Protein AF-F4PZE3-F1 (afdb_monomer)

Mean predicted aligned error: 13.06 Å

Solvent-accessible surface area (backbone atoms only — not comparable to full-atom values): 23629 Å² total; per-residue (Å²): 120,36,54,22,29,36,38,74,33,69,36,69,81,70,81,89,48,75,67,58,54,44,51,44,50,53,51,39,49,16,52,49,65,68,48,55,84,42,36,62,50,33,42,40,36,38,35,39,59,45,74,73,66,69,70,72,64,83,68,54,100,72,74,63,71,62,80,61,50,74,80,64,74,85,79,86,87,83,80,89,77,78,80,78,74,81,74,80,83,76,77,86,81,81,85,80,92,59,94,80,58,74,29,67,76,50,59,79,43,39,69,62,52,52,51,54,51,50,51,54,50,51,56,40,52,54,50,40,71,78,39,73,77,52,43,72,45,73,25,52,42,56,57,54,54,70,57,75,68,89,82,84,82,91,75,96,70,98,68,85,80,75,41,72,78,82,79,54,82,60,61,32,38,51,34,48,86,86,40,51,75,58,47,69,71,45,69,85,65,84,71,49,76,41,79,56,71,84,48,91,57,74,52,84,84,60,79,65,66,81,72,70,88,84,70,86,79,60,87,76,58,78,57,80,69,69,48,82,27,53,13,28,34,38,71,45,62,60,47,71,77,34,62,55,55,50,49,55,51,48,53,44,46,55,37,30,53,41,34,33,43,41,31,34,44,36,65,85,82,39,66,85,43,80,66,37,89,71,53,66,55,51,68,59,33,47,52,54,51,51,52,53,46,43,70,41,36,67,74,43,48,76,46,80,39,78,26,88,55,100,57,74,60,68,65,74,52,84,69,51,42,29,36,46,34,49,73,91,42,45,68,58,54,54,48,42,33,49,52,12,53,79,68,77,39,76,60,53,38,60,47,67,50,82,72,79,82,67,79,88,77,90,83,69,77,66,74,38,49,63,49,54,44,49,56,51,52,54,52,51,54,60,51,66,75,73,110

Secondary structure (DSSP, 8-state):
-EEEEEEEEEE----S-HHHHHHHHHHHHHHHHHHHTTEEEEEEEEEEEGGGTGGG--S-TTS-THHHHHHHTTS-SS-----------------S--TTS--HHHHHTHHHHHHHHHHHHHHHHHHHHH-TT-EEEEE-HHHHHTTS---------------TTTTS---EEEE-GGGHHHHHHHTTS---EEE-------GGGS-S-SS-TT----GGGGSPP---EEEEEEEE---S--HHHHHHHHHHHHHEEEEEEEEEEPGGG-TTSTTGGGSPPHHHHHHHHHHHHHHH-TTSEEEEEEESSS-GGGGT-SS--EEEE-GGGHHHHHHHHHHHHHTTPPPPEEEE-------SSSS-----HHHHHHHHHHHHHHHHTT-

pLDDT: mean 70.6, std 22.77, range [24.41, 97.88]

Organism: Cavenderia fasciculata (NCBI:txid261658)

Radius of gyration: 22.57 Å; Cα contacts (8 Å, |Δi|>4): 488; chains: 1; bounding box: 61×65×57 Å

Foldseek 3Di:
DAQEEEEEAEDELDPPDPVVLVVSVQQRLLLLVQCLVVHDEEYEYEYAYPVVQPPPPPPDPPPDPVVPCVVPPDPPDDDDDDPDDPDPPPPDDDDDDDPVPAQPLCVVCVVVLLLVLLVLLVVQCSSCVVPVNYHYAYAANLQVVVLPPPPDDDDDDDDPNPNVVPPVPHQEYEDEPSCVVVVVVCVVPPHHYDYRDRDDDPCVVVVDSSNDPPDDDDPVSVDRQDAQAQEEEEEDQQFPPGSVNSSLLLSRLSNHQEEYEYEHEALVVQVPPDLSVLGDHSVVSQVVSVVSNCSRHVRYHYDYHYPPDLQPCLLPDLRAAAYEEEPVCVVVLVVSQVSCVVVVHDRHNYDYDPDDDPDDDPDDDRPDSNVVSVVVVVVVVVVVVVD

InterPro domains:
  IPR004821 Cytidyltransferase-like domain [PF01467] (233-374)
  IPR014729 Rossmann-like alpha/beta/alpha sandwich fold [G3DSA:3.40.50.620] (231-380)

Nearest PDB structures (foldseek):
  3do8-assembly1_A  TM=8.138E-01  e=4.428E-08  Archaeoglobus fulgidus
  6cwz-assembly1_C  TM=6.050E-01  e=8.529E-03  Homo sapiens
  6xoh-assembly1_A  TM=6.060E-01  e=1.016E-02  Homo sapiens
  5b3g-assembly1_B  TM=4.301E-01  e=5.022E-01  Arabidopsis thaliana
  6yjq-assembly2_BBB  TM=4.701E-01  e=3.636E+00  Homo sapiens

Structure (mmCIF, N/CA/C/O backbone):
data_AF-F4PZE3-F1
#
_entry.id   AF-F4PZE3-F1
#
loop_
_atom_site.group_PDB
_atom_site.id
_atom_site.type_symbol
_atom_site.label_atom_id
_atom_site.label_alt_id
_atom_site.label_comp_id
_atom_site.label_asym_id
_atom_site.label_entity_id
_atom_site.label_seq_id
_atom_site.pdbx_PDB_ins_code
_atom_site.Cartn_x
_atom_site.Cartn_y
_atom_site.Cartn_z
_atom_site.occupancy
_atom_site.B_iso_or_equiv
_atom_site.auth_seq_id
_atom_site.auth_comp_id
_atom_site.auth_asym_id
_atom_site.auth_atom_id
_atom_site.pdbx_PDB_model_num
ATOM 1 N N . MET A 1 1 ? -17.950 -7.029 20.751 1.00 79.62 1 MET A N 1
ATOM 2 C CA . MET A 1 1 ? -16.926 -6.516 19.817 1.00 79.62 1 MET A CA 1
ATOM 3 C C . MET A 1 1 ? -17.408 -6.790 18.404 1.00 79.62 1 MET A C 1
ATOM 5 O O . MET A 1 1 ? -18.095 -7.785 18.208 1.00 79.62 1 MET A O 1
ATOM 9 N N . TYR A 1 2 ? -17.074 -5.913 17.468 1.00 86.75 2 TYR A N 1
ATOM 10 C CA . TYR A 1 2 ? -17.435 -5.990 16.052 1.00 86.75 2 TYR A CA 1
ATOM 11 C C . TYR A 1 2 ? -16.337 -6.711 15.278 1.00 86.75 2 TYR A C 1
ATOM 13 O O . TYR A 1 2 ? -15.171 -6.612 15.664 1.00 86.75 2 TYR A O 1
ATOM 21 N N . LYS A 1 3 ? -16.662 -7.424 14.197 1.00 87.19 3 LYS A N 1
ATOM 22 C CA . LYS A 1 3 ? -15.625 -8.058 13.372 1.00 87.19 3 LYS A CA 1
ATOM 23 C C . LYS A 1 3 ? -14.903 -6.998 12.561 1.00 87.19 3 LYS A C 1
ATOM 25 O O . LYS A 1 3 ? -13.673 -6.945 12.558 1.00 87.19 3 LYS A O 1
ATOM 30 N N . THR A 1 4 ? -15.664 -6.101 11.945 1.00 87.62 4 THR A N 1
ATOM 31 C CA . THR A 1 4 ? -15.132 -5.013 11.126 1.00 87.62 4 THR A CA 1
ATOM 32 C C . THR A 1 4 ? -15.616 -3.654 11.611 1.00 87.62 4 THR A C 1
ATOM 34 O O . THR A 1 4 ? -16.734 -3.502 12.094 1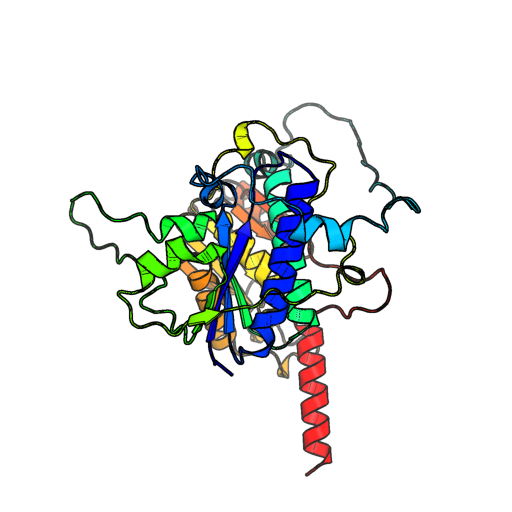.00 87.62 4 THR A O 1
ATOM 37 N N . GLY A 1 5 ? -14.768 -2.637 11.485 1.00 87.56 5 GLY A N 1
ATOM 38 C CA . GLY A 1 5 ? -15.126 -1.269 11.842 1.00 87.56 5 GLY A CA 1
ATOM 39 C C . GLY A 1 5 ? -14.560 -0.252 10.867 1.00 87.56 5 GLY A C 1
ATOM 40 O O . GLY A 1 5 ? -13.507 -0.479 10.271 1.00 87.56 5 GLY A O 1
ATOM 41 N N . LEU A 1 6 ? -15.239 0.883 10.730 1.00 87.19 6 LEU A N 1
ATOM 42 C CA . LEU A 1 6 ? -14.745 2.054 10.012 1.00 87.19 6 LEU A CA 1
ATOM 43 C C . LEU A 1 6 ? -14.616 3.230 10.978 1.00 87.19 6 LEU A C 1
ATOM 45 O O . LEU A 1 6 ? -15.551 3.544 11.713 1.00 87.19 6 LEU A O 1
ATOM 49 N N . ILE A 1 7 ? -13.470 3.903 10.940 1.00 87.56 7 ILE A N 1
ATOM 50 C CA . ILE A 1 7 ? -13.247 5.174 11.621 1.00 87.56 7 ILE A CA 1
ATOM 51 C C . ILE A 1 7 ? -12.760 6.236 10.642 1.00 87.56 7 ILE A C 1
ATOM 53 O O . ILE A 1 7 ? -12.011 5.952 9.705 1.00 87.56 7 ILE A O 1
ATOM 57 N N . ARG A 1 8 ? -13.193 7.475 10.867 1.00 85.06 8 ARG A N 1
ATOM 58 C CA . ARG A 1 8 ? -12.799 8.640 10.075 1.00 85.06 8 ARG A CA 1
ATOM 59 C C . ARG A 1 8 ? -11.855 9.517 10.883 1.00 85.06 8 ARG A C 1
ATOM 61 O O . ARG A 1 8 ? -12.196 9.933 11.992 1.00 85.06 8 ARG A O 1
ATOM 68 N N . LEU A 1 9 ? -10.675 9.776 10.330 1.00 83.62 9 LEU A N 1
ATOM 69 C CA . LEU A 1 9 ? -9.642 10.600 10.952 1.00 83.62 9 LEU A CA 1
ATOM 70 C C . LEU A 1 9 ? -9.442 11.886 10.169 1.00 83.62 9 LEU A C 1
ATOM 72 O O . LEU A 1 9 ? -9.370 11.881 8.940 1.00 83.62 9 LEU A O 1
ATOM 76 N N . LEU A 1 10 ? -9.306 12.988 10.891 1.00 78.56 10 LEU A N 1
ATOM 77 C CA . LEU A 1 10 ? -9.055 14.287 10.293 1.00 78.56 10 LEU A CA 1
ATOM 78 C C . LEU A 1 10 ? -7.659 14.330 9.666 1.00 78.56 10 LEU A C 1
ATOM 80 O O . LEU A 1 10 ? -6.680 13.865 10.242 1.00 78.56 10 LEU A O 1
ATOM 84 N N . PHE A 1 11 ? -7.548 14.928 8.490 1.00 77.12 11 PHE A N 1
ATOM 85 C CA . PHE A 1 11 ? -6.288 15.084 7.780 1.00 77.12 11 PHE A CA 1
ATOM 86 C C . PHE A 1 11 ? -6.202 16.483 7.191 1.00 77.12 11 PHE A C 1
ATOM 88 O O . PHE A 1 11 ? -7.139 16.939 6.542 1.00 77.12 11 PHE A O 1
ATOM 95 N N . THR A 1 12 ? -5.086 17.178 7.391 1.00 67.88 12 THR A N 1
ATOM 96 C CA . THR A 1 12 ? -4.861 18.486 6.770 1.00 67.88 12 THR A CA 1
ATOM 97 C C . THR A 1 12 ? -3.578 18.474 5.956 1.00 67.88 12 THR A C 1
ATOM 99 O O . THR A 1 12 ? -2.494 18.221 6.479 1.00 67.88 12 THR A O 1
ATOM 102 N N . GLU A 1 13 ? -3.713 18.769 4.663 1.00 59.66 13 GLU A N 1
ATOM 103 C CA . GLU A 1 13 ? -2.568 19.031 3.785 1.00 59.66 13 GLU A CA 1
ATOM 104 C C . GLU A 1 13 ? -1.994 20.430 4.053 1.00 59.66 13 GLU A C 1
ATOM 106 O O . GLU A 1 13 ? -0.783 20.623 3.983 1.00 59.66 13 GLU A O 1
ATOM 111 N N . SER A 1 14 ? -2.847 21.382 4.458 1.00 56.81 14 SER A N 1
ATOM 112 C CA . SER A 1 14 ? -2.493 22.784 4.699 1.00 56.81 14 SER A CA 1
ATOM 113 C C . SER A 1 14 ? -1.874 23.001 6.083 1.00 56.81 14 SER A C 1
ATOM 115 O O . SER A 1 14 ? -2.475 22.641 7.097 1.00 56.81 14 SER A O 1
ATOM 117 N N . MET A 1 15 ? -0.702 23.646 6.107 1.00 52.84 15 MET A N 1
ATOM 118 C CA . MET A 1 15 ? 0.069 23.994 7.308 1.00 52.84 15 MET A CA 1
ATOM 119 C C . MET A 1 15 ? -0.223 25.408 7.827 1.00 52.84 15 MET A C 1
ATOM 121 O O . MET A 1 15 ? 0.697 26.175 8.098 1.00 52.84 15 MET A O 1
ATOM 125 N N . SER A 1 16 ? -1.489 25.821 7.947 1.00 51.88 16 SER A N 1
ATOM 126 C CA . SER A 1 16 ? -1.734 27.219 8.326 1.00 51.88 16 SER A CA 1
ATOM 127 C C . SER A 1 16 ? -1.351 27.549 9.777 1.00 51.88 16 SER A C 1
ATOM 129 O O . SER A 1 16 ? -1.114 28.724 10.039 1.00 51.88 16 SER A O 1
ATOM 131 N N . LYS A 1 17 ? -1.278 26.574 10.711 1.00 55.59 17 LYS A N 1
ATOM 132 C CA . LYS A 1 17 ? -0.835 26.766 12.117 1.00 55.59 17 LYS A CA 1
ATOM 133 C C . LYS A 1 17 ? -0.313 25.462 12.754 1.00 55.59 17 LYS A C 1
ATOM 135 O O . LYS A 1 17 ? -0.980 24.434 12.650 1.00 55.59 17 LYS A O 1
ATOM 140 N N . LYS A 1 18 ? 0.815 25.526 13.475 1.00 55.88 18 LYS A N 1
ATOM 141 C CA . LYS A 1 18 ? 1.421 24.415 14.247 1.00 55.88 18 LYS A CA 1
ATOM 142 C C . LYS A 1 18 ? 0.451 23.793 15.262 1.00 55.88 18 LYS A C 1
ATOM 144 O O . LYS A 1 18 ? 0.332 22.573 15.349 1.00 55.88 18 LYS A O 1
ATOM 149 N N . ASP A 1 19 ? -0.321 24.630 15.951 1.00 55.97 19 ASP A N 1
ATOM 150 C CA . ASP A 1 19 ? -1.266 24.180 16.982 1.00 55.97 19 ASP A CA 1
ATOM 151 C C . ASP A 1 19 ? -2.404 23.331 16.399 1.00 55.97 19 ASP A C 1
ATOM 153 O O . ASP A 1 19 ? -2.822 22.341 16.996 1.00 55.97 19 ASP A O 1
ATOM 157 N N . ALA A 1 20 ? -2.847 23.642 15.176 1.00 61.06 20 ALA A N 1
ATOM 158 C CA . ALA A 1 20 ? -3.901 22.886 14.505 1.00 61.06 20 ALA A CA 1
ATOM 159 C C . ALA A 1 20 ? -3.467 21.445 14.181 1.00 61.06 20 ALA A C 1
ATOM 161 O O . ALA A 1 20 ? -4.273 20.523 14.301 1.00 61.06 20 ALA A O 1
ATOM 162 N N . HIS A 1 21 ? -2.198 21.228 13.814 1.00 63.38 21 HIS A N 1
ATOM 163 C CA . HIS A 1 21 ? -1.665 19.889 13.546 1.00 63.38 21 HIS A CA 1
ATOM 164 C C . HIS A 1 21 ? -1.640 19.021 14.798 1.00 63.38 21 HIS A C 1
ATOM 166 O O . HIS A 1 21 ? -2.133 17.893 14.764 1.00 63.38 21 HIS A O 1
ATOM 172 N N . SER A 1 22 ? -1.121 19.560 15.901 1.00 64.69 22 SER A N 1
ATOM 173 C CA . SER A 1 22 ? -1.069 18.861 17.185 1.00 64.69 22 SER A CA 1
ATOM 174 C C . SER A 1 22 ? -2.470 18.497 17.678 1.00 64.69 22 SER A C 1
ATOM 176 O O . SER A 1 22 ? -2.710 17.350 18.048 1.00 64.69 22 SER A O 1
ATOM 178 N N . ILE A 1 23 ? -3.430 19.425 17.593 1.00 67.31 23 ILE A N 1
ATOM 179 C CA . ILE A 1 23 ? -4.824 19.178 17.994 1.00 67.31 23 ILE A CA 1
ATOM 180 C C . ILE A 1 23 ? -5.459 18.075 17.139 1.00 67.31 23 ILE A C 1
ATOM 182 O O . ILE A 1 23 ? -6.016 17.122 17.683 1.00 67.31 23 ILE A O 1
ATOM 186 N N . VAL A 1 24 ? -5.339 18.158 15.808 1.00 72.19 24 VAL A N 1
ATOM 187 C CA . VAL A 1 24 ? -5.850 17.128 14.884 1.00 72.19 24 VAL A CA 1
ATOM 188 C C . VAL A 1 24 ? -5.223 15.766 15.178 1.00 72.19 24 VAL A C 1
ATOM 190 O O . VAL A 1 24 ? -5.909 14.743 15.181 1.00 72.19 24 VAL A O 1
ATOM 193 N N . HIS A 1 25 ? -3.922 15.744 15.453 1.00 72.75 25 HIS A N 1
ATOM 194 C CA . HIS A 1 25 ? -3.188 14.527 15.750 1.00 72.75 25 HIS A CA 1
ATOM 195 C C . HIS A 1 25 ? -3.666 13.858 17.041 1.00 72.75 25 HIS A C 1
ATOM 197 O O . HIS A 1 25 ? -4.033 12.682 17.019 1.00 72.75 25 HIS A O 1
ATOM 203 N N . TYR A 1 26 ? -3.726 14.612 18.141 1.00 74.31 26 TYR A N 1
ATOM 204 C CA . TYR A 1 26 ? -4.182 14.102 19.433 1.00 74.31 26 TYR A CA 1
ATOM 205 C C . TYR A 1 26 ? -5.647 13.677 19.392 1.00 74.31 26 TYR A C 1
ATOM 207 O O . TYR A 1 26 ? -5.996 12.625 19.925 1.00 74.31 26 TYR A O 1
ATOM 215 N N . HIS A 1 27 ? -6.487 14.434 18.686 1.00 75.75 27 HIS A N 1
ATOM 216 C CA . HIS A 1 27 ? -7.873 14.059 18.447 1.00 75.75 27 HIS A CA 1
ATOM 217 C C . HIS A 1 27 ? -7.977 12.712 17.712 1.00 75.75 27 HIS A C 1
ATOM 219 O O . HIS A 1 27 ? -8.687 11.809 18.158 1.00 75.75 27 HIS A O 1
ATOM 225 N N . ASN A 1 28 ? -7.208 12.523 16.635 1.00 82.31 28 ASN A N 1
ATOM 226 C CA . ASN A 1 28 ? -7.175 11.256 15.906 1.00 82.31 28 ASN A CA 1
ATOM 227 C C . ASN A 1 28 ? -6.676 10.088 16.769 1.00 82.31 28 ASN A C 1
ATOM 229 O O . ASN A 1 28 ? -7.191 8.978 16.652 1.00 82.31 28 ASN A O 1
ATOM 233 N N . PHE A 1 29 ? -5.690 10.311 17.638 1.00 79.25 29 PHE A N 1
ATOM 234 C CA . PHE A 1 29 ? -5.202 9.278 18.553 1.00 79.25 29 PHE A CA 1
ATOM 235 C C . PHE A 1 29 ? -6.222 8.895 19.618 1.00 79.25 29 PHE A C 1
ATOM 237 O O . PHE A 1 29 ? -6.439 7.702 19.829 1.00 79.25 29 PHE A O 1
ATOM 244 N N . ALA A 1 30 ? -6.906 9.868 20.221 1.00 76.00 30 ALA A N 1
ATOM 245 C CA . ALA A 1 30 ? -8.003 9.605 21.149 1.00 76.00 30 ALA A CA 1
ATOM 246 C C . ALA A 1 30 ? -9.110 8.766 20.486 1.00 76.00 30 ALA A C 1
ATOM 248 O O . ALA A 1 30 ? -9.569 7.767 21.051 1.00 76.00 30 ALA A O 1
ATOM 249 N N . LYS A 1 31 ? -9.476 9.113 19.244 1.00 81.00 31 LYS A N 1
ATOM 250 C CA . LYS A 1 31 ? -10.422 8.351 18.418 1.00 81.00 31 LYS A CA 1
ATOM 251 C C . LYS A 1 31 ? -9.969 6.907 18.191 1.00 81.00 31 LYS A C 1
ATOM 253 O O . LYS A 1 31 ? -10.721 5.977 18.481 1.00 81.00 31 LYS A O 1
ATOM 258 N N . LEU A 1 32 ? -8.738 6.713 17.713 1.00 83.00 32 LEU A N 1
ATOM 259 C CA . LEU A 1 32 ? -8.180 5.383 17.446 1.00 83.00 32 LEU A CA 1
ATOM 260 C C . LEU A 1 32 ? -8.094 4.521 18.704 1.00 83.00 32 LEU A C 1
ATOM 262 O O . LEU A 1 32 ? -8.462 3.346 18.675 1.00 83.00 32 LEU A O 1
ATOM 266 N N . PHE A 1 33 ? -7.640 5.106 19.812 1.00 79.31 33 PHE A N 1
ATOM 267 C CA . PHE A 1 33 ? -7.531 4.416 21.091 1.00 79.31 33 PHE A CA 1
ATOM 268 C C . PHE A 1 33 ? -8.882 3.876 21.559 1.00 79.31 33 PHE A C 1
ATOM 270 O O . PHE A 1 33 ? -8.989 2.715 21.948 1.00 79.31 33 PHE A O 1
ATOM 277 N N . SER A 1 34 ? -9.921 4.698 21.438 1.00 77.62 34 SER A N 1
ATOM 278 C CA . SER A 1 34 ? -11.266 4.371 21.903 1.00 77.62 34 SER A CA 1
ATOM 279 C C . SER A 1 34 ? -11.959 3.302 21.047 1.00 77.62 34 SER A C 1
ATOM 281 O O . SER A 1 34 ? -12.772 2.533 21.566 1.00 77.62 34 SER A O 1
ATOM 283 N N . CYS A 1 35 ? -11.654 3.219 19.745 1.00 82.19 35 CYS A N 1
ATOM 284 C CA . CYS A 1 35 ? -12.346 2.305 18.830 1.00 82.19 35 CYS A CA 1
ATOM 285 C C . CYS A 1 35 ? -11.642 0.956 18.628 1.00 82.19 35 CYS A C 1
ATOM 287 O O . CYS A 1 35 ? -12.310 -0.064 18.469 1.00 82.19 35 CYS A O 1
ATOM 289 N N . GLN A 1 36 ? -10.305 0.916 18.609 1.00 79.31 36 GLN A N 1
ATOM 290 C CA . GLN A 1 36 ? -9.572 -0.248 18.091 1.00 79.31 36 GLN A CA 1
ATOM 291 C C . GLN A 1 36 ? -9.779 -1.529 18.911 1.00 79.31 36 GLN A C 1
ATOM 293 O O . GLN A 1 36 ? -9.788 -2.618 18.348 1.00 79.31 36 GLN A O 1
ATOM 298 N N . LEU A 1 37 ? -9.988 -1.410 20.228 1.00 82.25 37 LEU A N 1
ATOM 299 C CA . LEU A 1 37 ? -10.239 -2.553 21.115 1.00 82.25 37 LEU A CA 1
ATOM 300 C C . LEU A 1 37 ? -11.648 -3.135 20.942 1.00 82.25 37 LEU A C 1
ATOM 302 O O . LEU A 1 37 ? -11.941 -4.220 21.437 1.00 82.25 37 LEU A O 1
ATOM 306 N N . GLN A 1 38 ? -12.529 -2.418 20.245 1.00 85.31 38 GLN A N 1
ATOM 307 C CA . GLN A 1 38 ? -13.891 -2.857 19.970 1.00 85.31 38 GLN A CA 1
ATOM 308 C C . GLN A 1 38 ? -13.996 -3.638 18.653 1.00 85.31 38 GLN A C 1
ATOM 310 O O . GLN A 1 38 ? -15.069 -4.178 18.378 1.00 85.31 38 GLN A O 1
ATOM 315 N N . VAL A 1 39 ? -12.911 -3.720 17.871 1.00 87.56 39 VAL A N 1
ATOM 316 C CA . VAL A 1 39 ? -12.840 -4.391 16.565 1.00 87.56 39 VAL A CA 1
ATOM 317 C C . VAL A 1 39 ? -11.935 -5.621 16.645 1.00 87.56 39 VAL A C 1
ATOM 319 O O . VAL A 1 39 ? -10.812 -5.538 17.138 1.00 87.56 39 VAL A O 1
ATOM 322 N N . GLN A 1 40 ? -12.422 -6.761 16.158 1.00 86.69 40 GLN A N 1
ATOM 323 C CA . GLN A 1 40 ? -11.722 -8.047 16.231 1.00 86.69 40 GLN A CA 1
ATOM 324 C C . GLN A 1 40 ? -10.819 -8.289 15.022 1.00 86.69 40 GLN A C 1
ATOM 326 O O . GLN A 1 40 ? -9.639 -8.588 15.199 1.00 86.69 40 GLN A O 1
ATOM 331 N N . ASP A 1 41 ? -11.355 -8.130 13.810 1.00 87.69 41 ASP A N 1
ATOM 332 C CA . ASP A 1 41 ? -10.692 -8.620 12.602 1.00 87.69 41 ASP A CA 1
ATOM 333 C C . ASP A 1 41 ? -10.051 -7.476 11.818 1.00 87.69 41 ASP A C 1
ATOM 335 O O . ASP A 1 41 ? -8.841 -7.486 11.567 1.00 87.69 41 ASP A O 1
ATOM 339 N N . LYS A 1 42 ? -10.848 -6.474 11.414 1.00 89.50 42 LYS A N 1
ATOM 340 C CA . LYS A 1 42 ? -10.387 -5.440 10.477 1.00 89.50 42 LYS A CA 1
ATOM 341 C C . LYS A 1 42 ? -10.915 -4.042 10.775 1.00 89.50 42 LYS A C 1
ATOM 343 O O . LYS A 1 42 ? -12.120 -3.814 10.806 1.00 89.50 42 LYS A O 1
ATOM 348 N N . LEU A 1 43 ? -9.997 -3.085 10.893 1.00 90.69 43 LEU A N 1
ATOM 349 C CA . LEU A 1 43 ? -10.301 -1.665 11.051 1.00 90.69 43 LEU A CA 1
ATOM 350 C C . LEU A 1 43 ? -9.927 -0.896 9.778 1.00 90.69 43 LEU A C 1
ATOM 352 O O . LEU A 1 43 ? -8.762 -0.841 9.376 1.00 90.69 43 LEU A O 1
ATOM 356 N N . TYR A 1 44 ? -10.924 -0.275 9.161 1.00 89.81 44 TYR A N 1
ATOM 357 C CA . TYR A 1 44 ? -10.740 0.690 8.088 1.00 89.81 44 TYR A CA 1
ATOM 358 C C . TYR A 1 44 ? -10.584 2.083 8.685 1.00 89.81 44 TYR A C 1
ATOM 360 O O . TYR A 1 44 ? -11.359 2.491 9.550 1.00 89.81 44 TYR A O 1
ATOM 368 N N . VAL A 1 45 ? -9.589 2.818 8.206 1.00 89.38 45 VAL A N 1
ATOM 369 C CA . VAL A 1 45 ? -9.325 4.194 8.614 1.00 89.38 45 VAL A CA 1
ATOM 370 C C . VAL A 1 45 ? -9.407 5.068 7.376 1.00 89.38 45 VAL A C 1
ATOM 372 O O . VAL A 1 45 ? -8.563 4.977 6.487 1.00 89.38 45 VAL A O 1
ATOM 375 N N . GLN A 1 46 ? -10.427 5.913 7.311 1.00 86.19 46 GLN A N 1
ATOM 376 C CA . GLN A 1 46 ? -10.621 6.854 6.216 1.00 86.19 46 GLN A CA 1
ATOM 377 C C . GLN A 1 46 ? -10.130 8.235 6.641 1.00 86.19 46 GLN A C 1
ATOM 379 O O . GLN A 1 46 ? -10.673 8.829 7.573 1.00 86.19 46 GLN A O 1
ATOM 384 N N . PHE A 1 47 ? -9.123 8.769 5.952 1.00 81.81 47 PHE A N 1
ATOM 385 C CA . PHE A 1 47 ? -8.718 10.153 6.175 1.00 81.81 47 PHE A CA 1
ATOM 386 C C . PHE A 1 47 ? -9.679 11.122 5.487 1.00 81.81 47 PHE A C 1
ATOM 388 O O . PHE A 1 47 ? -10.075 10.918 4.340 1.00 81.81 47 PHE A O 1
ATOM 395 N N . VAL A 1 48 ? -10.040 12.197 6.183 1.00 75.44 48 VAL A N 1
ATOM 396 C CA . VAL A 1 48 ? -11.000 13.200 5.713 1.00 75.44 48 VAL A CA 1
ATOM 397 C C . VAL A 1 48 ? -10.425 14.607 5.865 1.00 75.44 48 VAL A C 1
ATOM 399 O O . VAL A 1 48 ? -9.844 14.941 6.894 1.00 75.44 48 VAL A O 1
ATOM 402 N N . SER A 1 49 ? -10.566 15.439 4.829 1.00 72.38 49 SER A N 1
ATOM 403 C CA . SER A 1 49 ? -9.953 16.776 4.797 1.00 72.38 49 SER A CA 1
ATOM 404 C C . SER A 1 49 ? -10.485 17.686 5.905 1.00 72.38 49 SER A C 1
ATOM 406 O O . SER A 1 49 ? -11.668 18.016 5.909 1.00 72.38 49 SER A O 1
ATOM 408 N N . HIS A 1 50 ? -9.598 18.173 6.775 1.00 66.31 50 HIS A N 1
ATOM 409 C CA . HIS A 1 50 ? -9.882 19.110 7.863 1.00 66.31 50 HIS A CA 1
ATOM 410 C C . HIS A 1 50 ? -10.560 20.394 7.367 1.00 66.31 50 HIS A C 1
ATOM 412 O O . HIS A 1 50 ? -11.511 20.874 7.977 1.00 66.31 50 HIS A O 1
ATOM 418 N N . SER A 1 51 ? -10.112 20.944 6.232 1.00 59.94 51 SER A N 1
ATOM 419 C CA . SER A 1 51 ? -10.643 22.205 5.694 1.00 59.94 51 SER A CA 1
ATOM 420 C C . SER A 1 51 ? -12.103 22.104 5.248 1.00 5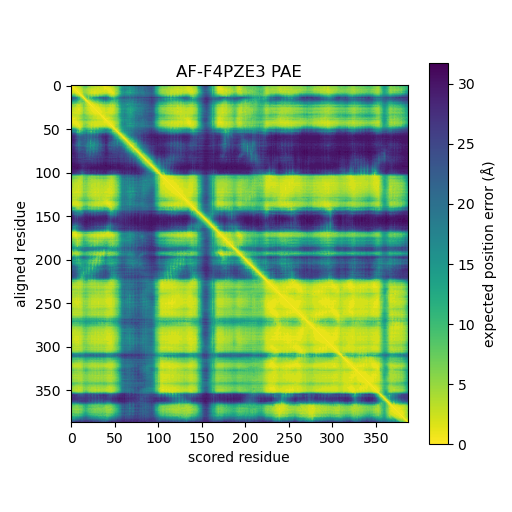9.94 51 SER A C 1
ATOM 422 O O . SER A 1 51 ? -12.792 23.119 5.198 1.00 59.94 51 SER A O 1
ATOM 424 N N . SER A 1 52 ? -12.596 20.900 4.952 1.00 52.28 52 SER A N 1
ATOM 425 C CA . SER A 1 52 ? -14.004 20.669 4.622 1.00 52.28 52 SER A CA 1
ATOM 426 C C . SER A 1 52 ? -14.915 20.698 5.853 1.00 52.28 52 SER A C 1
ATOM 428 O O . SER A 1 52 ? -16.114 20.908 5.697 1.00 52.28 52 SER A O 1
ATOM 430 N N . PHE A 1 53 ? -14.373 20.517 7.063 1.00 51.09 53 PHE A N 1
ATOM 431 C CA . PHE A 1 53 ? -15.167 20.448 8.295 1.00 51.09 53 PHE A CA 1
ATOM 432 C C . PHE A 1 53 ? -15.442 21.821 8.909 1.00 51.09 53 PHE A C 1
ATOM 434 O O . PHE A 1 53 ? -16.574 22.093 9.289 1.00 51.09 53 PHE A O 1
ATOM 441 N N . TRP A 1 54 ? -14.457 22.722 8.926 1.00 53.00 54 TRP A N 1
ATOM 442 C CA . TRP A 1 54 ? -14.595 24.046 9.557 1.00 53.00 54 TRP A CA 1
ATOM 443 C C . TRP A 1 54 ? -15.146 25.137 8.624 1.00 53.00 54 TRP A C 1
ATOM 445 O O . TRP A 1 54 ? -15.282 26.287 9.025 1.00 53.00 54 TRP A O 1
ATOM 455 N N . LYS A 1 55 ? -15.474 24.805 7.367 1.00 42.50 55 LYS A N 1
ATOM 456 C CA . LYS A 1 55 ? -16.012 25.771 6.386 1.00 42.50 55 LYS A CA 1
ATOM 457 C C . LYS A 1 55 ? -17.468 26.181 6.637 1.00 42.50 55 LYS A C 1
ATOM 459 O O . LYS A 1 55 ? -17.876 27.220 6.131 1.00 42.50 55 LYS A O 1
ATOM 464 N N . ASN A 1 56 ? -18.234 25.390 7.392 1.00 38.00 56 ASN A N 1
ATOM 465 C CA . ASN A 1 56 ? -19.669 25.615 7.608 1.00 38.00 56 ASN A CA 1
ATOM 466 C C . ASN A 1 56 ? -20.025 26.177 8.991 1.00 38.00 56 ASN A C 1
ATOM 468 O O . ASN A 1 56 ? -21.207 26.394 9.258 1.00 38.00 56 ASN A O 1
ATOM 472 N N . ASP A 1 57 ? -19.046 26.483 9.845 1.00 38.44 57 ASP A N 1
ATOM 473 C CA . ASP A 1 57 ? -19.314 27.213 11.083 1.00 38.44 57 ASP A CA 1
ATOM 474 C C . ASP A 1 57 ? -19.465 28.715 10.792 1.00 38.44 57 ASP A C 1
ATOM 476 O O . ASP A 1 57 ? -18.598 29.540 11.052 1.00 38.44 57 ASP A O 1
ATOM 480 N N . THR A 1 58 ? -20.651 29.083 10.299 1.00 33.50 58 THR A N 1
ATOM 481 C CA . THR A 1 58 ? -21.291 30.362 10.670 1.00 33.50 58 THR A CA 1
ATOM 482 C C . THR A 1 58 ? -21.865 30.303 12.096 1.00 33.50 58 THR A C 1
ATOM 484 O O . THR A 1 58 ? -22.513 31.238 12.563 1.00 33.50 58 THR A O 1
ATOM 487 N N . ILE A 1 59 ? -21.613 29.211 12.821 1.00 35.81 59 ILE A N 1
ATOM 488 C CA . ILE A 1 59 ? -21.990 29.021 14.213 1.00 35.81 59 ILE A CA 1
ATOM 489 C C . ILE A 1 59 ? -20.905 29.656 15.078 1.00 35.81 59 ILE A C 1
ATOM 491 O O . ILE A 1 59 ? -19.900 29.032 15.381 1.00 35.81 59 ILE A O 1
ATOM 495 N N . ASN A 1 60 ? -21.153 30.907 15.468 1.00 31.64 60 ASN A N 1
ATOM 496 C CA . ASN A 1 60 ? -20.599 31.575 16.642 1.00 31.64 60 ASN A CA 1
ATOM 497 C C . ASN A 1 60 ? -19.130 31.253 16.970 1.00 31.64 60 ASN A C 1
ATOM 499 O O . ASN A 1 60 ? -18.838 30.281 17.670 1.00 31.64 60 ASN A O 1
ATOM 503 N N . ASN A 1 61 ? -18.262 32.229 16.697 1.00 33.69 61 ASN A N 1
ATOM 504 C CA . ASN A 1 61 ? -16.948 32.445 17.329 1.00 33.69 61 ASN A CA 1
ATOM 505 C C . ASN A 1 61 ? -16.959 32.458 18.888 1.00 33.69 61 ASN A C 1
ATOM 507 O O . ASN A 1 61 ? -15.971 32.844 19.500 1.00 33.69 61 ASN A O 1
ATOM 511 N N . ASN A 1 62 ? -18.057 32.044 19.532 1.00 32.16 62 ASN A N 1
ATOM 512 C CA . ASN A 1 62 ? -18.261 31.947 20.975 1.00 32.16 62 ASN A CA 1
ATOM 513 C C . ASN A 1 62 ? -18.403 30.501 21.490 1.00 32.16 62 ASN A C 1
ATOM 515 O O . ASN A 1 62 ? -18.613 30.321 22.686 1.00 32.16 62 ASN A O 1
ATOM 519 N N . ARG A 1 63 ? -18.285 29.454 20.654 1.00 36.44 63 ARG A N 1
ATOM 520 C CA . ARG A 1 63 ? -17.894 28.137 21.192 1.00 36.44 63 ARG A CA 1
ATOM 521 C C . ARG A 1 63 ? -16.391 28.160 21.372 1.00 36.44 63 ARG A C 1
ATOM 523 O O . ARG A 1 63 ? -15.627 27.813 20.479 1.00 36.44 63 ARG A O 1
ATOM 530 N N . SER A 1 64 ? -16.017 28.692 22.520 1.00 35.25 64 SER A N 1
ATOM 531 C CA . SER A 1 64 ? -14.660 28.805 22.986 1.00 35.25 64 SER A CA 1
ATOM 532 C C . SER A 1 64 ? -13.887 27.501 22.765 1.00 35.25 64 SER A C 1
ATOM 534 O O . SER A 1 64 ? -14.317 26.408 23.138 1.00 35.25 64 SER A O 1
ATOM 536 N N . LEU A 1 65 ? -12.690 27.655 22.201 1.00 39.00 65 LEU A N 1
ATOM 537 C CA . LEU A 1 65 ? -11.584 26.693 22.194 1.00 39.00 65 LEU A CA 1
ATOM 538 C C . LEU A 1 65 ? -11.180 26.199 23.613 1.00 39.00 65 LEU A C 1
ATOM 540 O O . LEU A 1 65 ? -10.229 25.438 23.766 1.00 39.00 65 LEU A O 1
ATOM 544 N N . GLU A 1 66 ? -11.914 26.577 24.663 1.00 30.53 66 GLU A N 1
ATOM 545 C CA . GLU A 1 66 ? -11.593 26.384 26.082 1.00 30.53 66 GLU A CA 1
ATOM 546 C C . GLU A 1 66 ? -11.540 24.913 26.529 1.00 30.53 66 GLU A C 1
ATOM 548 O O . GLU A 1 66 ? -10.899 24.591 27.531 1.00 30.53 66 GLU A O 1
ATOM 553 N N . SER A 1 67 ? -12.158 23.989 25.789 1.00 35.66 67 SER A N 1
ATOM 554 C CA . SER A 1 67 ? -12.175 22.569 26.170 1.00 35.66 67 SER A CA 1
ATOM 555 C C . SER A 1 67 ? -10.893 21.806 25.820 1.00 35.66 67 SER A C 1
ATOM 557 O O . SER A 1 67 ? -10.657 20.763 26.424 1.00 35.66 67 SER A O 1
ATOM 559 N N . TYR A 1 68 ? -10.095 22.263 24.849 1.00 34.62 68 TYR A N 1
ATOM 560 C CA . TYR A 1 68 ? -8.878 21.548 24.433 1.00 34.62 68 TYR A CA 1
ATOM 561 C C . TYR A 1 68 ? -7.598 22.241 24.915 1.00 34.62 68 TYR A C 1
ATOM 563 O O . TYR A 1 68 ? -6.639 21.554 25.266 1.00 34.62 68 TYR A O 1
ATOM 571 N N . ASP A 1 69 ? -7.607 23.573 25.040 1.00 35.75 69 ASP A N 1
ATOM 572 C CA . ASP A 1 69 ? -6.469 24.337 25.570 1.00 35.75 69 ASP A CA 1
ATOM 573 C C . ASP A 1 69 ? -6.218 24.068 27.066 1.00 35.75 69 ASP A C 1
ATOM 575 O O . ASP A 1 69 ? -5.070 24.048 27.518 1.00 35.75 69 ASP A O 1
ATOM 579 N N . SER A 1 70 ? -7.272 23.779 27.841 1.00 36.09 70 SER A N 1
ATOM 580 C CA . SER A 1 70 ? -7.165 23.548 29.291 1.00 36.09 70 SER A CA 1
ATOM 581 C C . SER A 1 70 ? -6.489 22.226 29.679 1.00 36.09 70 SER A C 1
ATOM 583 O O . SER A 1 70 ? -6.030 22.098 30.812 1.00 36.09 70 SER A O 1
ATOM 585 N N . VAL A 1 71 ? -6.359 21.267 28.753 1.00 36.09 71 VAL A N 1
ATOM 586 C CA . VAL A 1 71 ? -5.682 19.978 29.006 1.00 36.09 71 VAL A CA 1
ATOM 587 C C . VAL A 1 71 ? -4.218 19.994 28.541 1.00 36.09 71 VAL A C 1
ATOM 589 O O . VAL A 1 71 ? -3.408 19.208 29.022 1.00 36.09 71 VAL A O 1
ATOM 592 N N . ILE A 1 72 ? -3.844 20.905 27.636 1.00 37.16 72 ILE A N 1
ATOM 593 C CA . ILE A 1 72 ? -2.548 20.864 26.932 1.00 37.16 72 ILE A CA 1
ATOM 594 C C . ILE A 1 72 ? -1.603 22.006 27.376 1.00 37.16 72 ILE A C 1
ATOM 596 O O . ILE A 1 72 ? -0.384 21.908 27.230 1.00 37.16 72 ILE A O 1
ATOM 600 N N . GLY A 1 73 ? -2.131 23.070 27.991 1.00 32.38 73 GLY A N 1
ATOM 601 C CA . GLY A 1 73 ? -1.429 24.348 28.163 1.00 32.38 73 GLY A CA 1
ATOM 602 C C . GLY A 1 73 ? -0.430 24.527 29.318 1.00 32.38 73 GLY A C 1
ATOM 603 O O . GLY A 1 73 ? 0.041 25.649 29.478 1.00 32.38 73 GLY A O 1
ATOM 604 N N . GLN A 1 74 ? -0.078 23.523 30.137 1.00 31.19 74 GLN A N 1
ATOM 605 C CA . GLN A 1 74 ? 0.778 23.772 31.326 1.00 31.19 74 GLN A CA 1
ATOM 606 C C . GLN A 1 74 ? 2.170 23.117 31.355 1.00 31.19 74 GLN A C 1
ATOM 608 O O . GLN A 1 74 ? 2.928 23.373 32.289 1.00 31.19 74 GLN A O 1
ATOM 613 N N . HIS A 1 75 ? 2.586 22.357 30.335 1.00 32.12 75 HIS A N 1
ATOM 614 C CA . HIS A 1 75 ? 3.871 21.630 30.387 1.00 32.12 75 HIS A CA 1
ATOM 615 C C . HIS A 1 75 ? 4.817 21.816 29.193 1.00 32.12 75 HIS A C 1
ATOM 617 O O . HIS A 1 75 ? 5.652 20.956 28.928 1.00 32.12 75 HIS A O 1
ATOM 623 N N . TYR A 1 76 ? 4.772 22.963 28.512 1.00 31.19 76 TYR A N 1
ATOM 624 C CA . TYR A 1 76 ? 5.716 23.262 27.428 1.00 31.19 76 TYR A CA 1
ATOM 625 C C . TYR A 1 76 ? 6.459 24.577 27.651 1.00 31.19 76 TYR A C 1
ATOM 627 O O . TYR A 1 76 ? 6.154 25.599 27.055 1.00 31.19 76 TYR A O 1
ATOM 635 N N . ASN A 1 77 ? 7.457 24.513 28.529 1.00 28.86 77 ASN A N 1
ATOM 636 C CA . ASN A 1 77 ? 8.644 25.363 28.520 1.00 28.86 77 ASN A CA 1
ATOM 637 C C . ASN A 1 77 ? 9.703 24.647 29.354 1.00 28.86 77 ASN A C 1
ATOM 639 O O . ASN A 1 77 ? 9.837 24.921 30.540 1.00 28.86 77 ASN A O 1
ATOM 643 N N . ASN A 1 78 ? 10.353 23.641 28.768 1.00 28.00 78 ASN A N 1
ATOM 644 C CA . ASN A 1 78 ? 11.752 23.292 29.016 1.00 28.00 78 ASN A CA 1
ATOM 645 C C . ASN A 1 78 ? 12.106 21.987 28.301 1.00 28.00 78 ASN A C 1
ATOM 647 O O . ASN A 1 78 ? 11.350 21.017 28.315 1.00 28.00 78 ASN A O 1
ATOM 651 N N . THR A 1 79 ? 13.336 21.956 27.794 1.00 26.50 79 THR A N 1
ATOM 652 C CA . THR A 1 79 ? 14.063 20.792 27.260 1.00 26.50 79 THR A CA 1
ATOM 653 C C . THR A 1 79 ? 13.885 20.506 25.763 1.00 26.50 79 THR A C 1
ATOM 655 O O . THR A 1 79 ? 13.419 19.449 25.345 1.00 26.50 79 THR A O 1
ATOM 658 N N . LEU A 1 80 ? 14.363 21.447 24.937 1.00 26.38 80 LEU A N 1
ATOM 659 C CA . LEU A 1 80 ? 14.945 21.111 23.636 1.00 26.38 80 LEU A CA 1
ATOM 660 C C . LEU A 1 80 ? 16.254 20.344 23.871 1.00 26.38 80 LEU A C 1
ATOM 662 O O . LEU A 1 80 ? 17.227 20.940 24.317 1.00 26.38 80 LEU A O 1
ATOM 666 N N . ASN A 1 81 ? 16.301 19.070 23.489 1.00 26.33 81 ASN A N 1
ATOM 667 C CA . ASN A 1 81 ? 17.539 18.418 23.068 1.00 26.33 81 ASN A CA 1
ATOM 668 C C . ASN A 1 81 ? 17.320 17.838 21.668 1.00 26.33 81 ASN A C 1
ATOM 670 O O . ASN A 1 81 ? 16.838 16.727 21.483 1.00 26.33 81 ASN A O 1
ATOM 674 N N . ARG A 1 82 ? 17.582 18.723 20.703 1.00 27.28 82 ARG A N 1
ATOM 675 C CA . ARG A 1 82 ? 18.222 18.511 19.400 1.00 27.28 82 ARG A CA 1
ATOM 676 C C . ARG A 1 82 ? 18.416 17.036 18.999 1.00 27.28 82 ARG A C 1
ATOM 678 O O . ARG A 1 82 ? 19.364 16.397 19.439 1.00 27.28 82 ARG A O 1
ATOM 685 N N . VAL A 1 83 ? 17.562 16.539 18.102 1.00 26.12 83 VAL A N 1
ATOM 686 C CA . VAL A 1 83 ? 17.951 15.454 17.189 1.00 26.12 83 VAL A CA 1
ATOM 687 C C . VAL A 1 83 ? 18.911 16.089 16.193 1.00 26.12 83 VAL A C 1
ATOM 689 O O . VAL A 1 83 ? 18.561 17.069 15.530 1.00 26.12 83 VAL A O 1
ATOM 692 N N . GLU A 1 84 ? 20.149 15.611 16.181 1.00 24.41 84 GLU A N 1
ATOM 693 C CA . GLU A 1 84 ? 21.164 16.071 15.246 1.00 24.41 84 GLU A CA 1
ATOM 694 C C . GLU A 1 84 ? 20.674 15.859 13.815 1.00 24.41 84 GLU A C 1
ATOM 696 O O . GLU A 1 84 ? 20.217 14.787 13.420 1.00 24.41 84 GLU A O 1
ATOM 701 N N . SER A 1 85 ? 20.735 16.957 13.072 1.00 26.31 85 SER A N 1
ATOM 702 C CA . SER A 1 85 ? 20.594 17.032 11.631 1.00 26.31 85 SER A CA 1
ATOM 703 C C . SER A 1 85 ? 21.353 15.890 10.968 1.00 26.31 85 SER A C 1
ATOM 705 O O . SER A 1 85 ? 22.571 15.804 11.112 1.00 26.31 85 SER A O 1
ATOM 707 N N . ILE A 1 86 ? 20.644 15.067 10.198 1.00 28.91 86 ILE A N 1
ATOM 708 C CA . ILE A 1 86 ? 21.267 14.247 9.162 1.00 28.91 86 ILE A CA 1
ATOM 709 C C . ILE A 1 86 ? 22.012 15.226 8.257 1.00 28.91 86 ILE A C 1
ATOM 711 O O . ILE A 1 86 ? 21.397 16.048 7.573 1.00 28.91 86 ILE A O 1
ATOM 715 N N . GLU A 1 87 ? 23.339 15.190 8.345 1.00 24.83 87 GLU A N 1
ATOM 716 C CA . GLU A 1 87 ? 24.224 16.014 7.545 1.00 24.83 87 GLU A CA 1
ATOM 717 C C . GLU A 1 87 ? 23.892 15.813 6.069 1.00 24.83 87 GLU A C 1
ATOM 719 O O . GLU A 1 87 ? 23.944 14.710 5.516 1.00 24.83 87 GLU A O 1
ATOM 724 N N . GLN A 1 88 ? 23.543 16.928 5.436 1.00 30.25 88 GLN A N 1
ATOM 725 C CA . GLN A 1 88 ? 23.597 17.080 3.999 1.00 30.25 88 GLN A CA 1
ATOM 726 C C . GLN A 1 88 ? 25.030 16.765 3.570 1.00 30.25 88 GLN A C 1
ATOM 728 O O . GLN A 1 88 ? 25.924 17.596 3.691 1.00 30.25 88 GLN A O 1
ATOM 733 N N . THR A 1 89 ? 25.257 15.572 3.029 1.00 24.86 89 THR A N 1
ATOM 734 C CA . THR A 1 89 ? 26.424 15.327 2.180 1.00 24.86 89 THR A CA 1
ATOM 735 C C . THR A 1 89 ? 26.153 15.970 0.825 1.00 24.86 89 THR A C 1
ATOM 737 O O . THR A 1 89 ? 25.883 15.330 -0.187 1.00 24.86 89 THR A O 1
ATOM 740 N N . SER A 1 90 ? 26.197 17.299 0.828 1.00 28.95 90 SER A N 1
ATOM 741 C CA . SER A 1 90 ? 26.384 18.122 -0.352 1.00 28.95 90 SER A CA 1
ATOM 742 C C . SER A 1 90 ? 27.800 17.893 -0.877 1.00 28.95 90 SER A C 1
ATOM 744 O O . SER A 1 90 ? 28.722 18.623 -0.526 1.00 28.95 90 SER A O 1
ATOM 746 N N . ASN A 1 91 ? 27.974 16.891 -1.737 1.00 25.03 91 ASN A N 1
ATOM 747 C CA . ASN A 1 91 ? 29.062 16.916 -2.708 1.00 25.03 91 ASN A CA 1
ATOM 748 C C . ASN A 1 91 ? 28.534 17.556 -3.990 1.00 25.03 91 ASN A C 1
ATOM 750 O O . ASN A 1 91 ? 28.073 16.898 -4.920 1.00 25.03 91 ASN A O 1
ATOM 754 N N . SER A 1 92 ? 28.599 18.885 -4.005 1.00 32.59 92 SER A N 1
ATOM 755 C CA . SER A 1 92 ? 28.631 19.681 -5.222 1.00 32.59 92 SER A CA 1
ATOM 756 C C . SER A 1 92 ? 29.920 19.360 -5.978 1.00 32.59 92 SER A C 1
ATOM 758 O O . SER A 1 92 ? 30.990 19.722 -5.499 1.00 32.59 92 SER A O 1
ATOM 760 N N . ASN A 1 93 ? 29.810 18.661 -7.111 1.00 26.53 93 ASN A N 1
ATOM 761 C CA . ASN A 1 93 ? 30.701 18.752 -8.276 1.00 26.53 93 ASN A CA 1
ATOM 762 C C . ASN A 1 93 ? 30.180 17.833 -9.396 1.00 26.53 93 ASN A C 1
ATOM 764 O O . ASN A 1 93 ? 30.496 16.648 -9.417 1.00 26.53 93 ASN A O 1
ATOM 768 N N . ASN A 1 94 ? 29.365 18.373 -10.309 1.00 27.64 94 ASN A N 1
ATOM 769 C CA . ASN A 1 94 ? 29.633 18.384 -11.756 1.00 27.64 94 ASN A CA 1
ATOM 770 C C . ASN A 1 94 ? 28.387 18.758 -12.568 1.00 27.64 94 ASN A C 1
ATOM 772 O O . ASN A 1 94 ? 27.275 18.290 -12.347 1.00 27.64 94 ASN A O 1
ATOM 776 N N . SER A 1 95 ? 28.634 19.636 -13.529 1.00 29.61 95 SER A N 1
ATOM 777 C CA . SER A 1 95 ? 27.757 20.040 -14.615 1.00 29.61 95 SER A CA 1
ATOM 778 C C . SER A 1 95 ? 27.480 18.906 -15.613 1.00 29.61 95 SER A C 1
ATOM 780 O O . SER A 1 95 ? 28.311 18.016 -15.776 1.00 29.61 95 SER A O 1
ATOM 782 N N . THR A 1 96 ? 26.369 19.076 -16.345 1.00 31.45 96 THR A N 1
ATOM 783 C CA . THR A 1 96 ? 25.923 18.428 -17.601 1.00 31.45 96 THR A CA 1
ATOM 784 C C . THR A 1 96 ? 25.386 16.990 -17.518 1.00 31.45 96 THR A C 1
ATOM 786 O O . THR A 1 96 ? 26.151 16.046 -17.384 1.00 31.45 96 THR A O 1
ATOM 789 N N . ASP A 1 97 ? 24.056 16.863 -17.661 1.00 35.09 97 ASP A N 1
ATOM 790 C CA . ASP A 1 97 ? 23.299 15.700 -18.162 1.00 35.09 97 ASP A CA 1
ATOM 791 C C . ASP A 1 97 ? 23.746 14.297 -17.712 1.00 35.09 97 ASP A C 1
ATOM 793 O O . ASP A 1 97 ? 24.062 13.438 -18.536 1.00 35.09 97 ASP A O 1
ATOM 797 N N . ASP A 1 98 ? 23.686 14.020 -16.406 1.00 40.88 98 ASP A N 1
ATOM 798 C CA . ASP A 1 98 ? 23.725 12.644 -15.905 1.00 40.88 98 ASP A CA 1
ATOM 799 C C . ASP A 1 98 ? 22.297 12.050 -15.804 1.00 40.88 98 ASP A C 1
ATOM 801 O O . ASP A 1 98 ? 21.505 12.466 -14.951 1.00 40.88 98 ASP A O 1
ATOM 805 N N . PRO A 1 99 ? 21.930 11.047 -16.624 1.00 41.53 99 PRO A N 1
ATOM 806 C CA . PRO A 1 99 ? 20.666 10.314 -16.516 1.00 41.53 99 PRO A CA 1
ATOM 807 C C . PRO A 1 99 ? 20.573 9.384 -15.283 1.00 41.53 99 PRO A C 1
ATOM 809 O O . PRO A 1 99 ? 19.617 8.603 -15.184 1.00 41.53 99 PRO A O 1
ATOM 812 N N . GLN A 1 100 ? 21.544 9.429 -14.358 1.00 44.44 100 GLN A N 1
ATOM 813 C CA . GLN A 1 100 ? 21.436 8.934 -12.976 1.00 44.44 100 GLN A CA 1
ATOM 814 C C . GLN A 1 100 ? 20.875 9.976 -11.990 1.00 44.44 100 GLN A C 1
ATOM 816 O O . GLN A 1 100 ? 20.732 9.677 -10.803 1.00 44.44 100 GLN A O 1
ATOM 821 N N . SER A 1 101 ? 20.513 11.172 -12.470 1.00 43.84 101 SER A N 1
ATOM 822 C CA . SER A 1 101 ? 19.791 12.177 -11.688 1.00 43.84 101 SER A CA 1
ATOM 823 C C . SER A 1 101 ? 18.529 11.565 -11.052 1.00 43.84 101 SER A C 1
ATOM 825 O O . SER A 1 101 ? 17.794 10.842 -11.737 1.00 43.84 101 SER A O 1
ATOM 827 N N . PRO A 1 102 ? 18.267 11.795 -9.751 1.00 52.78 102 PRO A N 1
ATOM 828 C CA . PRO A 1 102 ? 17.104 11.239 -9.074 1.00 52.78 102 PRO A CA 1
ATOM 829 C C . PRO A 1 102 ? 15.812 11.560 -9.847 1.00 52.78 102 PRO A C 1
ATOM 831 O O . PRO A 1 102 ? 15.646 12.660 -10.371 1.00 52.78 102 PRO A O 1
ATOM 834 N N . SER A 1 103 ? 14.927 10.564 -9.927 1.00 69.50 103 SER A N 1
ATOM 835 C CA . SER A 1 103 ? 13.575 10.569 -10.505 1.00 69.50 103 SER A CA 1
ATOM 836 C C . SER A 1 103 ? 12.933 11.966 -10.561 1.00 69.50 103 SER A C 1
ATOM 838 O O . SER A 1 103 ? 12.492 12.487 -9.537 1.00 69.50 103 SER A O 1
ATOM 840 N N . THR A 1 104 ? 12.904 12.612 -11.733 1.00 79.69 104 THR A N 1
ATOM 841 C CA . THR A 1 104 ? 12.554 14.040 -11.853 1.00 79.69 104 THR A CA 1
ATOM 842 C C . THR A 1 104 ? 11.123 14.329 -11.400 1.00 79.69 104 THR A C 1
ATOM 844 O O . THR A 1 104 ? 10.892 15.308 -10.693 1.00 79.69 104 THR A O 1
ATOM 847 N N . LEU A 1 105 ? 10.168 13.462 -11.755 1.00 85.94 105 LEU A N 1
ATOM 848 C CA . LEU A 1 105 ? 8.760 13.631 -11.376 1.00 85.94 105 LEU A CA 1
ATOM 849 C C . LEU A 1 105 ? 8.532 13.310 -9.898 1.00 85.94 105 LEU A C 1
ATOM 851 O O . LEU A 1 105 ? 7.748 13.975 -9.228 1.00 85.94 105 LEU A O 1
ATOM 855 N N . ILE A 1 106 ? 9.243 12.318 -9.361 1.00 88.50 106 ILE A N 1
ATOM 856 C CA . ILE A 1 106 ? 9.195 12.029 -7.923 1.00 88.50 106 ILE A CA 1
ATOM 857 C C . ILE A 1 106 ? 9.804 13.174 -7.116 1.00 88.50 106 ILE A C 1
ATOM 859 O O . ILE A 1 106 ? 9.237 13.544 -6.092 1.00 88.50 106 ILE A O 1
ATOM 863 N N . ASN A 1 107 ? 10.911 13.764 -7.573 1.00 84.25 107 ASN A N 1
ATOM 864 C CA . ASN A 1 107 ? 11.589 14.860 -6.880 1.00 84.25 107 ASN A CA 1
ATOM 865 C C . ASN A 1 107 ? 10.697 16.090 -6.721 1.00 84.25 107 ASN A C 1
ATOM 867 O O . ASN A 1 107 ? 10.695 16.694 -5.652 1.00 84.25 107 ASN A O 1
ATOM 871 N N . GLN A 1 108 ? 9.881 16.401 -7.735 1.00 85.38 108 GLN A N 1
ATOM 872 C CA . GLN A 1 108 ? 8.886 17.479 -7.673 1.00 85.38 108 GLN A CA 1
ATOM 873 C C . GLN A 1 108 ? 7.879 17.298 -6.527 1.00 85.38 108 GLN A C 1
ATOM 875 O O . GLN A 1 108 ? 7.355 18.276 -6.005 1.00 85.38 108 GLN A O 1
ATOM 880 N N . HIS A 1 109 ? 7.623 16.056 -6.105 1.00 84.88 109 HIS A N 1
ATOM 881 C CA . HIS A 1 109 ? 6.666 15.723 -5.048 1.00 84.88 109 HIS A CA 1
ATOM 882 C C . HIS A 1 109 ? 7.315 15.066 -3.823 1.00 84.88 109 HIS A C 1
ATOM 884 O O . HIS A 1 109 ? 6.609 14.574 -2.940 1.00 84.88 109 HIS A O 1
ATOM 890 N N . TYR A 1 110 ? 8.647 15.041 -3.744 1.00 82.56 110 TYR A N 1
ATOM 891 C CA . TYR A 1 110 ? 9.373 14.188 -2.803 1.00 82.56 110 TYR A CA 1
ATOM 892 C C . TYR A 1 110 ? 9.043 14.516 -1.350 1.00 82.56 110 TYR A C 1
ATOM 894 O O . TYR A 1 110 ? 8.705 13.621 -0.576 1.00 82.56 110 TYR A O 1
ATOM 902 N N . GLN A 1 111 ? 9.056 15.802 -0.996 1.00 76.94 111 GLN A N 1
ATOM 903 C CA . GLN A 1 111 ? 8.738 16.253 0.361 1.00 76.94 111 GLN A CA 1
ATOM 904 C C . GLN A 1 111 ? 7.308 15.876 0.762 1.00 76.94 111 GLN A C 1
ATOM 906 O O . GLN A 1 111 ? 7.078 15.316 1.836 1.00 76.94 111 GLN A O 1
ATOM 911 N N . ARG A 1 112 ? 6.340 16.090 -0.138 1.00 80.19 112 ARG A N 1
ATOM 912 C CA . ARG A 1 112 ? 4.941 15.707 0.083 1.00 80.19 112 ARG A CA 1
ATOM 913 C C . ARG A 1 112 ? 4.785 14.197 0.266 1.00 80.19 112 ARG A C 1
ATOM 915 O O . ARG A 1 112 ? 4.090 13.762 1.183 1.00 80.19 112 ARG A O 1
ATOM 922 N N . LEU A 1 113 ? 5.454 13.398 -0.564 1.00 85.19 113 LEU A N 1
ATOM 923 C CA . LEU A 1 113 ? 5.451 11.938 -0.470 1.00 85.19 113 LEU A CA 1
ATOM 924 C C . LEU A 1 113 ? 6.061 11.447 0.850 1.00 85.19 113 LEU A C 1
ATOM 926 O O . LEU A 1 113 ? 5.479 10.582 1.499 1.00 85.19 113 LEU A O 1
ATOM 930 N N . LYS A 1 114 ? 7.189 12.021 1.286 1.00 83.94 114 LYS A N 1
ATOM 931 C CA . LYS A 1 114 ? 7.838 11.670 2.561 1.00 83.94 114 LYS A CA 1
ATOM 932 C C . LYS A 1 114 ? 6.996 12.052 3.772 1.00 83.94 114 LYS A C 1
ATOM 934 O O . LYS A 1 114 ? 6.920 11.293 4.737 1.00 83.94 114 LYS A O 1
ATOM 939 N N . ARG A 1 115 ? 6.283 13.174 3.697 1.00 78.88 115 ARG A N 1
ATOM 940 C CA . ARG A 1 115 ? 5.307 13.562 4.718 1.00 78.88 115 ARG A CA 1
ATOM 941 C C . ARG A 1 115 ? 4.159 12.554 4.816 1.00 78.88 115 ARG A C 1
ATOM 943 O O . ARG A 1 115 ? 3.826 12.129 5.918 1.00 78.88 115 ARG A O 1
ATOM 950 N N . LEU A 1 116 ? 3.571 12.148 3.688 1.00 82.38 116 LEU A N 1
ATOM 951 C CA . LEU A 1 116 ? 2.517 11.122 3.664 1.00 82.38 116 LEU A CA 1
ATOM 952 C C . LEU A 1 116 ? 3.015 9.783 4.223 1.00 82.38 116 LEU A C 1
ATOM 954 O O . LEU A 1 116 ? 2.328 9.170 5.039 1.00 82.38 116 LEU A O 1
ATOM 958 N N . GLU A 1 117 ? 4.225 9.373 3.838 1.00 83.81 117 GLU A N 1
ATOM 959 C CA . GLU A 1 117 ? 4.893 8.178 4.357 1.00 83.81 117 GLU A CA 1
ATOM 960 C C . GLU A 1 117 ? 5.000 8.215 5.894 1.00 83.81 117 GLU A C 1
ATOM 962 O O . GLU A 1 117 ? 4.543 7.285 6.559 1.00 83.81 117 GLU A O 1
ATOM 967 N N . SER A 1 118 ? 5.514 9.316 6.457 1.00 78.94 118 SER A N 1
ATOM 968 C CA . SER A 1 118 ? 5.646 9.529 7.910 1.00 78.94 118 SER A CA 1
ATOM 969 C C . SER A 1 118 ? 4.300 9.475 8.644 1.00 78.94 118 SER A C 1
ATOM 971 O O . SER A 1 118 ? 4.171 8.860 9.710 1.00 78.94 118 SER A O 1
ATOM 973 N N . ILE A 1 119 ? 3.260 10.067 8.049 1.00 79.06 119 ILE A N 1
ATOM 974 C CA . ILE A 1 119 ? 1.905 10.051 8.604 1.00 79.06 119 ILE A CA 1
ATOM 975 C C . ILE A 1 119 ? 1.373 8.619 8.682 1.00 79.06 119 ILE A C 1
ATOM 977 O O . ILE A 1 119 ? 0.924 8.188 9.748 1.00 79.06 119 ILE A O 1
ATOM 981 N N . TYR A 1 120 ? 1.436 7.863 7.583 1.00 84.69 120 TYR A N 1
ATOM 982 C CA . TYR A 1 120 ? 0.953 6.482 7.565 1.00 84.69 120 TYR A CA 1
ATOM 983 C C . TYR A 1 120 ? 1.738 5.583 8.515 1.00 84.69 120 TYR A C 1
ATOM 985 O O . TYR A 1 120 ? 1.126 4.795 9.238 1.00 84.69 120 TYR A O 1
ATOM 993 N N . ASP A 1 121 ? 3.062 5.730 8.557 1.00 80.12 121 ASP A N 1
ATOM 994 C CA . ASP A 1 121 ? 3.913 4.992 9.486 1.00 80.12 121 ASP A CA 1
ATOM 995 C C . ASP A 1 121 ? 3.485 5.195 10.938 1.00 80.12 121 ASP A C 1
ATOM 997 O O . ASP A 1 121 ? 3.232 4.237 11.667 1.00 80.12 121 ASP A O 1
ATOM 1001 N N . SER A 1 122 ? 3.306 6.445 11.342 1.00 78.25 122 SER A N 1
ATOM 1002 C CA . SER A 1 122 ? 2.963 6.785 12.718 1.00 78.25 122 SER A CA 1
ATOM 1003 C C . SER A 1 122 ? 1.606 6.226 13.140 1.00 78.25 122 SER A C 1
ATOM 1005 O O . SER A 1 122 ? 1.475 5.657 14.225 1.00 78.25 122 SER A O 1
ATOM 1007 N N . TYR A 1 123 ? 0.598 6.312 12.266 1.00 83.31 123 TYR A N 1
ATOM 1008 C CA . TYR A 1 123 ? -0.710 5.716 12.536 1.00 83.31 123 TYR A CA 1
ATOM 1009 C C . TYR A 1 123 ? -0.648 4.190 12.621 1.00 83.31 123 TYR A C 1
ATOM 1011 O O . TYR A 1 123 ? -1.279 3.605 13.505 1.00 83.31 123 TYR A O 1
ATOM 1019 N N . TYR A 1 124 ? 0.139 3.533 11.763 1.00 84.00 124 TYR A N 1
ATOM 1020 C CA . TYR A 1 124 ? 0.362 2.098 11.892 1.00 84.00 124 TYR A CA 1
ATOM 1021 C C . TYR A 1 124 ? 1.116 1.747 13.181 1.00 84.00 124 TYR A C 1
ATOM 1023 O O . TYR A 1 124 ? 0.698 0.824 13.873 1.00 84.00 124 TYR A O 1
ATOM 1031 N N . LYS A 1 125 ? 2.171 2.474 13.564 1.00 78.31 125 LYS A N 1
ATOM 1032 C CA . LYS A 1 125 ? 2.906 2.233 14.819 1.00 78.31 125 LYS A CA 1
ATOM 1033 C C . LYS A 1 125 ? 1.988 2.281 16.031 1.00 78.31 125 LYS A C 1
ATOM 1035 O O . LYS A 1 125 ? 1.998 1.355 16.834 1.00 78.31 125 LYS A O 1
ATOM 1040 N N . VAL A 1 126 ? 1.154 3.314 16.124 1.00 77.62 126 VAL A N 1
ATOM 1041 C CA . VAL A 1 126 ? 0.172 3.465 17.204 1.00 77.62 126 VAL A CA 1
ATOM 1042 C C . VAL A 1 126 ? -0.776 2.271 17.235 1.00 77.62 126 VAL A C 1
ATOM 1044 O O . VAL A 1 126 ? -0.874 1.583 18.248 1.00 77.62 126 VAL A O 1
ATOM 1047 N N . LEU A 1 127 ? -1.430 1.973 16.112 1.00 81.12 127 LEU A N 1
ATOM 1048 C CA . LEU A 1 127 ? -2.418 0.897 16.036 1.00 81.12 127 LEU A CA 1
ATOM 1049 C C . LEU A 1 127 ? -1.828 -0.481 16.354 1.00 81.12 127 LEU A C 1
ATOM 1051 O O . LEU A 1 127 ? -2.412 -1.241 17.121 1.00 81.12 127 LEU A O 1
ATOM 1055 N N . TYR A 1 128 ? -0.649 -0.799 15.820 1.00 79.06 128 TYR A N 1
ATOM 1056 C CA . TYR A 1 128 ? -0.015 -2.100 16.045 1.00 79.06 128 TYR A CA 1
ATOM 1057 C C . TYR A 1 128 ? 0.653 -2.213 17.416 1.00 79.06 128 TYR A C 1
ATOM 1059 O O . TYR A 1 128 ? 0.798 -3.326 17.917 1.00 79.06 128 TYR A O 1
ATOM 1067 N N . LYS A 1 129 ? 1.025 -1.096 18.053 1.00 76.62 129 LYS A N 1
ATOM 1068 C CA . LYS A 1 129 ? 1.486 -1.092 19.447 1.00 76.62 129 LYS A CA 1
ATOM 1069 C C . LYS A 1 129 ? 0.369 -1.498 20.406 1.00 76.62 129 LYS A C 1
ATOM 1071 O O . LYS A 1 129 ? 0.619 -2.234 21.354 1.00 76.62 129 LYS A O 1
ATOM 1076 N N . PHE A 1 130 ? -0.859 -1.058 20.143 1.00 73.44 130 PHE A N 1
ATOM 1077 C CA . PHE A 1 130 ? -2.019 -1.396 20.968 1.00 73.44 130 PHE A CA 1
ATOM 1078 C C . PHE A 1 130 ? -2.638 -2.749 20.609 1.00 73.44 130 PHE A C 1
ATOM 1080 O O . PHE A 1 130 ? -2.949 -3.538 21.499 1.00 73.44 130 PHE A O 1
ATOM 1087 N N . ASN A 1 131 ? -2.817 -3.028 19.318 1.00 77.75 131 ASN A N 1
ATOM 1088 C CA . ASN A 1 131 ? -3.347 -4.296 18.838 1.00 77.75 131 ASN A CA 1
ATOM 1089 C C . ASN A 1 131 ? -2.515 -4.815 17.651 1.00 77.75 131 ASN A C 1
ATOM 1091 O O . ASN A 1 131 ? -2.876 -4.595 16.492 1.00 77.75 131 ASN A O 1
ATOM 1095 N N . PRO A 1 132 ? -1.423 -5.561 17.908 1.00 75.69 132 PRO A N 1
ATOM 1096 C CA . PRO A 1 132 ? -0.517 -6.037 16.858 1.00 75.69 132 PRO A CA 1
ATOM 1097 C C . PRO A 1 132 ? -1.155 -7.048 15.896 1.00 75.69 132 PRO A C 1
ATOM 1099 O O . PRO A 1 132 ? -0.551 -7.387 14.879 1.00 75.69 132 PRO A O 1
ATOM 1102 N N . LYS A 1 133 ? -2.350 -7.561 16.220 1.00 75.62 133 LYS A N 1
ATOM 1103 C CA . LYS A 1 133 ? -3.093 -8.521 15.395 1.00 75.62 133 LYS A CA 1
ATOM 1104 C C . LYS A 1 133 ? -4.181 -7.866 14.542 1.00 75.62 133 LYS A C 1
ATOM 1106 O O . LYS A 1 133 ? -4.701 -8.528 13.649 1.00 75.62 133 LYS A O 1
ATOM 1111 N N . LEU A 1 134 ? -4.531 -6.604 14.802 1.00 84.50 134 LEU A N 1
ATOM 1112 C CA . LEU A 1 134 ? -5.610 -5.924 14.092 1.00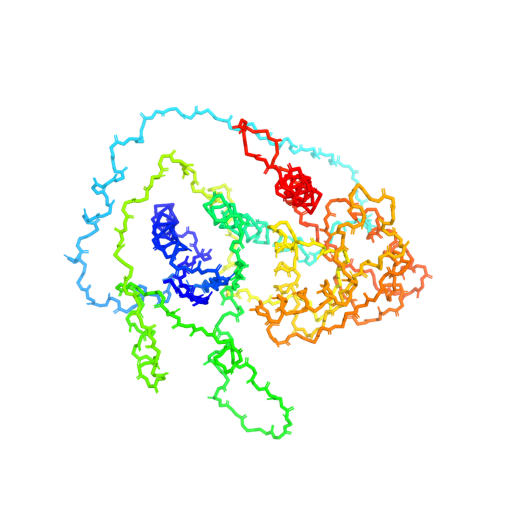 84.50 134 LEU A CA 1
ATOM 1113 C C . LEU A 1 134 ? -5.219 -5.666 12.638 1.00 84.50 134 LEU A C 1
ATOM 1115 O O . LEU A 1 134 ? -4.220 -5.000 12.354 1.00 84.50 134 LEU A O 1
ATOM 1119 N N . ASN A 1 135 ? -6.038 -6.130 11.694 1.00 87.12 135 ASN A N 1
ATOM 1120 C CA . ASN A 1 135 ? -5.815 -5.803 10.296 1.00 87.12 135 ASN A CA 1
ATOM 1121 C C . ASN A 1 135 ? -6.281 -4.371 10.019 1.00 87.12 135 ASN A C 1
ATOM 1123 O O . ASN A 1 135 ? -7.470 -4.092 9.909 1.00 87.12 135 ASN A O 1
ATOM 1127 N N . VAL A 1 136 ? -5.336 -3.448 9.886 1.00 89.12 136 VAL A N 1
ATOM 1128 C CA . VAL A 1 136 ? -5.641 -2.038 9.601 1.00 89.12 136 VAL A CA 1
ATOM 1129 C C . VAL A 1 136 ? -5.471 -1.732 8.119 1.00 89.12 136 VAL A C 1
ATOM 1131 O O . VAL A 1 136 ? -4.465 -2.121 7.522 1.00 89.12 136 VAL A O 1
ATOM 1134 N N . THR A 1 137 ? -6.411 -0.995 7.529 1.00 90.31 137 THR A N 1
ATOM 1135 C CA . THR A 1 137 ? -6.242 -0.378 6.202 1.00 90.31 137 THR A CA 1
ATOM 1136 C C . THR A 1 137 ? -6.437 1.129 6.304 1.00 90.31 137 THR A C 1
ATOM 1138 O O . THR A 1 137 ? -7.536 1.583 6.617 1.00 90.31 137 THR A O 1
ATOM 1141 N N . LEU A 1 138 ? -5.373 1.892 6.042 1.00 88.81 138 LEU A N 1
ATOM 1142 C CA . LEU A 1 138 ? -5.437 3.347 5.919 1.00 88.81 138 LEU A CA 1
ATOM 1143 C C . LEU A 1 138 ? -5.794 3.717 4.473 1.00 88.81 138 LEU A C 1
ATOM 1145 O O . LEU A 1 138 ? -5.074 3.341 3.549 1.00 88.81 138 LEU A O 1
ATOM 1149 N N . ILE A 1 139 ? -6.890 4.451 4.287 1.00 85.44 139 ILE A N 1
ATOM 1150 C CA . ILE A 1 139 ? -7.363 4.929 2.986 1.00 85.44 139 ILE A CA 1
ATOM 1151 C C . ILE A 1 139 ? -6.954 6.403 2.847 1.00 85.44 139 ILE A C 1
ATOM 1153 O O . ILE A 1 139 ? -7.455 7.244 3.606 1.00 85.44 139 ILE A O 1
ATOM 1157 N N . PRO A 1 140 ? -6.047 6.738 1.908 1.00 79.62 140 PRO A N 1
ATOM 1158 C CA . PRO A 1 140 ? -5.643 8.114 1.652 1.00 79.62 140 PRO A CA 1
ATOM 1159 C C . PRO A 1 140 ? -6.833 9.032 1.332 1.00 79.62 140 PRO A C 1
ATOM 1161 O O . PRO A 1 140 ? -7.755 8.607 0.634 1.00 79.62 140 PRO A O 1
ATOM 1164 N N . PRO A 1 141 ? -6.812 10.307 1.763 1.00 71.62 141 PRO A N 1
ATOM 1165 C CA . PRO A 1 141 ? -7.953 11.205 1.581 1.00 71.62 141 PRO A CA 1
ATOM 1166 C C . PRO A 1 141 ? -8.314 11.444 0.108 1.00 71.62 141 PRO A C 1
ATOM 1168 O O . PRO A 1 141 ? -9.493 11.479 -0.233 1.00 71.62 141 PRO A O 1
ATOM 1171 N N . SER A 1 142 ? -7.319 11.546 -0.779 1.00 68.38 142 SER A N 1
ATOM 1172 C CA . SER A 1 142 ? -7.514 11.688 -2.232 1.00 68.38 142 SER A CA 1
ATOM 1173 C C . SER A 1 142 ? -8.187 10.480 -2.885 1.00 68.38 142 SER A C 1
ATOM 1175 O O . SER A 1 142 ? -8.878 10.614 -3.893 1.00 68.38 142 SER A O 1
ATOM 1177 N N . LEU A 1 143 ? -8.003 9.297 -2.301 1.00 70.94 143 LEU A N 1
ATOM 1178 C CA . LEU A 1 143 ? -8.630 8.058 -2.751 1.00 70.94 143 LEU A CA 1
ATOM 1179 C C . LEU A 1 143 ? -9.994 7.841 -2.085 1.00 70.94 143 LEU A C 1
ATOM 1181 O O . LEU A 1 143 ? -10.831 7.131 -2.631 1.00 70.94 143 LEU A O 1
ATOM 1185 N N . ALA A 1 144 ? -10.240 8.498 -0.949 1.00 58.84 144 ALA A N 1
ATOM 1186 C CA . ALA A 1 144 ? -11.503 8.473 -0.224 1.00 58.84 144 ALA A CA 1
ATOM 1187 C C . ALA A 1 144 ? -12.582 9.394 -0.832 1.00 58.84 144 ALA A C 1
ATOM 1189 O O . ALA A 1 144 ? -13.764 9.072 -0.745 1.00 58.84 144 ALA A O 1
ATOM 1190 N N . THR A 1 145 ? -12.220 10.535 -1.436 1.00 49.56 145 THR A N 1
ATOM 1191 C CA . THR A 1 145 ? -13.183 11.520 -1.983 1.00 49.56 145 THR A CA 1
ATOM 1192 C C . THR A 1 145 ? -13.685 11.197 -3.390 1.00 49.56 145 THR A C 1
ATOM 1194 O O . THR A 1 145 ? -14.845 11.468 -3.695 1.00 49.56 145 THR A O 1
ATOM 1197 N N . ASN A 1 146 ? -12.871 10.555 -4.234 1.00 45.75 146 ASN A N 1
ATOM 1198 C CA . ASN A 1 146 ? -13.301 10.086 -5.563 1.00 45.75 146 ASN A CA 1
ATOM 1199 C C . ASN A 1 146 ? -14.323 8.934 -5.503 1.00 45.75 146 ASN A C 1
ATOM 1201 O O . ASN A 1 146 ? -14.850 8.518 -6.528 1.00 45.75 146 ASN A O 1
ATOM 1205 N N . GLN A 1 147 ? -14.632 8.438 -4.304 1.00 44.66 147 GLN A N 1
ATOM 1206 C CA . GLN A 1 147 ? -15.649 7.414 -4.071 1.00 44.66 147 GLN A CA 1
ATOM 1207 C C . GLN A 1 147 ? -17.073 7.992 -3.995 1.00 44.66 147 GLN A C 1
ATOM 1209 O O . GLN A 1 147 ? -18.036 7.234 -4.030 1.00 44.66 147 GLN A O 1
ATOM 1214 N N . SER A 1 148 ? -17.232 9.321 -3.896 1.00 35.84 148 SER A N 1
ATOM 1215 C CA . SER A 1 148 ? -18.544 9.964 -3.714 1.00 35.84 148 SER A CA 1
ATOM 1216 C C . SER A 1 148 ? -18.974 10.927 -4.829 1.00 35.84 148 SER A C 1
ATOM 1218 O O . SER A 1 148 ? -20.033 11.531 -4.702 1.00 35.84 148 SER A O 1
ATOM 1220 N N . SER A 1 149 ? -18.182 11.120 -5.890 1.00 31.91 149 SER A N 1
ATOM 1221 C CA . SER A 1 149 ? -18.426 12.161 -6.911 1.00 31.91 149 SER A CA 1
ATOM 1222 C C . SER A 1 149 ? -18.759 11.656 -8.324 1.00 31.91 149 SER A C 1
ATOM 1224 O O . SER A 1 149 ? -18.867 12.467 -9.241 1.00 31.91 149 SER A O 1
ATOM 1226 N N . SER A 1 150 ? -19.008 10.361 -8.535 1.00 34.69 150 SER A N 1
ATOM 1227 C CA . SER A 1 150 ? -19.475 9.836 -9.830 1.00 34.69 150 SER A CA 1
ATOM 1228 C C . SER A 1 150 ? -21.006 9.775 -9.924 1.00 34.69 150 SER A C 1
ATOM 1230 O O . SER A 1 150 ? -21.610 8.718 -10.076 1.00 34.69 150 SER A O 1
ATOM 1232 N N . SER A 1 151 ? -21.661 10.936 -9.887 1.00 35.19 151 SER A N 1
ATOM 1233 C CA . SER A 1 151 ? -23.056 11.062 -10.328 1.00 35.19 151 SER A CA 1
ATOM 1234 C C . SER A 1 151 ? -23.254 12.347 -11.126 1.00 35.19 151 SER A C 1
ATOM 1236 O O . SER A 1 151 ? -23.749 13.341 -10.601 1.00 35.19 151 SER A O 1
ATOM 1238 N N . SER A 1 152 ? -22.807 12.344 -12.386 1.00 33.31 152 SER A N 1
ATOM 1239 C CA . SER A 1 152 ? -23.449 13.019 -13.533 1.00 33.31 152 SER A CA 1
ATOM 1240 C C . SER A 1 152 ? -22.498 13.109 -14.732 1.00 33.31 152 SER A C 1
ATOM 1242 O O . SER A 1 152 ? -21.645 13.985 -14.817 1.00 33.31 152 SER A O 1
ATOM 1244 N N . SER A 1 153 ? -22.650 12.197 -15.691 1.00 29.58 153 SER A N 1
ATOM 1245 C CA . SER A 1 153 ? -22.763 12.513 -17.126 1.00 29.58 153 SER A CA 1
ATOM 1246 C C . SER A 1 153 ? -22.799 11.223 -17.945 1.00 29.58 153 SER A C 1
ATOM 1248 O O . SER A 1 153 ? -22.104 10.246 -17.688 1.00 29.58 153 SER A O 1
ATOM 1250 N N . SER A 1 154 ? -23.717 11.224 -18.898 1.00 32.59 154 SER A N 1
ATOM 1251 C CA . SER A 1 154 ? -24.089 10.141 -19.794 1.00 32.59 154 SER A CA 1
ATOM 1252 C C . SER A 1 154 ? -23.066 9.921 -20.909 1.00 32.59 154 SER A C 1
ATOM 1254 O O . SER A 1 154 ? -22.879 10.818 -21.724 1.00 32.59 154 SER A O 1
ATOM 1256 N N . SER A 1 155 ? -22.530 8.706 -21.025 1.00 27.64 155 SER A N 1
ATOM 1257 C CA . SER A 1 155 ? -22.498 7.942 -22.284 1.00 27.64 155 SER A CA 1
ATOM 1258 C C . SER A 1 155 ? -21.856 6.573 -22.053 1.00 27.64 155 SER A C 1
ATOM 1260 O O . SER A 1 155 ? -20.847 6.443 -21.371 1.00 27.64 155 SER A O 1
ATOM 1262 N N . SER A 1 156 ? -22.496 5.561 -22.624 1.00 32.94 156 SER A N 1
ATOM 1263 C CA . SER A 1 156 ? -22.225 4.126 -22.571 1.00 32.94 156 SER A CA 1
ATOM 1264 C C . SER A 1 156 ? -20.754 3.696 -22.689 1.00 32.94 156 SER A C 1
ATOM 1266 O O . SER A 1 156 ? -20.197 3.676 -23.784 1.00 32.94 156 SER A O 1
ATOM 1268 N N . SER A 1 157 ? -20.196 3.197 -21.587 1.00 25.66 157 SER A N 1
ATOM 1269 C CA . SER A 1 157 ? -19.319 2.018 -21.559 1.00 25.66 157 SER A CA 1
ATOM 1270 C C . SER A 1 157 ? -19.212 1.532 -20.115 1.00 25.66 157 SER A C 1
ATOM 1272 O O . SER A 1 157 ? -18.867 2.310 -19.228 1.00 25.66 157 SER A O 1
ATOM 1274 N N . SER A 1 158 ? -19.561 0.271 -19.883 1.00 29.20 158 SER A N 1
ATOM 1275 C CA . SER A 1 158 ? -19.648 -0.394 -18.583 1.00 29.20 158 SER A CA 1
ATOM 1276 C C . SER A 1 158 ? -18.358 -0.271 -17.761 1.00 29.20 158 SER A C 1
ATOM 1278 O O . SER A 1 158 ? -17.442 -1.073 -17.902 1.00 29.20 158 SER A O 1
ATOM 1280 N N . LEU A 1 159 ? -18.307 0.727 -16.881 1.00 24.55 159 LEU A N 1
ATOM 1281 C CA . LEU A 1 159 ? -17.350 0.847 -15.787 1.00 24.55 159 LEU A CA 1
ATOM 1282 C C . LEU A 1 159 ? -18.155 0.688 -14.501 1.00 24.55 159 LEU A C 1
ATOM 1284 O O . LEU A 1 159 ? -18.890 1.586 -14.095 1.00 24.55 159 LEU A O 1
ATOM 1288 N N . THR A 1 160 ? -18.072 -0.496 -13.903 1.00 24.41 160 THR A N 1
ATOM 1289 C CA . THR A 1 160 ? -18.616 -0.782 -12.576 1.00 24.41 160 THR A CA 1
ATOM 1290 C C . THR A 1 160 ? -17.982 0.174 -11.573 1.00 24.41 160 THR A C 1
ATOM 1292 O O . THR A 1 160 ? -16.806 0.048 -11.238 1.00 24.41 160 THR A O 1
ATOM 1295 N N . SER A 1 161 ? -18.759 1.151 -11.116 1.00 26.16 161 SER A N 1
ATOM 1296 C CA . SER A 1 161 ? -18.404 2.038 -10.017 1.00 26.16 161 SER A CA 1
ATOM 1297 C C . SER A 1 161 ? -18.295 1.218 -8.732 1.00 26.16 161 SER A C 1
ATOM 1299 O O . SER A 1 161 ? -19.309 0.922 -8.101 1.00 26.16 161 SER A O 1
ATOM 1301 N N . ILE A 1 162 ? -17.082 0.831 -8.339 1.00 29.64 162 ILE A N 1
ATOM 1302 C CA . ILE A 1 162 ? -16.849 0.216 -7.030 1.00 29.64 162 ILE A CA 1
ATOM 1303 C C . ILE A 1 162 ? -16.841 1.346 -6.000 1.00 29.64 162 ILE A C 1
ATOM 1305 O O . ILE A 1 162 ? -15.815 1.950 -5.689 1.00 29.64 162 ILE A O 1
ATOM 1309 N N . ASN A 1 163 ? -18.029 1.662 -5.494 1.00 38.72 163 ASN A N 1
ATOM 1310 C CA . ASN A 1 163 ? -18.175 2.353 -4.226 1.00 38.72 163 ASN A CA 1
ATOM 1311 C C . ASN A 1 163 ? -17.750 1.341 -3.145 1.00 38.72 163 ASN A C 1
ATOM 1313 O O . ASN A 1 163 ? -18.321 0.249 -3.112 1.00 38.72 163 ASN A O 1
ATOM 1317 N N . PRO A 1 164 ? -16.803 1.638 -2.236 1.00 41.25 164 PRO A N 1
ATOM 1318 C CA . PRO A 1 164 ? -16.435 0.707 -1.162 1.00 41.25 164 PRO A CA 1
ATOM 1319 C C . PRO A 1 164 ? -17.592 0.359 -0.213 1.00 41.25 164 PRO A C 1
ATOM 1321 O O . PRO A 1 164 ? -17.406 -0.397 0.731 1.00 41.25 164 PRO A O 1
ATOM 1324 N N . LYS A 1 165 ? -18.784 0.911 -0.448 1.00 42.31 165 LYS A N 1
ATOM 1325 C CA . LYS A 1 165 ? -20.003 0.673 0.312 1.00 42.31 165 LYS A CA 1
ATOM 1326 C C . LYS A 1 165 ? -20.692 -0.666 0.024 1.00 42.31 165 LYS A C 1
ATOM 1328 O O . LYS A 1 165 ? -21.366 -1.140 0.929 1.00 42.31 165 LYS A O 1
ATOM 1333 N N . ASP A 1 166 ? -20.499 -1.291 -1.142 1.00 43.50 166 ASP A N 1
ATOM 1334 C CA . ASP A 1 166 ? -21.289 -2.488 -1.500 1.00 43.50 166 ASP A CA 1
ATOM 1335 C C . ASP A 1 166 ? -20.544 -3.827 -1.315 1.00 43.50 166 ASP A C 1
ATOM 1337 O O . ASP A 1 166 ? -21.183 -4.868 -1.192 1.00 43.50 166 ASP A O 1
ATOM 1341 N N . GLU A 1 167 ? -19.208 -3.826 -1.204 1.00 47.16 167 GLU A N 1
ATOM 1342 C CA . GLU A 1 167 ? -18.413 -5.052 -0.964 1.00 47.16 167 GLU A CA 1
ATOM 1343 C C . GLU A 1 167 ? -17.678 -5.083 0.385 1.00 47.16 167 GLU A C 1
ATOM 1345 O O . GLU A 1 167 ? -17.254 -6.148 0.844 1.00 47.16 167 GLU A O 1
ATOM 1350 N N . ILE A 1 168 ? -17.517 -3.939 1.058 1.00 60.31 168 ILE A N 1
ATOM 1351 C CA . ILE A 1 168 ? -16.809 -3.886 2.335 1.00 60.31 168 ILE A CA 1
ATOM 1352 C C . ILE A 1 168 ? -17.835 -4.037 3.456 1.00 60.31 168 ILE A C 1
ATOM 1354 O O . ILE A 1 168 ? -18.382 -3.052 3.939 1.00 60.31 168 ILE A O 1
ATOM 1358 N N . GLY A 1 169 ? -18.107 -5.277 3.868 1.00 66.69 169 GLY A N 1
ATOM 1359 C CA . GLY A 1 169 ? -18.954 -5.582 5.026 1.00 66.69 169 GLY A CA 1
ATOM 1360 C C . GLY A 1 169 ? -18.412 -4.935 6.304 1.00 66.69 169 GLY A C 1
ATOM 1361 O O . GLY A 1 169 ? -17.565 -5.519 6.982 1.00 66.69 169 GLY A O 1
ATOM 1362 N N . ILE A 1 170 ? -18.848 -3.704 6.586 1.00 79.94 170 ILE A N 1
ATOM 1363 C CA . ILE A 1 170 ? -18.519 -2.910 7.775 1.00 79.94 170 ILE A CA 1
ATOM 1364 C C . ILE A 1 170 ? -19.646 -3.103 8.787 1.00 79.94 170 ILE A C 1
ATOM 1366 O O . ILE A 1 170 ? -20.764 -2.651 8.548 1.00 79.94 170 ILE A O 1
ATOM 1370 N N . ASP A 1 171 ? -19.342 -3.725 9.926 1.00 83.19 171 ASP A N 1
ATOM 1371 C CA . ASP A 1 171 ? -20.341 -3.969 10.970 1.00 83.19 171 ASP A CA 1
ATOM 1372 C C . ASP A 1 171 ? -20.690 -2.687 11.737 1.00 83.19 171 ASP A C 1
ATOM 1374 O O . ASP A 1 171 ? -21.827 -2.504 12.167 1.00 83.19 171 ASP A O 1
ATOM 1378 N N . VAL A 1 172 ? -19.706 -1.801 11.941 1.00 83.44 172 VAL A N 1
ATOM 1379 C CA . VAL A 1 172 ? -19.877 -0.588 12.748 1.00 83.44 172 VAL A CA 1
ATOM 1380 C C . VAL A 1 172 ? -19.125 0.614 12.188 1.00 83.44 172 VAL A C 1
ATOM 1382 O O . VAL A 1 172 ? -17.963 0.527 11.779 1.00 83.44 172 VAL A O 1
ATOM 1385 N N . LEU A 1 173 ? -19.778 1.774 12.239 1.00 84.12 173 LEU A N 1
ATOM 1386 C CA . LEU A 1 173 ? -19.135 3.065 12.035 1.00 84.12 173 LEU A CA 1
ATOM 1387 C C . LEU A 1 173 ? -18.893 3.749 13.387 1.00 84.12 173 LEU A C 1
ATOM 1389 O O . LEU A 1 173 ? -19.834 4.036 14.132 1.00 84.12 173 LEU A O 1
ATOM 1393 N N . PHE A 1 174 ? -17.629 4.056 13.673 1.00 83.25 174 PHE A N 1
ATOM 1394 C CA . PHE A 1 174 ? -17.231 4.868 14.817 1.00 83.25 174 PHE A CA 1
ATOM 1395 C C . PHE A 1 174 ? -17.325 6.346 14.452 1.00 83.25 174 PHE A C 1
ATOM 1397 O O . PHE A 1 174 ? -16.630 6.817 13.548 1.00 83.25 174 PHE A O 1
ATOM 1404 N N . ILE A 1 175 ? -18.190 7.060 15.162 1.00 79.44 175 ILE A N 1
ATOM 1405 C CA . ILE A 1 175 ? -18.536 8.456 14.903 1.00 79.44 175 ILE A CA 1
ATOM 1406 C C . ILE A 1 175 ? -18.280 9.320 16.131 1.00 79.44 175 ILE A C 1
ATOM 1408 O O . ILE A 1 175 ? -18.389 8.859 17.262 1.00 79.44 175 ILE A O 1
ATOM 1412 N N . ASP A 1 176 ? -18.022 10.601 15.925 1.00 72.06 176 ASP A N 1
ATOM 1413 C CA . ASP A 1 176 ? -18.071 11.606 16.986 1.00 72.06 176 ASP A CA 1
ATOM 1414 C C . ASP A 1 176 ? -18.961 12.798 16.581 1.00 72.06 176 ASP A C 1
ATOM 1416 O O . ASP A 1 176 ? -19.757 12.733 15.638 1.00 72.06 176 ASP A O 1
ATOM 1420 N N . GLN A 1 177 ? -18.871 13.901 17.326 1.00 67.69 177 GLN A N 1
ATOM 1421 C CA . GLN A 1 177 ? -19.619 15.120 17.016 1.00 67.69 177 GLN A CA 1
ATOM 1422 C C . GLN A 1 177 ? -19.256 15.719 15.643 1.00 67.69 177 GLN A C 1
ATOM 1424 O O . GLN A 1 177 ? -20.095 16.377 15.028 1.00 67.69 177 GLN A O 1
ATOM 1429 N N . GLN A 1 178 ? -18.044 15.498 15.143 1.00 68.06 178 GLN A N 1
ATOM 1430 C CA . GLN A 1 178 ? -17.564 16.039 13.872 1.00 68.06 178 GLN A CA 1
ATOM 1431 C C . GLN A 1 178 ? -18.094 15.242 12.667 1.00 68.06 178 GLN A C 1
ATOM 1433 O O . GLN A 1 178 ? -18.186 15.774 11.561 1.00 68.06 178 GLN A O 1
ATOM 1438 N N . ASP A 1 179 ? -18.528 13.995 12.872 1.00 71.12 179 ASP A N 1
ATOM 1439 C CA . ASP A 1 179 ? -19.055 13.118 11.817 1.00 71.12 179 ASP A CA 1
ATOM 1440 C C . ASP A 1 179 ? -20.539 13.383 11.456 1.00 71.12 179 ASP A C 1
ATOM 1442 O O . ASP A 1 179 ? -21.082 12.761 10.541 1.00 71.12 179 ASP A O 1
ATOM 1446 N N . GLN A 1 180 ? -21.214 14.341 12.106 1.00 67.44 180 GLN A N 1
ATOM 1447 C CA . GLN A 1 180 ? -22.646 14.644 11.899 1.00 67.44 180 GLN A CA 1
ATOM 1448 C C . GLN A 1 180 ? -23.070 14.903 10.439 1.00 67.44 180 GLN A C 1
ATOM 1450 O O . GLN A 1 180 ? -24.102 14.362 10.024 1.00 67.44 180 GLN A O 1
ATOM 1455 N N . PRO A 1 181 ? -22.320 15.663 9.613 1.00 66.62 181 PRO A N 1
ATOM 1456 C CA . PRO A 1 181 ? -22.665 15.839 8.200 1.00 66.62 181 PRO A CA 1
ATOM 1457 C C . PRO A 1 181 ? -22.649 14.519 7.416 1.00 66.62 181 PRO A C 1
ATOM 1459 O O . PRO A 1 181 ? -23.496 14.300 6.552 1.00 66.62 181 PRO A O 1
ATOM 1462 N N . TYR A 1 182 ? -21.715 13.622 7.746 1.00 68.38 182 TYR A N 1
ATOM 1463 C CA . TYR A 1 182 ? -21.587 12.309 7.117 1.00 68.38 182 TYR A CA 1
ATOM 1464 C C . TYR A 1 182 ? -22.699 11.354 7.566 1.00 68.38 182 TYR A C 1
ATOM 1466 O O . TYR A 1 182 ? -23.284 10.657 6.741 1.00 68.38 182 TYR A O 1
ATOM 1474 N N . ILE A 1 183 ? -23.063 11.378 8.852 1.00 67.06 183 ILE A N 1
ATOM 1475 C CA . ILE A 1 183 ? -24.171 10.579 9.397 1.00 67.06 183 ILE A CA 1
ATOM 1476 C C . ILE A 1 183 ? -25.485 10.909 8.683 1.00 67.06 183 ILE A C 1
ATOM 1478 O O . ILE A 1 183 ? -26.206 9.995 8.293 1.00 67.06 183 ILE A O 1
ATOM 1482 N N . LYS A 1 184 ? -25.785 12.194 8.444 1.00 66.19 184 LYS A N 1
ATOM 1483 C CA . LYS A 1 184 ? -27.004 12.606 7.722 1.00 66.19 184 LYS A CA 1
ATOM 1484 C C . LYS A 1 184 ? -27.084 12.026 6.306 1.00 66.19 184 LYS A C 1
ATOM 1486 O O . LYS A 1 184 ? -28.171 11.693 5.853 1.00 66.19 184 LYS A O 1
ATOM 1491 N N . GLN A 1 185 ? -25.946 11.873 5.625 1.00 65.00 185 GLN A N 1
ATOM 1492 C CA . GLN A 1 185 ? -25.882 11.218 4.313 1.00 65.00 185 GLN A CA 1
ATOM 1493 C C . GLN A 1 185 ? -26.049 9.692 4.415 1.00 65.00 185 GLN A C 1
ATOM 1495 O O . GLN A 1 185 ? -26.569 9.069 3.495 1.00 65.00 185 GLN A O 1
ATOM 1500 N N . GLN A 1 186 ? -25.622 9.088 5.529 1.00 61.09 186 GLN A N 1
ATOM 1501 C CA . GLN A 1 186 ? -25.631 7.637 5.754 1.00 61.09 186 GLN A CA 1
ATOM 1502 C C . GLN A 1 186 ? -26.919 7.098 6.398 1.00 61.09 186 GLN A C 1
ATOM 1504 O O . GLN A 1 186 ? -27.174 5.900 6.323 1.00 61.09 186 GLN A O 1
ATOM 1509 N N . GLN A 1 187 ? -27.760 7.942 7.009 1.00 53.78 187 GLN A N 1
ATOM 1510 C CA . GLN A 1 187 ? -29.003 7.523 7.685 1.00 53.78 187 GLN A CA 1
ATOM 1511 C C . GLN A 1 187 ? -30.014 6.804 6.771 1.00 53.78 187 GLN A C 1
ATOM 1513 O O . GLN A 1 187 ? -30.936 6.163 7.265 1.00 53.78 187 GLN A O 1
ATOM 1518 N N . GLN A 1 188 ? -29.815 6.831 5.452 1.00 51.69 188 GLN A N 1
ATOM 1519 C CA . GLN A 1 188 ? -30.599 6.052 4.491 1.00 51.69 188 GLN A CA 1
ATOM 1520 C C . GLN A 1 188 ? -30.169 4.567 4.396 1.00 51.69 188 GLN A C 1
ATOM 1522 O O . GLN A 1 188 ? -30.847 3.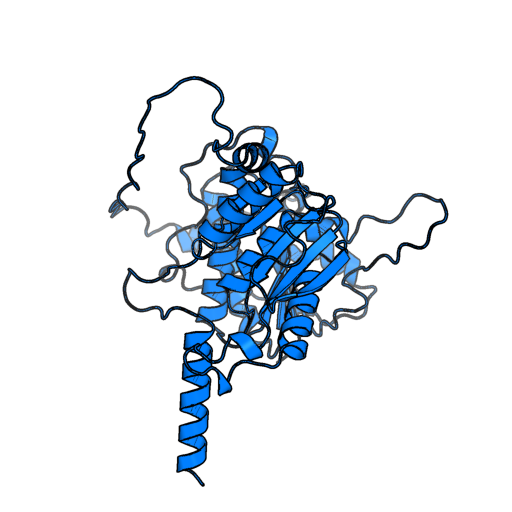796 3.726 1.00 51.69 188 GLN A O 1
ATOM 1527 N N . GLN A 1 189 ? -29.076 4.143 5.056 1.00 54.81 189 GLN A N 1
ATOM 1528 C CA . GLN A 1 189 ? -28.397 2.854 4.804 1.00 54.81 189 GLN A CA 1
ATOM 1529 C C . GLN A 1 189 ? -28.384 1.849 5.983 1.00 54.81 189 GLN A C 1
ATOM 1531 O O . GLN A 1 189 ? -27.611 0.900 5.947 1.00 54.81 189 GLN A O 1
ATOM 1536 N N . GLN A 1 190 ? -29.215 2.020 7.023 1.00 54.72 190 GLN A N 1
ATOM 1537 C CA . GLN A 1 190 ? -29.361 1.062 8.151 1.00 54.72 190 GLN A CA 1
ATOM 1538 C C . GLN A 1 190 ? -28.037 0.612 8.829 1.00 54.72 190 GLN A C 1
ATOM 1540 O O . GLN A 1 190 ? -27.917 -0.526 9.275 1.00 54.72 190 GLN A O 1
ATOM 1545 N N . GLN A 1 191 ? -27.030 1.485 8.931 1.00 64.12 191 GLN A N 1
ATOM 1546 C CA . GLN A 1 191 ? -25.753 1.159 9.586 1.00 64.12 191 GLN A CA 1
ATOM 1547 C C . GLN A 1 191 ? -25.814 1.312 11.111 1.00 64.12 191 GLN A C 1
ATOM 1549 O O . GLN A 1 191 ? -26.477 2.211 11.633 1.00 64.12 191 GLN A O 1
ATOM 1554 N N . GLN A 1 192 ? -25.064 0.469 11.828 1.00 72.56 192 GLN A N 1
ATOM 1555 C CA . GLN A 1 192 ? -24.861 0.627 13.264 1.00 72.56 192 GLN A CA 1
ATOM 1556 C C . GLN A 1 192 ? -23.797 1.698 13.538 1.00 72.56 192 GLN A C 1
ATOM 1558 O O . GLN A 1 192 ? -22.678 1.645 13.022 1.00 72.56 192 GLN A O 1
ATOM 1563 N N . PHE A 1 193 ? -24.144 2.662 14.388 1.00 76.94 193 PHE A N 1
ATOM 1564 C CA . PHE A 1 193 ? -23.262 3.757 14.778 1.00 76.94 193 PHE A CA 1
ATOM 1565 C C . PHE A 1 193 ? -22.838 3.614 16.237 1.00 76.94 193 PHE A C 1
ATOM 1567 O O . PHE A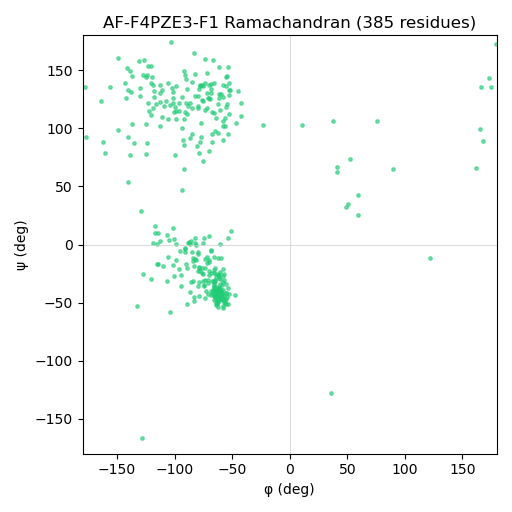 1 193 ? -23.681 3.423 17.115 1.00 76.94 193 PHE A O 1
ATOM 1574 N N . ILE A 1 194 ? -21.542 3.771 16.505 1.00 75.50 194 ILE A N 1
ATOM 1575 C CA . ILE A 1 194 ? -21.020 3.943 17.861 1.00 75.50 194 ILE A CA 1
ATOM 1576 C C . ILE A 1 194 ? -20.465 5.340 18.000 1.00 75.50 194 ILE A C 1
ATOM 1578 O O . ILE A 1 194 ? -19.533 5.723 17.294 1.00 75.50 194 ILE A O 1
ATOM 1582 N N . LYS A 1 195 ? -21.006 6.071 18.972 1.00 70.94 195 LYS A N 1
ATOM 1583 C CA . LYS A 1 195 ? -20.399 7.313 19.412 1.00 70.94 195 LYS A CA 1
ATOM 1584 C C . LYS A 1 195 ? -19.110 7.006 20.169 1.00 70.94 195 LYS A C 1
ATOM 1586 O O . LYS A 1 195 ? -19.109 6.234 21.123 1.00 70.94 195 LYS A O 1
ATOM 1591 N N . VAL A 1 196 ? -18.027 7.622 19.728 1.00 69.12 196 VAL A N 1
ATOM 1592 C CA . VAL A 1 196 ? -16.751 7.637 20.423 1.00 69.12 196 VAL A CA 1
ATOM 1593 C C . VAL A 1 196 ? -16.745 8.874 21.308 1.00 69.12 196 VAL A C 1
ATOM 1595 O O . VAL A 1 196 ? -16.688 9.999 20.811 1.00 69.12 196 VAL A O 1
ATOM 1598 N N . ASP A 1 197 ? -16.858 8.677 22.617 1.00 57.50 197 ASP A N 1
ATOM 1599 C CA . ASP A 1 197 ? -16.604 9.758 23.562 1.00 57.50 197 ASP A CA 1
ATOM 1600 C C . ASP A 1 197 ? -15.092 10.015 23.573 1.00 57.50 197 ASP A C 1
ATOM 1602 O O . ASP A 1 197 ? -14.305 9.072 23.619 1.00 57.50 197 ASP A O 1
ATOM 1606 N N . SER A 1 198 ? -14.666 11.273 23.442 1.00 54.88 198 SER A N 1
ATOM 1607 C CA . SER A 1 198 ? -13.247 11.639 23.403 1.00 54.88 198 SER A CA 1
ATOM 1608 C C . SER A 1 198 ? -12.567 11.252 24.719 1.00 54.88 198 SER A C 1
ATOM 1610 O O . SER A 1 198 ? -12.635 11.992 25.697 1.00 54.88 198 SER A O 1
ATOM 1612 N N . ILE A 1 199 ? -11.931 10.081 24.765 1.00 53.78 199 ILE A N 1
ATOM 1613 C CA . ILE A 1 199 ? -11.178 9.631 25.937 1.00 53.78 199 ILE A CA 1
ATOM 1614 C C . ILE A 1 199 ? -9.846 10.387 25.976 1.00 53.78 199 ILE A C 1
ATOM 1616 O O . ILE A 1 199 ? -9.180 10.532 24.948 1.00 53.78 199 ILE A O 1
ATOM 1620 N N . ASN A 1 200 ? -9.439 10.836 27.167 1.00 53.88 200 ASN A N 1
ATOM 1621 C CA . ASN A 1 200 ? -8.084 11.329 27.408 1.00 53.88 200 ASN A CA 1
ATOM 1622 C C . ASN A 1 200 ? -7.066 10.280 26.940 1.00 53.88 200 ASN A C 1
ATOM 1624 O O . ASN A 1 200 ? -6.956 9.195 27.509 1.00 53.88 200 ASN A O 1
ATOM 1628 N N . TYR A 1 201 ? -6.330 10.607 25.883 1.00 57.66 201 TYR A N 1
ATOM 1629 C CA . TYR A 1 201 ? -5.227 9.798 25.387 1.00 57.66 201 TYR A CA 1
ATOM 1630 C C . TYR A 1 201 ? -3.956 10.149 26.171 1.00 57.66 201 TYR A C 1
ATOM 1632 O O . TYR A 1 201 ? -3.738 11.336 26.426 1.00 57.66 201 TYR A O 1
ATOM 1640 N N . PRO A 1 202 ? -3.095 9.180 26.540 1.00 55.66 202 PRO A N 1
ATOM 1641 C CA . PRO A 1 202 ? -1.819 9.475 27.186 1.00 55.66 202 PRO A CA 1
ATOM 1642 C C . PRO A 1 202 ? -0.861 10.123 26.175 1.00 55.66 202 PRO A C 1
ATOM 1644 O O . PRO A 1 202 ? 0.004 9.466 25.592 1.00 55.66 202 PRO A O 1
ATOM 1647 N N . ILE A 1 203 ? -1.036 11.429 25.955 1.00 52.78 203 ILE A N 1
ATOM 1648 C CA . ILE A 1 203 ? -0.226 12.263 25.057 1.00 52.78 203 ILE A CA 1
ATOM 1649 C C . ILE A 1 203 ? 1.262 12.233 25.432 1.00 52.78 203 ILE A C 1
ATOM 1651 O O . ILE A 1 203 ? 2.115 12.343 24.556 1.00 52.78 203 ILE A O 1
ATOM 1655 N N . ASP A 1 204 ? 1.580 11.957 26.700 1.00 56.44 204 ASP A N 1
ATOM 1656 C CA . ASP A 1 204 ? 2.949 11.794 27.198 1.00 56.44 204 ASP A CA 1
ATOM 1657 C C . ASP A 1 204 ? 3.719 10.646 26.534 1.00 56.44 204 ASP A C 1
ATOM 1659 O O . ASP A 1 204 ? 4.949 10.675 26.496 1.00 56.44 204 ASP A O 1
ATOM 1663 N N . ASN A 1 205 ? 3.016 9.653 25.981 1.00 52.47 205 ASN A N 1
ATOM 1664 C CA . ASN A 1 205 ? 3.635 8.534 25.268 1.00 52.47 205 ASN A CA 1
ATOM 1665 C C . ASN A 1 205 ? 3.933 8.860 23.795 1.00 52.47 205 ASN A C 1
ATOM 1667 O O . ASN A 1 205 ? 4.631 8.097 23.132 1.00 52.47 205 ASN A O 1
ATOM 1671 N N . TYR A 1 206 ? 3.397 9.970 23.276 1.00 54.78 206 TYR A N 1
ATOM 1672 C CA . TYR A 1 206 ? 3.482 10.373 21.870 1.00 54.78 206 TYR A CA 1
ATOM 1673 C C . TYR A 1 206 ? 3.701 11.891 21.771 1.00 54.78 206 TYR A C 1
ATOM 1675 O O . TYR A 1 206 ? 2.949 12.606 21.112 1.00 54.78 206 TYR A O 1
ATOM 1683 N N . LYS A 1 207 ? 4.742 12.373 22.467 1.00 46.06 207 LYS A N 1
ATOM 1684 C CA . LYS A 1 207 ? 5.056 13.798 22.702 1.00 46.06 207 LYS A CA 1
ATOM 1685 C C . LYS A 1 207 ? 5.352 14.638 21.456 1.00 46.06 207 LYS A C 1
ATOM 1687 O O . LYS A 1 207 ? 5.417 15.859 21.562 1.00 46.06 207 LYS A O 1
ATOM 1692 N N . TYR A 1 208 ? 5.549 14.020 20.295 1.00 47.44 208 TYR A N 1
ATOM 1693 C CA . TYR A 1 208 ? 5.937 14.725 19.077 1.00 47.44 208 TYR A CA 1
ATOM 1694 C C . TYR A 1 208 ? 4.846 14.613 18.018 1.00 47.44 208 TYR A C 1
ATOM 1696 O O . TYR A 1 208 ? 4.504 13.521 17.566 1.00 47.44 208 TYR A O 1
ATOM 1704 N N . SER A 1 209 ? 4.333 15.769 17.594 1.00 47.84 209 SER A N 1
ATOM 1705 C CA . SER A 1 209 ? 3.614 15.889 16.331 1.00 47.84 209 SER A CA 1
ATOM 1706 C C . SER A 1 209 ? 4.572 15.496 15.205 1.00 47.84 209 SER A C 1
ATOM 1708 O O . SER A 1 209 ? 5.576 16.156 14.969 1.00 47.84 209 SER A O 1
ATOM 1710 N N . ILE A 1 210 ? 4.247 14.411 14.511 1.00 49.38 210 ILE A N 1
ATOM 1711 C CA . ILE A 1 210 ? 4.988 13.852 13.363 1.00 49.38 210 ILE A CA 1
ATOM 1712 C C . ILE A 1 210 ? 4.939 14.743 12.113 1.00 49.38 210 ILE A C 1
ATOM 1714 O O . ILE A 1 210 ? 5.528 14.428 11.078 1.00 49.38 210 ILE A O 1
ATOM 1718 N N . TYR A 1 211 ? 4.162 15.825 12.181 1.00 51.78 211 TYR A N 1
ATOM 1719 C CA . TYR A 1 211 ? 4.135 16.866 11.174 1.00 51.78 211 TYR A CA 1
ATOM 1720 C C . TYR A 1 211 ? 5.386 17.717 11.389 1.00 51.78 211 TYR A C 1
ATOM 1722 O O . TYR A 1 211 ? 5.385 18.610 12.230 1.00 51.78 211 TYR A O 1
ATOM 1730 N N . ASP A 1 212 ? 6.462 17.361 10.690 1.00 44.50 212 ASP A N 1
ATOM 1731 C CA . ASP A 1 212 ? 7.736 18.075 10.739 1.00 44.50 212 ASP A CA 1
ATOM 1732 C C . ASP A 1 212 ? 7.523 19.564 10.403 1.00 44.50 212 ASP A C 1
ATOM 1734 O O . ASP A 1 212 ? 7.044 19.914 9.322 1.00 44.50 212 ASP A O 1
ATOM 1738 N N . ASP A 1 213 ? 7.844 20.426 11.369 1.00 46.47 213 ASP A N 1
ATOM 1739 C CA . ASP A 1 213 ? 7.683 21.884 11.323 1.00 46.47 213 ASP A CA 1
ATOM 1740 C C . ASP A 1 213 ? 8.744 22.585 10.449 1.00 46.47 213 ASP A C 1
ATOM 1742 O O . ASP A 1 213 ? 8.759 23.814 10.368 1.00 46.47 213 ASP A O 1
ATOM 1746 N N . THR A 1 214 ? 9.660 21.850 9.812 1.00 46.22 214 THR A N 1
ATOM 1747 C CA . THR A 1 214 ? 10.808 22.458 9.114 1.00 46.22 214 THR A CA 1
ATOM 1748 C C . THR A 1 214 ? 10.616 22.679 7.612 1.00 46.22 214 THR A C 1
ATOM 1750 O O . THR A 1 214 ? 11.458 23.322 6.983 1.00 46.22 214 THR A O 1
ATOM 1753 N N . VAL A 1 215 ? 9.510 22.220 7.016 1.00 50.09 215 VAL A N 1
ATOM 1754 C CA . VAL A 1 215 ? 9.335 22.250 5.554 1.00 50.09 215 VAL A CA 1
ATOM 1755 C C . VAL A 1 215 ? 8.356 23.347 5.129 1.00 50.09 215 VAL A C 1
ATOM 1757 O O . VAL A 1 215 ? 7.144 23.238 5.316 1.00 50.09 215 VAL A O 1
ATOM 1760 N N . GLN A 1 216 ? 8.878 24.411 4.514 1.00 46.78 216 GLN A N 1
ATOM 1761 C CA . GLN A 1 216 ? 8.059 25.400 3.809 1.00 46.78 216 GLN A CA 1
ATOM 1762 C C . GLN A 1 216 ? 7.412 24.728 2.588 1.00 46.78 216 GLN A C 1
ATOM 1764 O O . GLN A 1 216 ? 8.113 24.313 1.670 1.00 46.78 216 GLN A O 1
ATOM 1769 N N . MET A 1 217 ? 6.083 24.586 2.588 1.00 50.28 217 MET A N 1
ATOM 1770 C CA . MET A 1 217 ? 5.350 24.031 1.444 1.00 50.28 217 MET A CA 1
ATOM 1771 C C . MET A 1 217 ? 5.245 25.057 0.312 1.00 50.28 217 MET A C 1
ATOM 1773 O O . MET A 1 217 ? 4.909 26.223 0.547 1.00 50.28 217 MET A O 1
ATOM 1777 N N . GLU A 1 218 ? 5.477 24.613 -0.921 1.00 49.69 218 GLU A N 1
ATOM 1778 C CA . GLU A 1 218 ? 5.251 25.431 -2.108 1.00 49.69 218 GLU A CA 1
ATOM 1779 C C . GLU A 1 218 ? 3.744 25.577 -2.390 1.00 49.69 218 GLU A C 1
ATOM 1781 O O . GLU A 1 218 ? 2.900 24.809 -1.927 1.00 49.69 218 GLU A O 1
ATOM 1786 N N . SER A 1 219 ? 3.366 26.597 -3.164 1.00 48.97 219 SER A N 1
ATOM 1787 C CA . SER A 1 219 ? 1.956 26.906 -3.463 1.00 48.97 219 SER A CA 1
ATOM 1788 C C . SER A 1 219 ? 1.161 25.761 -4.127 1.00 48.97 219 SER A C 1
ATOM 1790 O O . SER A 1 219 ? -0.066 25.729 -4.003 1.00 48.97 219 SER A O 1
ATOM 1792 N N . SER A 1 220 ? 1.849 24.805 -4.761 1.00 48.44 220 SER A N 1
ATOM 1793 C CA . SER A 1 220 ? 1.308 23.603 -5.417 1.00 48.44 220 SER A CA 1
ATOM 1794 C C . SER A 1 220 ? 0.751 22.550 -4.443 1.00 48.44 220 SER A C 1
ATOM 1796 O O . SER A 1 220 ? -0.036 21.691 -4.842 1.00 48.44 220 SER A O 1
ATOM 1798 N N . ASP A 1 221 ? 1.070 22.641 -3.150 1.00 50.59 221 ASP A N 1
ATOM 1799 C CA . ASP A 1 221 ? 0.623 21.693 -2.122 1.00 50.59 221 ASP A CA 1
ATOM 1800 C C . ASP A 1 221 ? -0.790 21.966 -1.576 1.00 50.59 221 ASP A C 1
ATOM 1802 O O . ASP A 1 221 ? -1.280 21.262 -0.691 1.00 50.59 221 ASP A O 1
ATOM 1806 N N . ARG A 1 222 ? -1.472 22.991 -2.101 1.00 51.19 222 ARG A N 1
ATOM 1807 C CA . ARG A 1 222 ? -2.861 23.317 -1.733 1.00 51.19 222 ARG A CA 1
ATOM 1808 C C . ARG A 1 222 ? -3.900 22.462 -2.461 1.00 51.19 222 ARG A C 1
ATOM 1810 O O . ARG A 1 222 ? -5.068 22.484 -2.072 1.00 51.19 222 ARG A O 1
ATOM 1817 N N . GLU A 1 223 ? -3.501 21.744 -3.510 1.00 58.81 223 GLU A N 1
ATOM 1818 C CA . GLU A 1 223 ? -4.384 20.852 -4.262 1.00 58.81 223 GLU A CA 1
ATOM 1819 C C . GLU A 1 223 ? -4.386 19.430 -3.695 1.00 58.81 223 GLU A C 1
ATOM 1821 O O . GLU A 1 223 ? -3.340 18.888 -3.325 1.00 58.81 223 GLU A O 1
ATOM 1826 N N . SER A 1 224 ? -5.564 18.797 -3.709 1.00 68.19 224 SER A N 1
ATOM 1827 C CA . SER A 1 224 ? -5.734 17.389 -3.342 1.00 68.19 224 SER A CA 1
ATOM 1828 C C . SER A 1 224 ? -4.820 16.495 -4.175 1.00 68.19 224 SER A C 1
ATOM 1830 O O . SER A 1 224 ? -4.765 16.656 -5.397 1.00 68.19 224 SER A O 1
ATOM 1832 N N . TRP A 1 225 ? -4.162 15.524 -3.536 1.00 79.75 225 TRP A N 1
ATOM 1833 C CA . TRP A 1 225 ? -3.247 14.611 -4.222 1.00 79.75 225 TRP A CA 1
ATOM 1834 C C . TRP A 1 225 ? -3.909 13.934 -5.430 1.00 79.75 225 TRP A C 1
ATOM 1836 O O . TRP A 1 225 ? -5.007 13.386 -5.317 1.00 79.75 225 TRP A O 1
ATOM 1846 N N . LYS A 1 226 ? -3.209 13.915 -6.566 1.00 83.50 226 LYS A N 1
ATOM 1847 C CA . LYS A 1 226 ? -3.584 13.153 -7.762 1.00 83.50 226 LYS A CA 1
ATOM 1848 C C . LYS A 1 226 ? -2.472 12.148 -8.065 1.00 83.50 226 LYS A C 1
ATOM 1850 O O . LYS A 1 226 ? -1.305 12.530 -7.973 1.00 83.50 226 LYS A O 1
ATOM 1855 N N . PRO A 1 227 ? -2.796 10.889 -8.413 1.00 90.38 227 PRO A N 1
ATOM 1856 C CA . PRO A 1 227 ? -1.766 9.928 -8.783 1.00 90.38 227 PRO A CA 1
ATOM 1857 C C . PRO A 1 227 ? -0.942 10.435 -9.972 1.00 90.38 227 PRO A C 1
ATOM 1859 O O . PRO A 1 227 ? -1.490 10.994 -10.922 1.00 90.38 227 PRO A O 1
ATOM 1862 N N . ILE A 1 228 ? 0.375 10.248 -9.897 1.00 92.38 228 ILE A N 1
ATOM 1863 C CA . ILE A 1 228 ? 1.340 10.803 -10.859 1.00 92.38 228 ILE A CA 1
ATOM 1864 C C . ILE A 1 228 ? 1.488 9.877 -12.075 1.00 92.38 228 ILE A C 1
ATOM 1866 O O . ILE A 1 228 ? 1.719 10.341 -13.192 1.00 92.38 228 ILE A O 1
ATOM 1870 N N . PHE A 1 229 ? 1.348 8.564 -11.871 1.00 95.69 229 PHE A N 1
ATOM 1871 C CA . PHE A 1 229 ? 1.683 7.550 -12.864 1.00 95.69 229 PHE A CA 1
ATOM 1872 C C . PHE A 1 229 ? 0.482 6.692 -13.234 1.00 95.69 229 PHE A C 1
ATOM 1874 O O . PHE A 1 229 ? -0.253 6.211 -12.374 1.00 95.69 229 PHE A O 1
ATOM 1881 N N . LYS A 1 230 ? 0.346 6.399 -14.527 1.00 96.5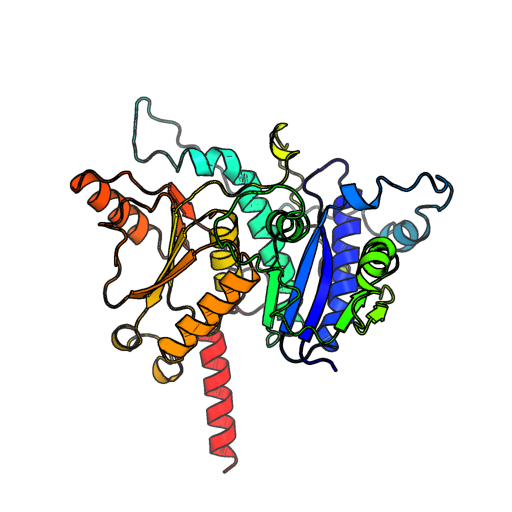0 230 LYS A N 1
ATOM 1882 C CA . LYS A 1 230 ? -0.641 5.434 -15.026 1.00 96.50 230 LYS A CA 1
ATOM 1883 C C . LYS A 1 230 ? -0.264 4.006 -14.652 1.00 96.50 230 LYS A C 1
ATOM 1885 O O . LYS A 1 230 ? -1.121 3.242 -14.228 1.00 96.50 230 LYS A O 1
ATOM 1890 N N . GLY A 1 231 ? 1.020 3.671 -14.795 1.00 97.19 231 GLY A N 1
ATOM 1891 C CA . GLY A 1 231 ? 1.567 2.334 -14.573 1.00 97.19 231 GLY A CA 1
ATOM 1892 C C . GLY A 1 231 ? 2.604 2.308 -13.456 1.00 97.19 231 GLY A C 1
ATOM 1893 O O . GLY A 1 231 ? 3.665 2.920 -13.601 1.00 97.19 231 GLY A O 1
ATOM 1894 N N . VAL A 1 232 ? 2.333 1.569 -12.381 1.00 97.88 232 VAL A N 1
ATOM 1895 C CA . VAL A 1 232 ? 3.252 1.400 -11.240 1.00 97.88 232 VAL A CA 1
ATOM 1896 C C . VAL A 1 232 ? 3.612 -0.074 -11.066 1.00 97.88 232 VAL A C 1
ATOM 1898 O O . VAL A 1 232 ? 2.775 -0.946 -11.270 1.00 97.88 232 VAL A O 1
ATOM 1901 N N . VAL A 1 233 ? 4.850 -0.372 -10.676 1.00 97.06 233 VAL A N 1
ATOM 1902 C CA . VAL A 1 233 ? 5.277 -1.731 -10.321 1.00 97.06 233 VAL A CA 1
ATOM 1903 C C . VAL A 1 233 ? 5.946 -1.775 -8.954 1.00 97.06 233 VAL A C 1
ATOM 1905 O O . VAL A 1 233 ? 6.640 -0.844 -8.548 1.00 97.06 233 VAL A O 1
ATOM 1908 N N . LEU A 1 234 ? 5.752 -2.879 -8.242 1.00 95.88 234 LEU A N 1
ATOM 1909 C CA . LEU A 1 234 ? 6.492 -3.211 -7.030 1.00 95.88 234 LEU A CA 1
ATOM 1910 C C . LEU A 1 234 ? 6.616 -4.728 -6.884 1.00 95.88 234 LEU A C 1
ATOM 1912 O O . LEU A 1 234 ? 5.852 -5.493 -7.476 1.00 95.88 234 LEU A O 1
ATOM 1916 N N . GLY A 1 235 ? 7.573 -5.169 -6.075 1.00 93.56 235 GLY A N 1
ATOM 1917 C CA . GLY A 1 235 ? 7.813 -6.585 -5.821 1.00 93.56 235 GLY A CA 1
ATOM 1918 C C . GLY A 1 235 ? 8.113 -6.861 -4.356 1.00 93.56 235 GLY A C 1
ATOM 1919 O O . GLY A 1 235 ? 8.687 -6.029 -3.656 1.00 93.56 235 GLY A O 1
ATOM 1920 N N . GLY A 1 236 ? 7.734 -8.043 -3.883 1.00 92.25 236 GLY A N 1
ATOM 1921 C CA . GLY A 1 236 ? 7.991 -8.453 -2.511 1.00 92.25 236 GLY A CA 1
ATOM 1922 C C . GLY A 1 236 ? 7.443 -9.834 -2.187 1.00 92.25 236 GLY A C 1
ATOM 1923 O O . GLY A 1 236 ? 6.731 -10.467 -2.963 1.00 92.25 236 GLY A O 1
ATOM 1924 N N . THR A 1 237 ? 7.783 -10.329 -1.000 1.00 92.25 237 THR A N 1
ATOM 1925 C CA . THR A 1 237 ? 7.216 -11.592 -0.515 1.00 92.25 237 THR A CA 1
ATOM 1926 C C . THR A 1 237 ? 5.810 -11.390 0.051 1.00 92.25 237 THR A C 1
ATOM 1928 O O . THR A 1 237 ? 4.975 -12.271 -0.115 1.00 92.25 237 THR A O 1
ATOM 1931 N N . PHE A 1 238 ? 5.535 -10.257 0.709 1.00 93.06 238 PHE A N 1
ATOM 1932 C CA . PHE A 1 238 ? 4.237 -9.946 1.334 1.00 93.06 238 PHE A CA 1
ATOM 1933 C C . PHE A 1 238 ? 3.679 -11.065 2.228 1.00 93.06 238 PHE A C 1
ATOM 1935 O O . PHE A 1 238 ? 2.472 -11.255 2.356 1.00 93.06 238 PHE A O 1
ATOM 1942 N N . ASP A 1 239 ? 4.574 -11.814 2.872 1.00 91.12 239 ASP A N 1
ATOM 1943 C CA . ASP A 1 239 ? 4.202 -12.712 3.958 1.00 91.12 239 ASP A CA 1
ATOM 1944 C C . ASP A 1 239 ? 3.800 -11.869 5.171 1.00 91.12 239 ASP A C 1
ATOM 1946 O O . ASP A 1 239 ? 4.450 -10.861 5.446 1.00 91.12 239 ASP A O 1
ATOM 1950 N N . ARG A 1 240 ? 2.718 -12.253 5.862 1.00 87.44 240 ARG A N 1
ATOM 1951 C CA . ARG A 1 240 ? 2.228 -11.590 7.087 1.00 87.44 240 ARG A CA 1
ATOM 1952 C C . ARG A 1 240 ? 2.302 -10.059 7.002 1.00 87.44 240 ARG A C 1
ATOM 1954 O O . ARG A 1 240 ? 3.115 -9.433 7.681 1.00 87.44 240 ARG A O 1
ATOM 1961 N N . ILE A 1 241 ? 1.491 -9.468 6.119 1.00 88.69 241 ILE A N 1
ATOM 1962 C CA . ILE A 1 241 ? 1.507 -8.029 5.806 1.00 88.69 241 ILE A CA 1
ATOM 1963 C C . ILE A 1 241 ? 1.544 -7.180 7.090 1.00 88.69 241 ILE A C 1
ATOM 1965 O O . ILE A 1 241 ? 0.536 -6.997 7.768 1.00 88.69 241 ILE A O 1
ATOM 1969 N N . HIS A 1 242 ? 2.722 -6.633 7.378 1.00 85.75 242 HIS A N 1
ATOM 1970 C CA . HIS A 1 242 ? 3.020 -5.795 8.537 1.00 85.75 242 HIS A CA 1
ATOM 1971 C C . HIS A 1 242 ? 3.090 -4.313 8.116 1.00 85.75 242 HIS A C 1
ATOM 1973 O O . HIS A 1 242 ? 3.033 -4.029 6.914 1.00 85.75 242 HIS A O 1
ATOM 1979 N N . PRO A 1 243 ? 3.238 -3.354 9.053 1.00 85.50 243 PRO A N 1
ATOM 1980 C CA . PRO A 1 243 ? 3.237 -1.921 8.741 1.00 85.50 243 PRO A CA 1
ATOM 1981 C C . PRO A 1 243 ? 4.128 -1.503 7.564 1.00 85.50 243 PRO A C 1
ATOM 1983 O O . PRO A 1 243 ? 3.667 -0.784 6.686 1.00 85.50 243 PRO A O 1
ATOM 1986 N N . GLY A 1 244 ? 5.355 -2.028 7.472 1.00 85.12 244 GLY A N 1
ATOM 1987 C CA . GLY A 1 244 ? 6.268 -1.720 6.362 1.00 85.12 244 GLY A CA 1
ATOM 1988 C C . GLY A 1 244 ? 5.721 -2.120 4.985 1.00 85.12 244 GLY A C 1
ATOM 1989 O O . GLY A 1 244 ? 5.739 -1.317 4.056 1.00 85.12 244 GLY A O 1
ATOM 1990 N N . HIS A 1 245 ? 5.142 -3.322 4.856 1.00 91.38 245 HIS A N 1
ATOM 1991 C CA . HIS A 1 245 ? 4.454 -3.719 3.621 1.00 91.38 245 HIS A CA 1
ATOM 1992 C C . HIS A 1 245 ? 3.246 -2.822 3.336 1.00 91.38 245 HIS A C 1
ATOM 1994 O O . HIS A 1 245 ? 3.018 -2.455 2.187 1.00 91.38 245 HIS A O 1
ATOM 2000 N N . LYS A 1 246 ? 2.474 -2.460 4.367 1.00 92.12 246 LYS A N 1
ATOM 2001 C CA . LYS A 1 246 ? 1.284 -1.617 4.200 1.00 92.12 246 LYS A CA 1
ATOM 2002 C C . LYS A 1 246 ? 1.648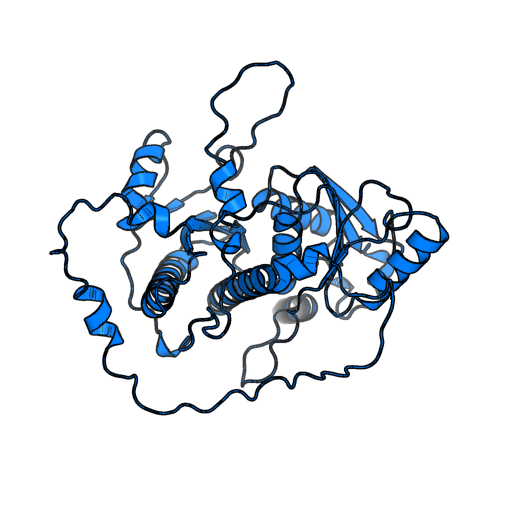 -0.231 3.689 1.00 92.12 246 LYS A C 1
ATOM 2004 O O . LYS A 1 246 ? 0.993 0.237 2.772 1.00 92.12 246 LYS A O 1
ATOM 2009 N N . ILE A 1 247 ? 2.709 0.383 4.209 1.00 91.44 247 ILE A N 1
ATOM 2010 C CA . ILE A 1 247 ? 3.208 1.676 3.724 1.00 91.44 247 ILE A CA 1
ATOM 2011 C C . ILE A 1 247 ? 3.675 1.555 2.271 1.00 91.44 247 ILE A C 1
ATOM 2013 O O . ILE A 1 247 ? 3.225 2.335 1.437 1.00 91.44 247 ILE A O 1
ATOM 2017 N N . LEU A 1 248 ? 4.497 0.548 1.942 1.00 93.88 248 LEU A N 1
ATOM 2018 C CA . LEU A 1 248 ? 4.966 0.308 0.569 1.00 93.88 248 LEU A CA 1
ATOM 2019 C C . LEU A 1 248 ? 3.794 0.205 -0.423 1.00 93.88 248 LEU A C 1
ATOM 2021 O O . LEU A 1 248 ? 3.762 0.901 -1.436 1.00 93.88 248 LEU A O 1
ATOM 2025 N N . LEU A 1 249 ? 2.813 -0.641 -0.100 1.00 95.81 249 LEU A N 1
ATOM 2026 C CA . LEU A 1 249 ? 1.629 -0.887 -0.922 1.00 95.81 249 LEU A CA 1
ATOM 2027 C C . LEU A 1 249 ? 0.719 0.350 -1.001 1.00 95.81 249 LEU A C 1
ATOM 2029 O O . LEU A 1 249 ? 0.242 0.686 -2.083 1.00 95.81 249 LEU A O 1
ATOM 2033 N N . THR A 1 250 ? 0.499 1.056 0.114 1.00 94.31 250 THR A N 1
ATOM 2034 C CA . THR A 1 250 ? -0.313 2.281 0.148 1.00 94.31 250 THR A CA 1
ATOM 2035 C C . THR A 1 250 ? 0.326 3.395 -0.678 1.00 94.31 250 THR A C 1
ATOM 2037 O O . THR A 1 250 ? -0.375 4.034 -1.458 1.00 94.31 250 THR A O 1
ATOM 2040 N N . MET A 1 251 ? 1.641 3.608 -0.570 1.00 94.19 251 MET A N 1
ATOM 2041 C CA . MET A 1 251 ? 2.335 4.633 -1.353 1.00 94.19 251 MET A CA 1
ATOM 2042 C C . MET A 1 251 ? 2.336 4.309 -2.848 1.00 94.19 251 MET A C 1
ATOM 2044 O O . MET A 1 251 ? 2.107 5.199 -3.664 1.00 94.19 251 MET A O 1
ATOM 2048 N N . ALA A 1 252 ? 2.503 3.040 -3.226 1.00 96.50 252 ALA A N 1
ATOM 2049 C CA . ALA A 1 252 ? 2.359 2.637 -4.620 1.00 96.50 252 ALA A CA 1
ATOM 2050 C C . ALA A 1 252 ? 0.936 2.854 -5.152 1.00 96.50 252 ALA A C 1
ATOM 2052 O O . ALA A 1 252 ? 0.762 3.357 -6.261 1.00 96.50 252 ALA A O 1
ATOM 2053 N N . ALA A 1 253 ? -0.088 2.522 -4.359 1.00 95.31 253 ALA A N 1
ATOM 2054 C CA . ALA A 1 253 ? -1.487 2.736 -4.733 1.00 95.31 253 ALA A CA 1
ATOM 2055 C C . ALA A 1 253 ? -1.836 4.226 -4.857 1.00 95.31 253 ALA A C 1
ATOM 2057 O O . ALA A 1 253 ? -2.659 4.593 -5.691 1.00 95.31 253 ALA A O 1
ATOM 2058 N N . LEU A 1 254 ? -1.189 5.076 -4.058 1.00 93.06 254 LEU A N 1
ATOM 2059 C CA . LEU A 1 254 ? -1.313 6.530 -4.101 1.00 93.06 254 LEU A CA 1
ATOM 2060 C C . LEU A 1 254 ? -0.648 7.133 -5.352 1.00 93.06 254 LEU A C 1
ATOM 2062 O O . LEU A 1 254 ? -1.141 8.117 -5.902 1.00 93.06 254 LEU A O 1
ATOM 2066 N N . LEU A 1 255 ? 0.442 6.531 -5.828 1.00 95.25 255 LEU A N 1
ATOM 2067 C CA . LEU A 1 255 ? 1.159 6.949 -7.035 1.00 95.25 255 LEU A CA 1
ATOM 2068 C C . LEU A 1 255 ? 0.491 6.494 -8.346 1.00 95.25 255 LEU A C 1
ATOM 2070 O O . LEU A 1 255 ? 0.781 7.080 -9.388 1.00 95.25 255 LEU A O 1
ATOM 2074 N N . CYS A 1 256 ? -0.391 5.491 -8.298 1.00 96.44 256 CYS A N 1
ATOM 2075 C CA . CYS A 1 256 ? -0.977 4.825 -9.463 1.00 96.44 256 CYS A CA 1
ATOM 2076 C C . CYS A 1 256 ? -2.413 5.285 -9.780 1.00 96.44 256 CYS A C 1
ATOM 2078 O O . CYS A 1 256 ? -3.270 5.282 -8.894 1.00 96.44 256 CYS A O 1
ATOM 2080 N N . SER A 1 257 ? -2.699 5.631 -11.041 1.00 95.06 257 SER A N 1
ATOM 2081 C CA . SER A 1 257 ? -4.055 5.976 -11.500 1.00 95.06 257 SER A CA 1
ATOM 2082 C C . SER A 1 257 ? -4.796 4.866 -12.243 1.00 95.06 257 SER A C 1
ATOM 2084 O O . SER A 1 257 ? -6.020 4.902 -12.242 1.00 95.06 257 SER A O 1
ATOM 2086 N N . GLU A 1 258 ? -4.107 3.935 -12.913 1.00 95.56 258 GLU A N 1
ATOM 2087 C CA . GLU A 1 258 ? -4.758 3.020 -13.870 1.00 95.56 258 GLU A CA 1
ATOM 2088 C C . GLU A 1 258 ? -4.355 1.553 -13.677 1.00 95.56 258 GLU A C 1
ATOM 2090 O O . GLU A 1 258 ? -5.224 0.698 -13.546 1.00 95.56 258 GLU A O 1
ATOM 2095 N N . TYR A 1 259 ? -3.058 1.240 -13.660 1.00 96.75 259 TYR A N 1
ATOM 2096 C CA . TYR A 1 259 ? -2.559 -0.133 -13.728 1.00 96.75 259 TYR A CA 1
ATOM 2097 C C . TYR A 1 259 ? -1.366 -0.366 -12.806 1.00 96.75 259 TYR A C 1
ATOM 2099 O O . TYR A 1 259 ? -0.389 0.390 -12.820 1.00 96.75 259 TYR A O 1
ATOM 2107 N N . MET A 1 260 ? -1.409 -1.460 -12.051 1.00 97.81 260 MET A N 1
ATOM 2108 C CA . MET A 1 260 ? -0.324 -1.849 -11.165 1.00 97.81 260 MET A CA 1
ATOM 2109 C C . MET A 1 260 ? 0.090 -3.304 -11.352 1.00 97.81 260 MET A C 1
ATOM 2111 O O . MET A 1 260 ? -0.729 -4.216 -11.241 1.00 97.81 260 MET A O 1
ATOM 2115 N N . GLU A 1 261 ? 1.390 -3.519 -11.549 1.00 97.12 261 GLU A N 1
ATOM 2116 C CA . GLU A 1 261 ? 2.008 -4.842 -11.475 1.00 97.12 261 GLU A CA 1
ATOM 2117 C C . GLU A 1 261 ? 2.556 -5.089 -10.074 1.00 97.12 261 GLU A C 1
ATOM 2119 O O . GLU A 1 261 ? 3.331 -4.299 -9.533 1.00 97.12 261 GLU A O 1
ATOM 2124 N N . VAL A 1 262 ? 2.158 -6.211 -9.482 1.00 97.12 262 VAL A N 1
ATOM 2125 C CA . VAL A 1 262 ? 2.563 -6.581 -8.129 1.00 97.12 262 VAL A CA 1
ATOM 2126 C C . VAL A 1 262 ? 3.200 -7.954 -8.170 1.00 97.12 262 VAL A C 1
ATOM 2128 O O . VAL A 1 262 ? 2.525 -8.977 -8.288 1.00 97.12 262 VAL A O 1
ATOM 2131 N N . GLY A 1 263 ? 4.523 -7.971 -8.077 1.00 95.50 263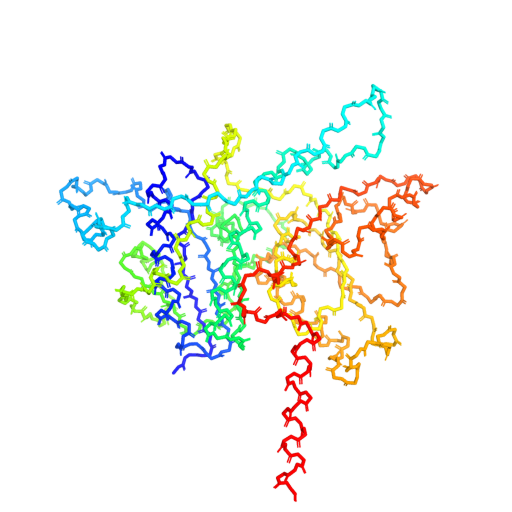 GLY A N 1
ATOM 2132 C CA . GLY A 1 263 ? 5.300 -9.195 -8.038 1.00 95.50 263 GLY A CA 1
ATOM 2133 C C . GLY A 1 263 ? 5.291 -9.828 -6.648 1.00 95.50 263 GLY A C 1
ATOM 2134 O O . GLY A 1 263 ? 5.812 -9.251 -5.694 1.00 95.50 263 GLY A O 1
ATOM 2135 N N . ILE A 1 264 ? 4.754 -11.040 -6.542 1.00 95.44 264 ILE A N 1
ATOM 2136 C CA . ILE A 1 264 ? 4.747 -11.847 -5.324 1.00 95.44 264 ILE A CA 1
ATOM 2137 C C . ILE A 1 264 ? 5.805 -12.950 -5.454 1.00 95.44 264 ILE A C 1
ATOM 2139 O O . ILE A 1 264 ? 5.733 -13.786 -6.353 1.00 95.44 264 ILE A O 1
ATOM 2143 N N . THR A 1 265 ? 6.796 -12.980 -4.558 1.00 93.50 265 THR A N 1
ATOM 2144 C CA . THR A 1 265 ? 7.843 -14.024 -4.559 1.00 93.50 265 THR A CA 1
ATOM 2145 C C . THR A 1 265 ? 7.245 -15.420 -4.394 1.00 93.50 265 THR A C 1
ATOM 2147 O O . THR A 1 265 ? 6.466 -15.631 -3.465 1.00 93.50 265 THR A O 1
ATOM 2150 N N . ASP A 1 266 ? 7.598 -16.375 -5.253 1.00 93.12 266 ASP A N 1
ATOM 2151 C CA . ASP A 1 266 ? 7.142 -17.767 -5.154 1.00 93.12 266 ASP A CA 1
ATOM 2152 C C . ASP A 1 266 ? 7.801 -18.507 -3.975 1.00 93.12 266 ASP A C 1
ATOM 2154 O O . ASP A 1 266 ? 8.952 -18.246 -3.625 1.00 93.12 266 ASP A O 1
ATOM 2158 N N . ASN A 1 267 ? 7.083 -19.446 -3.350 1.00 92.62 267 ASN A N 1
ATOM 2159 C CA . ASN A 1 267 ? 7.595 -20.204 -2.203 1.00 92.62 267 ASN A CA 1
ATOM 2160 C C . ASN A 1 267 ? 8.856 -21.024 -2.541 1.00 92.62 267 ASN A C 1
ATOM 2162 O O . ASN A 1 267 ? 9.703 -21.214 -1.668 1.00 92.62 267 ASN A O 1
ATOM 2166 N N . SER A 1 268 ? 9.023 -21.470 -3.792 1.00 89.06 268 SER A N 1
ATOM 2167 C CA . SER A 1 268 ? 10.161 -22.292 -4.233 1.00 89.06 268 SER A CA 1
ATOM 2168 C C . SER A 1 268 ? 11.526 -21.635 -4.010 1.00 89.06 268 SER A C 1
ATOM 2170 O O . SER A 1 268 ? 12.482 -22.340 -3.677 1.00 89.06 268 SER A O 1
ATOM 2172 N N . ILE A 1 269 ? 11.601 -20.304 -4.103 1.00 87.19 269 ILE A N 1
ATOM 2173 C CA . ILE A 1 269 ? 12.836 -19.517 -3.941 1.00 87.19 269 ILE A CA 1
ATOM 2174 C C . ILE A 1 269 ? 12.963 -18.864 -2.554 1.00 87.19 269 ILE A C 1
ATOM 2176 O O . ILE A 1 269 ? 13.911 -18.131 -2.289 1.00 87.19 269 ILE A O 1
ATOM 2180 N N . LEU A 1 270 ? 12.029 -19.145 -1.638 1.00 86.81 270 LEU A N 1
ATOM 2181 C CA . LEU A 1 270 ? 12.034 -18.627 -0.261 1.00 86.81 270 LEU A CA 1
ATOM 2182 C C . LEU A 1 270 ? 12.595 -19.622 0.762 1.00 86.81 270 LEU A C 1
ATOM 2184 O O . LEU A 1 270 ? 12.659 -19.301 1.948 1.00 86.81 270 LEU A O 1
ATOM 2188 N N . LYS A 1 271 ? 13.021 -20.811 0.319 1.00 84.19 271 LYS A N 1
ATOM 2189 C CA . LYS A 1 271 ? 13.464 -21.916 1.187 1.00 84.19 271 LYS A CA 1
ATOM 2190 C C . LYS A 1 271 ? 14.616 -21.539 2.125 1.00 84.19 271 LYS A C 1
ATOM 2192 O O . LYS A 1 271 ? 14.674 -22.051 3.236 1.00 84.19 271 LYS A O 1
ATOM 2197 N N . SER A 1 272 ? 15.484 -20.614 1.712 1.00 84.75 272 SER A N 1
ATOM 2198 C CA . SER A 1 272 ? 16.620 -20.120 2.505 1.00 84.75 272 SER A CA 1
ATOM 2199 C C . SER A 1 272 ? 16.247 -19.076 3.566 1.00 84.75 272 SER A C 1
ATOM 2201 O O . SER A 1 272 ? 17.091 -18.709 4.384 1.00 84.75 272 SER A O 1
ATOM 2203 N N . LYS A 1 273 ? 15.005 -18.570 3.590 1.00 84.50 273 LYS A N 1
ATOM 2204 C CA . LYS A 1 273 ? 14.574 -17.616 4.621 1.00 84.50 273 LYS A CA 1
ATOM 2205 C C . LYS A 1 273 ? 14.378 -18.332 5.958 1.00 84.50 273 LYS A C 1
ATOM 2207 O O . LYS A 1 273 ? 13.765 -19.387 6.016 1.00 84.50 273 LYS A O 1
ATOM 2212 N N . LYS A 1 274 ? 14.800 -17.701 7.057 1.00 84.25 274 LYS A N 1
ATOM 2213 C CA . LYS A 1 274 ? 14.530 -18.174 8.430 1.00 84.25 274 LYS A CA 1
ATOM 2214 C C . LYS A 1 274 ? 13.029 -18.413 8.632 1.00 84.25 274 LYS A C 1
ATOM 2216 O O . LYS A 1 274 ? 12.279 -17.485 8.340 1.00 84.25 274 LYS A O 1
ATOM 2221 N N . TYR A 1 275 ? 12.609 -19.578 9.132 1.00 85.81 275 TYR A N 1
ATOM 2222 C CA . TYR A 1 275 ? 11.202 -20.008 9.235 1.00 85.81 275 TYR A CA 1
ATOM 2223 C C . TYR A 1 275 ? 10.476 -20.073 7.878 1.00 85.81 275 TYR A C 1
ATOM 2225 O O . TYR A 1 275 ? 9.380 -19.523 7.717 1.00 85.81 275 TYR A O 1
ATOM 2233 N N . SER A 1 276 ? 11.125 -20.605 6.841 1.00 87.31 276 SER A N 1
ATOM 2234 C CA . SER A 1 276 ? 10.549 -20.677 5.491 1.00 87.31 276 SER A CA 1
ATOM 2235 C C . SER A 1 276 ? 9.324 -21.591 5.433 1.00 87.31 276 SER A C 1
ATOM 2237 O O . SER A 1 276 ? 8.388 -21.298 4.694 1.00 87.31 276 SER A O 1
ATOM 2239 N N . GLU A 1 277 ? 9.282 -22.615 6.280 1.00 87.62 277 GLU A N 1
ATOM 2240 C CA . GLU A 1 277 ? 8.162 -23.533 6.493 1.00 87.62 277 GLU A CA 1
ATOM 2241 C C . GLU A 1 277 ? 6.892 -22.836 6.999 1.00 87.62 277 GLU A C 1
ATOM 2243 O O . GLU A 1 277 ? 5.786 -23.297 6.737 1.00 87.62 277 GLU A O 1
ATOM 2248 N N . LEU A 1 278 ? 7.040 -21.688 7.668 1.00 90.31 278 LEU A N 1
ATOM 2249 C CA . LEU A 1 278 ? 5.917 -20.891 8.158 1.00 90.31 278 LEU A CA 1
ATOM 2250 C C . LEU A 1 278 ? 5.444 -19.835 7.153 1.00 90.31 278 LEU A C 1
ATOM 2252 O O . LEU A 1 278 ? 4.487 -19.116 7.446 1.00 90.31 278 LEU A O 1
ATOM 2256 N N . ILE A 1 279 ? 6.111 -19.669 6.005 1.00 92.00 279 ILE A N 1
ATOM 2257 C CA . ILE A 1 279 ? 5.693 -18.703 4.980 1.00 92.00 279 ILE A CA 1
ATOM 2258 C C . ILE A 1 279 ? 4.381 -19.174 4.355 1.00 92.00 279 ILE A C 1
ATOM 2260 O O . ILE A 1 279 ? 4.277 -20.309 3.893 1.00 92.00 279 ILE A O 1
ATOM 2264 N N . ALA A 1 280 ? 3.396 -18.278 4.282 1.00 93.38 280 ALA A N 1
ATOM 2265 C CA . ALA A 1 280 ? 2.104 -18.612 3.695 1.00 93.38 280 ALA A CA 1
ATOM 2266 C C . ALA A 1 280 ? 2.222 -19.005 2.200 1.00 93.38 280 ALA A C 1
ATOM 2268 O O . ALA A 1 280 ? 3.131 -18.531 1.498 1.00 93.38 280 ALA A O 1
ATOM 2269 N N . PRO A 1 281 ? 1.299 -19.833 1.674 1.00 95.62 281 PRO A N 1
ATOM 2270 C CA . PRO A 1 281 ? 1.259 -20.178 0.254 1.00 95.62 281 PRO A CA 1
ATOM 2271 C C . PRO A 1 281 ? 1.219 -18.946 -0.656 1.00 95.62 281 PRO A C 1
ATOM 2273 O O . PRO A 1 281 ? 0.727 -17.877 -0.273 1.00 95.62 281 PRO A O 1
ATOM 2276 N N . PHE A 1 282 ? 1.738 -19.097 -1.874 1.00 95.31 282 PHE A N 1
ATOM 2277 C CA . PHE A 1 282 ? 1.784 -18.037 -2.880 1.00 95.31 282 PHE A CA 1
ATOM 2278 C C . PHE A 1 282 ? 0.396 -17.449 -3.140 1.00 95.31 282 PHE A C 1
ATOM 2280 O O . PHE A 1 282 ? 0.226 -16.230 -3.148 1.00 95.31 282 PHE A O 1
ATOM 2287 N N . GLU A 1 283 ? -0.602 -18.314 -3.288 1.00 96.44 283 GLU A N 1
ATOM 2288 C CA . GLU A 1 283 ? -1.987 -17.964 -3.581 1.00 96.44 283 GLU A CA 1
ATOM 2289 C C . GLU A 1 283 ? -2.582 -17.132 -2.438 1.00 96.44 283 GLU A C 1
ATOM 2291 O O . GLU A 1 283 ? -3.164 -16.074 -2.675 1.00 96.44 283 GLU A O 1
ATOM 2296 N N . THR A 1 284 ? -2.340 -17.539 -1.187 1.00 95.81 284 THR A N 1
ATOM 2297 C CA . THR A 1 284 ? -2.791 -16.815 0.009 1.00 95.81 284 THR A CA 1
ATOM 2298 C C . THR A 1 284 ? -2.178 -15.416 0.087 1.00 95.81 284 THR A C 1
ATOM 2300 O O . THR A 1 284 ? -2.896 -14.431 0.268 1.00 95.81 284 THR A O 1
ATOM 2303 N N . ARG A 1 285 ? -0.855 -15.295 -0.089 1.00 96.94 285 ARG A N 1
ATOM 2304 C CA . ARG A 1 285 ? -0.163 -13.991 -0.064 1.00 96.94 285 ARG A CA 1
ATOM 2305 C C . ARG A 1 285 ? -0.614 -13.088 -1.207 1.00 96.94 285 ARG A C 1
ATOM 2307 O O . ARG A 1 285 ? -0.774 -11.884 -1.007 1.00 96.94 285 ARG A O 1
ATOM 2314 N N . THR A 1 286 ? -0.870 -13.671 -2.375 1.00 97.19 286 THR A N 1
ATOM 2315 C CA . THR A 1 286 ? -1.387 -12.963 -3.548 1.00 97.19 286 THR A CA 1
ATOM 2316 C C . THR A 1 286 ? -2.779 -12.403 -3.283 1.00 97.19 286 THR A C 1
ATOM 2318 O O . THR A 1 286 ? -3.005 -11.210 -3.485 1.00 97.19 286 THR A O 1
ATOM 2321 N N . GLN A 1 287 ? -3.697 -13.227 -2.773 1.00 96.38 287 GLN A N 1
ATOM 2322 C CA . GLN A 1 287 ? -5.070 -12.819 -2.486 1.00 96.38 287 GLN A CA 1
ATOM 2323 C C . GLN A 1 287 ? -5.125 -11.720 -1.420 1.00 96.38 287 GLN A C 1
ATOM 2325 O O . GLN A 1 287 ? -5.780 -10.702 -1.632 1.00 96.38 287 GLN A O 1
ATOM 2330 N N . ILE A 1 288 ? -4.400 -11.881 -0.307 1.00 94.38 288 ILE A N 1
ATOM 2331 C CA . ILE A 1 288 ? -4.389 -10.892 0.783 1.00 94.38 288 ILE A CA 1
ATOM 2332 C C . ILE A 1 288 ? -3.776 -9.565 0.310 1.00 94.38 288 ILE A C 1
ATOM 2334 O O . ILE A 1 288 ? -4.314 -8.501 0.617 1.00 94.38 288 ILE A O 1
ATOM 2338 N N . THR A 1 289 ? -2.685 -9.607 -0.465 1.00 96.94 289 THR A N 1
ATOM 2339 C CA . THR A 1 289 ? -2.055 -8.398 -1.027 1.00 96.94 289 THR A CA 1
ATOM 2340 C C . THR A 1 289 ? -2.986 -7.686 -2.004 1.00 96.94 289 THR A C 1
ATOM 2342 O O . THR A 1 289 ? -3.184 -6.477 -1.881 1.00 96.94 289 THR A O 1
ATOM 2345 N N . LYS A 1 290 ? -3.607 -8.427 -2.934 1.00 96.38 290 LYS A N 1
ATOM 2346 C CA . LYS A 1 290 ? -4.564 -7.868 -3.898 1.00 96.38 290 LYS A CA 1
ATOM 2347 C C . LYS A 1 290 ? -5.754 -7.233 -3.185 1.00 96.38 290 LYS A C 1
ATOM 2349 O O . LYS A 1 290 ? -6.096 -6.090 -3.469 1.00 96.38 290 LYS A O 1
ATOM 2354 N N . GLN A 1 291 ? -6.328 -7.936 -2.210 1.00 92.94 291 GLN A N 1
ATOM 2355 C CA . GLN A 1 291 ? -7.440 -7.423 -1.423 1.00 92.94 291 GLN A CA 1
ATOM 2356 C C . GLN A 1 291 ? -7.032 -6.158 -0.659 1.00 92.94 291 GLN A C 1
ATOM 2358 O O . GLN A 1 291 ? -7.782 -5.187 -0.640 1.00 92.94 291 GLN A O 1
ATOM 2363 N N . PHE A 1 292 ? -5.851 -6.124 -0.030 1.00 93.94 292 PHE A N 1
ATOM 2364 C CA . PHE A 1 292 ? -5.359 -4.919 0.645 1.00 93.94 292 PHE A CA 1
ATOM 2365 C C . PHE A 1 292 ? -5.281 -3.730 -0.318 1.00 93.94 292 PHE A C 1
ATOM 2367 O O . PHE A 1 292 ? -5.825 -2.673 -0.011 1.00 93.94 292 PHE A O 1
ATOM 2374 N N . LEU A 1 293 ? -4.675 -3.920 -1.489 1.00 94.81 293 LEU A N 1
ATOM 2375 C CA . LEU A 1 293 ? -4.551 -2.881 -2.507 1.00 94.81 293 LEU A CA 1
ATOM 2376 C C . LEU A 1 293 ? -5.915 -2.381 -3.004 1.00 94.81 293 LEU A C 1
ATOM 2378 O O . LEU A 1 293 ? -6.137 -1.176 -3.006 1.00 94.81 293 LEU A O 1
ATOM 2382 N N . GLN A 1 294 ? -6.858 -3.279 -3.301 1.00 92.00 294 GLN A N 1
ATOM 2383 C CA . GLN A 1 294 ? -8.225 -2.915 -3.701 1.00 92.00 294 GLN A CA 1
ATOM 2384 C C . GLN A 1 294 ? -8.966 -2.109 -2.624 1.00 92.00 294 GLN A C 1
ATOM 2386 O O . GLN A 1 294 ? -9.726 -1.203 -2.951 1.00 92.00 294 GLN A O 1
ATOM 2391 N N . ASN A 1 295 ? -8.716 -2.388 -1.339 1.00 88.19 295 ASN A N 1
ATOM 2392 C CA . ASN A 1 295 ? -9.279 -1.582 -0.251 1.00 88.19 295 ASN A CA 1
ATOM 2393 C C . ASN A 1 295 ? -8.654 -0.180 -0.159 1.00 88.19 295 ASN A C 1
ATOM 2395 O O . ASN A 1 295 ? -9.288 0.728 0.370 1.00 88.19 295 ASN A O 1
ATOM 2399 N N . VAL A 1 296 ? -7.411 -0.005 -0.620 1.00 90.12 296 VAL A N 1
ATOM 2400 C CA . VAL A 1 296 ? -6.728 1.298 -0.638 1.00 90.12 296 VAL A CA 1
ATOM 2401 C C . VAL A 1 296 ? -7.122 2.103 -1.879 1.00 90.12 296 VAL A C 1
ATOM 2403 O O . VAL A 1 296 ? -7.468 3.275 -1.748 1.00 90.12 296 VAL A O 1
ATOM 2406 N N . ASN A 1 297 ? -7.073 1.494 -3.068 1.00 90.62 297 ASN A N 1
ATOM 2407 C CA . ASN A 1 297 ? -7.414 2.126 -4.341 1.00 90.62 297 ASN A CA 1
ATOM 2408 C C . ASN A 1 297 ? -8.195 1.155 -5.257 1.00 90.62 297 ASN A C 1
ATOM 2410 O O . ASN A 1 297 ? -7.594 0.417 -6.034 1.00 90.62 297 ASN A O 1
ATOM 2414 N N . PRO A 1 298 ? -9.538 1.153 -5.221 1.00 89.38 298 PRO A N 1
ATOM 2415 C CA . PRO A 1 298 ? -10.339 0.242 -6.044 1.00 89.38 298 PRO A CA 1
ATOM 2416 C C . PRO A 1 298 ? -10.340 0.595 -7.541 1.00 89.38 298 PRO A C 1
ATOM 2418 O O . PRO A 1 298 ? -10.810 -0.201 -8.348 1.00 89.38 298 PRO A O 1
ATOM 2421 N N . ASN A 1 299 ? -9.821 1.768 -7.925 1.00 88.81 299 ASN A N 1
ATOM 2422 C CA . ASN A 1 299 ? -9.858 2.264 -9.305 1.00 88.81 299 ASN A CA 1
ATOM 2423 C C . ASN A 1 299 ? -8.680 1.779 -10.166 1.00 88.81 299 ASN A C 1
ATOM 2425 O O . ASN A 1 299 ? -8.583 2.155 -11.3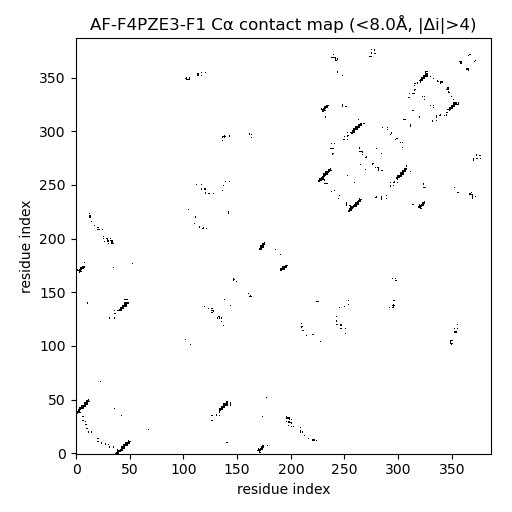31 1.00 88.81 299 ASN A O 1
ATOM 2429 N N . VAL A 1 300 ? -7.773 0.983 -9.597 1.00 93.06 300 VAL A N 1
ATOM 2430 C CA . VAL A 1 300 ? -6.575 0.480 -10.276 1.00 93.06 300 VAL A CA 1
ATOM 2431 C C . VAL A 1 300 ? -6.769 -0.977 -10.691 1.00 93.06 300 VAL A C 1
ATOM 2433 O O . VAL A 1 300 ? -7.215 -1.821 -9.912 1.00 93.06 300 VAL A O 1
ATOM 2436 N N . GLU A 1 301 ? -6.380 -1.293 -11.921 1.00 96.31 301 GLU A N 1
ATOM 2437 C CA . GLU A 1 301 ? -6.253 -2.658 -12.416 1.00 96.31 301 GLU A CA 1
ATOM 2438 C C . GLU A 1 301 ? -5.001 -3.314 -11.807 1.00 96.31 301 GLU A C 1
ATOM 2440 O O . GLU A 1 301 ? -3.872 -2.897 -12.075 1.00 96.31 301 GLU A O 1
ATOM 2445 N N . TYR A 1 302 ? -5.189 -4.360 -10.999 1.00 96.81 302 TYR A N 1
ATOM 2446 C CA . TYR A 1 302 ? -4.091 -5.089 -10.357 1.00 96.81 302 TYR A CA 1
ATOM 2447 C C . TYR A 1 302 ? -3.728 -6.370 -11.106 1.00 96.81 302 TYR A C 1
ATOM 2449 O O . TYR A 1 302 ? -4.495 -7.340 -11.100 1.00 96.81 302 TYR A O 1
ATOM 2457 N N . ASN A 1 303 ? -2.515 -6.405 -11.655 1.00 96.44 303 ASN A N 1
ATOM 2458 C CA . ASN A 1 303 ? -1.905 -7.600 -12.221 1.00 96.44 303 ASN A CA 1
ATOM 2459 C C . ASN A 1 303 ? -0.930 -8.231 -11.217 1.00 96.44 303 ASN A C 1
ATOM 2461 O O . ASN A 1 303 ? 0.150 -7.702 -10.943 1.00 96.44 303 ASN A O 1
ATOM 2465 N N . MET A 1 304 ? -1.328 -9.370 -10.653 1.00 96.25 304 MET A N 1
ATOM 2466 C CA . MET A 1 304 ? -0.542 -10.086 -9.651 1.00 96.25 304 MET A CA 1
ATOM 2467 C C . MET A 1 304 ? 0.371 -11.100 -10.340 1.00 96.25 304 MET A C 1
ATOM 2469 O O . MET A 1 304 ? -0.106 -12.078 -10.915 1.00 96.25 304 MET A O 1
ATOM 2473 N N . LEU A 1 305 ? 1.682 -10.885 -10.263 1.00 94.00 305 LEU A N 1
ATOM 2474 C CA . LEU A 1 305 ? 2.675 -11.698 -10.957 1.00 94.00 305 LEU A CA 1
ATOM 2475 C C . LEU A 1 305 ? 3.399 -12.628 -9.988 1.00 94.00 305 LEU A C 1
ATOM 2477 O O . LEU A 1 305 ? 3.796 -12.230 -8.893 1.00 94.00 305 LEU A O 1
ATOM 2481 N N . LYS A 1 306 ? 3.634 -13.867 -10.419 1.00 93.69 306 LYS A N 1
ATOM 2482 C CA . LYS A 1 306 ? 4.505 -14.797 -9.703 1.00 93.69 306 LYS A CA 1
ATOM 2483 C C . LYS A 1 306 ? 5.967 -14.479 -10.011 1.00 93.69 306 LYS A C 1
ATOM 2485 O O . LYS A 1 306 ? 6.383 -14.574 -11.161 1.00 93.69 306 LYS A O 1
ATOM 2490 N N . LEU A 1 307 ? 6.751 -14.137 -8.990 1.00 91.06 307 LEU A N 1
ATOM 2491 C CA . LEU A 1 307 ? 8.195 -13.935 -9.122 1.00 91.06 307 LEU A CA 1
ATOM 2492 C C . LEU A 1 307 ? 8.927 -15.235 -8.786 1.00 91.06 307 LEU A C 1
ATOM 2494 O O . LEU A 1 307 ? 9.104 -15.571 -7.613 1.00 91.06 307 LEU A O 1
ATOM 2498 N N . ILE A 1 308 ? 9.340 -15.954 -9.826 1.00 85.06 308 ILE A N 1
ATOM 2499 C CA . ILE A 1 308 ? 10.329 -17.045 -9.746 1.00 85.06 308 ILE A CA 1
ATOM 2500 C C . ILE A 1 308 ? 11.731 -16.491 -10.055 1.00 85.06 308 ILE A C 1
ATOM 2502 O O . ILE A 1 308 ? 12.733 -16.973 -9.537 1.00 85.06 308 ILE A O 1
ATOM 2506 N N . GLU A 1 309 ? 11.777 -15.407 -10.830 1.00 77.38 309 GLU A N 1
ATOM 2507 C CA . GLU A 1 309 ? 12.960 -14.614 -11.146 1.00 77.38 309 GLU A CA 1
ATOM 2508 C C . GLU A 1 309 ? 12.758 -13.161 -10.675 1.00 77.38 309 GLU A C 1
ATOM 2510 O O . GLU A 1 309 ? 11.617 -12.697 -10.575 1.00 77.38 309 GLU A O 1
ATOM 2515 N N . PRO A 1 310 ? 13.837 -12.418 -10.371 1.00 67.50 310 PRO A N 1
ATOM 2516 C CA . PRO A 1 310 ? 13.745 -11.123 -9.689 1.00 67.50 310 PRO A CA 1
ATOM 2517 C C . PRO A 1 310 ? 13.137 -9.976 -10.515 1.00 67.50 310 PRO A C 1
ATOM 2519 O O . PRO A 1 310 ? 12.801 -8.950 -9.926 1.00 67.50 310 PRO A O 1
ATOM 2522 N N . TYR A 1 311 ? 12.986 -10.116 -11.839 1.00 69.56 311 TYR A N 1
ATOM 2523 C CA . TYR A 1 311 ? 12.662 -8.986 -12.726 1.00 69.56 311 TYR A CA 1
ATOM 2524 C C . TYR A 1 311 ? 11.287 -9.069 -13.419 1.00 69.56 311 TYR A C 1
ATOM 2526 O O . TYR A 1 311 ? 10.796 -8.040 -13.878 1.00 69.56 311 TYR A O 1
ATOM 2534 N N . ALA A 1 312 ? 10.639 -10.241 -13.476 1.00 77.50 312 ALA A N 1
ATOM 2535 C CA . ALA A 1 312 ? 9.351 -10.462 -14.163 1.00 77.50 312 ALA A CA 1
ATOM 2536 C C . ALA A 1 312 ? 9.189 -9.639 -15.466 1.00 77.50 312 ALA A C 1
ATOM 2538 O O . ALA A 1 312 ? 10.073 -9.651 -16.317 1.00 77.50 312 ALA A O 1
ATOM 2539 N N . ASN A 1 313 ? 8.089 -8.894 -15.618 1.00 81.81 313 ASN A N 1
ATOM 2540 C CA . ASN A 1 313 ? 7.789 -8.103 -16.818 1.00 81.81 313 ASN A CA 1
ATOM 2541 C C . ASN A 1 313 ? 8.422 -6.700 -16.807 1.00 81.81 313 ASN A C 1
ATOM 2543 O O . ASN A 1 313 ? 8.208 -5.911 -17.731 1.00 81.81 313 ASN A O 1
ATOM 2547 N N . THR A 1 314 ? 9.206 -6.349 -15.781 1.00 82.62 314 THR A N 1
ATOM 2548 C CA . THR A 1 314 ? 9.730 -4.979 -15.630 1.00 82.62 314 THR A CA 1
ATOM 2549 C C . THR A 1 314 ? 10.703 -4.587 -16.739 1.00 82.62 314 THR A C 1
ATOM 2551 O O . THR A 1 314 ? 10.810 -3.405 -17.064 1.00 82.62 314 THR A O 1
ATOM 2554 N N . CYS A 1 315 ? 11.354 -5.563 -17.373 1.00 83.81 315 CYS A N 1
ATOM 2555 C CA . CYS A 1 315 ? 12.286 -5.348 -18.480 1.00 83.81 315 CYS A CA 1
ATOM 2556 C C . CYS A 1 315 ? 11.624 -5.385 -19.866 1.00 83.81 315 CYS A C 1
ATOM 2558 O O . CYS A 1 315 ? 12.313 -5.186 -20.858 1.00 83.81 315 CYS A O 1
ATOM 2560 N N . THR A 1 316 ? 10.319 -5.652 -19.962 1.00 86.69 316 THR A N 1
ATOM 2561 C CA . THR A 1 316 ? 9.613 -5.808 -21.250 1.00 86.69 316 THR A CA 1
ATOM 2562 C C . THR A 1 316 ? 8.367 -4.932 -21.364 1.00 86.69 316 THR A C 1
ATOM 2564 O O . THR A 1 316 ? 7.965 -4.563 -22.465 1.00 86.69 316 THR A O 1
ATOM 2567 N N . SER A 1 317 ? 7.755 -4.555 -20.239 1.00 90.19 317 SER A N 1
ATOM 2568 C CA . SER A 1 317 ? 6.511 -3.790 -20.225 1.00 90.19 317 SER A CA 1
ATOM 2569 C C . SER A 1 317 ? 6.728 -2.310 -20.558 1.00 90.19 317 SER A C 1
ATOM 2571 O O . SER A 1 317 ? 7.472 -1.589 -19.881 1.00 90.19 317 SER A O 1
ATOM 2573 N N . THR A 1 318 ? 6.008 -1.836 -21.577 1.00 92.62 318 THR A N 1
ATOM 2574 C CA . THR A 1 318 ? 5.936 -0.422 -21.984 1.00 92.62 318 THR A CA 1
ATOM 2575 C C . THR A 1 318 ? 4.901 0.378 -21.186 1.00 92.62 318 THR A C 1
ATOM 2577 O O . THR A 1 318 ? 4.933 1.606 -21.213 1.00 92.62 318 THR A O 1
ATOM 2580 N N . ARG A 1 319 ? 3.998 -0.295 -20.450 1.00 94.44 319 ARG A N 1
ATOM 2581 C CA . ARG A 1 319 ? 2.946 0.343 -19.631 1.00 94.44 319 ARG A CA 1
ATOM 2582 C C . ARG A 1 319 ? 3.491 0.952 -18.335 1.00 94.44 319 ARG A C 1
ATOM 2584 O O . ARG A 1 319 ? 2.874 1.859 -17.784 1.00 94.44 319 ARG A O 1
ATOM 2591 N N . LEU A 1 320 ? 4.614 0.437 -17.834 1.00 95.56 320 LEU A N 1
ATOM 2592 C CA . LEU A 1 320 ? 5.184 0.824 -16.544 1.00 95.56 320 LEU A CA 1
ATOM 2593 C C . LEU A 1 320 ? 5.932 2.157 -16.632 1.00 95.56 320 LEU A C 1
ATOM 2595 O O . LEU A 1 320 ? 6.747 2.367 -17.531 1.00 95.56 320 LEU A O 1
ATOM 2599 N N . GLN A 1 321 ? 5.671 3.035 -15.664 1.00 96.06 321 GLN A N 1
ATOM 2600 C CA . GLN A 1 321 ? 6.257 4.375 -15.566 1.00 96.06 321 GLN A CA 1
ATOM 2601 C C . GLN A 1 321 ? 7.034 4.579 -14.262 1.00 96.06 321 GLN A C 1
ATOM 2603 O O . GLN A 1 321 ? 7.993 5.345 -14.246 1.00 96.06 321 GLN A O 1
ATOM 2608 N N . ASN A 1 322 ? 6.642 3.892 -13.187 1.00 96.75 322 ASN A N 1
ATOM 2609 C CA . ASN A 1 322 ? 7.250 4.026 -11.868 1.00 96.75 322 ASN A CA 1
ATOM 2610 C C . ASN A 1 322 ? 7.461 2.662 -11.203 1.00 96.75 322 ASN A C 1
ATOM 2612 O O . ASN A 1 322 ? 6.642 1.758 -11.363 1.00 96.75 322 ASN A O 1
ATOM 2616 N N . ILE A 1 323 ? 8.555 2.535 -10.452 1.00 95.75 323 ILE A N 1
ATOM 2617 C CA . ILE A 1 323 ? 8.836 1.414 -9.558 1.00 95.75 323 ILE A CA 1
ATOM 2618 C C . ILE A 1 323 ? 8.928 1.919 -8.118 1.00 95.75 323 ILE A C 1
ATOM 2620 O O . ILE A 1 323 ? 9.685 2.846 -7.813 1.00 95.75 323 ILE A O 1
ATOM 2624 N N . VAL A 1 324 ? 8.157 1.297 -7.229 1.00 95.62 324 VAL A N 1
ATOM 2625 C CA . VAL A 1 324 ? 8.192 1.585 -5.794 1.00 95.62 324 VAL A CA 1
ATOM 2626 C C . VAL A 1 324 ? 8.987 0.501 -5.086 1.00 95.62 324 VAL A C 1
ATOM 2628 O O . VAL A 1 324 ? 8.699 -0.688 -5.228 1.00 95.62 324 VAL A O 1
ATOM 2631 N N . ILE A 1 325 ? 9.992 0.916 -4.320 1.00 92.25 325 ILE A N 1
ATOM 2632 C CA . ILE A 1 325 ? 10.964 0.017 -3.696 1.00 92.25 325 ILE A CA 1
ATOM 2633 C C . ILE A 1 325 ? 11.163 0.313 -2.215 1.00 92.25 325 ILE A C 1
ATOM 2635 O O . ILE A 1 325 ? 10.937 1.426 -1.744 1.00 92.25 325 ILE A O 1
ATOM 2639 N N . SER A 1 326 ? 11.653 -0.695 -1.500 1.00 86.94 326 SER A N 1
ATOM 2640 C CA . SER A 1 326 ? 12.350 -0.520 -0.226 1.00 86.94 326 SER A CA 1
ATOM 2641 C C . SER A 1 326 ? 13.828 -0.166 -0.460 1.00 86.94 326 SER A C 1
ATOM 2643 O O . SER A 1 326 ? 14.351 -0.446 -1.544 1.00 86.94 326 SER A O 1
ATOM 2645 N N . PRO A 1 327 ? 14.559 0.327 0.559 1.00 81.31 327 PRO A N 1
ATOM 2646 C CA . PRO A 1 327 ? 16.009 0.507 0.456 1.00 81.31 327 PRO A CA 1
ATOM 2647 C C . PRO A 1 327 ? 16.740 -0.791 0.068 1.00 81.31 327 PRO A C 1
ATOM 2649 O O . PRO A 1 327 ? 17.691 -0.772 -0.712 1.00 81.31 327 PRO A O 1
ATOM 2652 N N . GLU A 1 328 ? 16.238 -1.942 0.533 1.00 79.88 328 GLU A N 1
ATOM 2653 C CA . GLU A 1 328 ? 16.784 -3.275 0.234 1.00 79.88 328 GLU A CA 1
ATOM 2654 C C . GLU A 1 328 ? 16.736 -3.629 -1.265 1.00 79.88 328 GLU A C 1
ATOM 2656 O O . GLU A 1 328 ? 17.539 -4.431 -1.740 1.00 79.88 328 GLU A O 1
ATOM 2661 N N . THR A 1 329 ? 15.806 -3.040 -2.025 1.00 85.88 329 THR A N 1
ATOM 2662 C CA . THR A 1 329 ? 15.546 -3.379 -3.438 1.00 85.88 329 THR A CA 1
ATOM 2663 C C . THR A 1 329 ? 16.044 -2.317 -4.425 1.00 85.88 329 THR A C 1
ATOM 2665 O O . THR A 1 329 ? 15.833 -2.445 -5.633 1.00 85.88 329 THR A O 1
ATOM 2668 N N . LEU A 1 330 ? 16.796 -1.315 -3.951 1.00 87.69 330 LEU A N 1
ATOM 2669 C CA . LEU A 1 330 ? 17.357 -0.248 -4.788 1.00 87.69 330 LEU A CA 1
ATOM 2670 C C . LEU A 1 330 ? 18.286 -0.767 -5.885 1.00 87.69 330 LEU A C 1
ATOM 2672 O O . LEU A 1 330 ? 18.132 -0.391 -7.045 1.00 87.69 330 LEU A O 1
ATOM 2676 N N . LYS A 1 331 ? 19.209 -1.677 -5.551 1.00 88.94 331 LYS A N 1
ATOM 2677 C CA . LYS A 1 331 ? 20.128 -2.263 -6.544 1.00 88.94 331 LYS A CA 1
ATOM 2678 C C . LYS A 1 331 ? 19.369 -2.955 -7.679 1.00 88.94 331 LYS A C 1
ATOM 2680 O O . LYS A 1 331 ? 19.741 -2.817 -8.840 1.00 88.94 331 LYS A O 1
ATOM 2685 N N . THR A 1 332 ? 18.276 -3.642 -7.348 1.00 89.06 332 THR A N 1
ATOM 2686 C CA . THR A 1 332 ? 17.402 -4.297 -8.327 1.00 89.06 332 THR A CA 1
ATOM 2687 C C . THR A 1 332 ? 16.720 -3.279 -9.238 1.00 89.06 332 THR A C 1
ATOM 2689 O O . THR A 1 332 ? 16.727 -3.466 -10.450 1.00 89.06 332 THR A O 1
ATOM 2692 N N . ALA A 1 333 ? 16.184 -2.179 -8.699 1.00 91.06 333 ALA A N 1
ATOM 2693 C CA . ALA A 1 333 ? 15.562 -1.129 -9.511 1.00 91.06 333 ALA A CA 1
ATOM 2694 C C . ALA A 1 333 ? 16.556 -0.429 -10.451 1.00 91.06 333 ALA A C 1
ATOM 2696 O O . ALA A 1 333 ? 16.233 -0.172 -11.612 1.00 91.06 333 ALA A O 1
ATOM 2697 N N . LEU A 1 334 ? 17.777 -0.161 -9.977 1.00 91.75 334 LEU A N 1
ATOM 2698 C CA . LEU A 1 334 ? 18.838 0.414 -10.807 1.00 91.75 334 LEU A CA 1
ATOM 2699 C C . LEU A 1 334 ? 19.212 -0.519 -11.964 1.00 91.75 334 LEU A C 1
ATOM 2701 O O . LEU A 1 334 ? 19.311 -0.065 -13.104 1.00 91.75 334 LEU A O 1
ATOM 2705 N N . TYR A 1 335 ? 19.338 -1.820 -11.689 1.00 91.19 335 TYR A N 1
ATOM 2706 C CA . TYR A 1 335 ? 19.583 -2.830 -12.717 1.00 91.19 335 TYR A CA 1
ATOM 2707 C C . TYR A 1 335 ? 18.431 -2.929 -13.729 1.00 91.19 335 TYR A C 1
ATOM 2709 O O . TYR A 1 335 ? 18.675 -2.927 -14.932 1.00 91.19 335 TYR A O 1
ATOM 2717 N N . ILE A 1 336 ? 17.171 -2.930 -13.276 1.00 92.12 336 ILE A N 1
ATOM 2718 C CA . ILE A 1 336 ? 15.999 -2.896 -14.170 1.00 92.12 336 ILE A CA 1
ATOM 2719 C C . ILE A 1 336 ? 16.089 -1.693 -15.114 1.00 92.12 336 ILE A C 1
ATOM 2721 O O . ILE A 1 336 ? 15.917 -1.837 -16.321 1.00 92.12 336 ILE A O 1
ATOM 2725 N N . ASN A 1 337 ? 16.409 -0.506 -14.594 1.00 92.81 337 ASN A N 1
ATOM 2726 C CA . ASN A 1 337 ? 16.562 0.685 -15.426 1.00 92.81 337 ASN A CA 1
ATOM 2727 C C . ASN A 1 337 ? 17.752 0.602 -16.387 1.00 92.81 337 ASN A C 1
ATOM 2729 O O . ASN A 1 337 ? 17.674 1.164 -17.477 1.00 92.81 337 ASN A O 1
ATOM 2733 N N . GLN A 1 338 ? 18.834 -0.090 -16.030 1.00 92.06 338 GLN A N 1
ATOM 2734 C CA . GLN A 1 338 ? 19.920 -0.384 -16.963 1.00 92.06 338 GLN A CA 1
ATOM 2735 C C . GLN A 1 338 ? 19.419 -1.251 -18.130 1.00 92.06 338 GLN A C 1
ATOM 2737 O O . GLN A 1 338 ? 19.526 -0.827 -19.278 1.00 92.06 338 GLN A O 1
ATOM 2742 N N . VAL A 1 339 ? 18.788 -2.395 -17.844 1.00 91.69 339 VAL A N 1
ATOM 2743 C CA . VAL A 1 339 ? 18.259 -3.307 -18.878 1.00 91.69 339 VAL A CA 1
ATOM 2744 C C . VAL A 1 339 ? 17.215 -2.614 -19.754 1.00 91.69 339 VAL A C 1
ATOM 2746 O O . VAL A 1 339 ? 17.201 -2.783 -20.972 1.00 91.69 339 VAL A O 1
ATOM 2749 N N . ARG A 1 340 ? 16.352 -1.778 -19.165 1.00 93.19 340 ARG A N 1
ATOM 2750 C CA . ARG A 1 340 ? 15.376 -0.979 -19.920 1.00 93.19 340 ARG A CA 1
ATOM 2751 C C . ARG A 1 340 ? 16.062 -0.038 -20.910 1.00 93.19 340 ARG A C 1
ATOM 2753 O O . ARG A 1 340 ? 15.645 0.008 -22.060 1.00 93.19 340 ARG A O 1
ATOM 2760 N N . ARG A 1 341 ? 17.148 0.644 -20.521 1.00 92.31 341 ARG A N 1
ATOM 2761 C CA . ARG A 1 341 ? 17.927 1.491 -21.448 1.00 92.31 341 ARG A CA 1
ATOM 2762 C C . ARG A 1 341 ? 18.551 0.670 -22.578 1.00 92.31 341 ARG A C 1
ATOM 2764 O O . ARG A 1 341 ? 18.434 1.061 -23.733 1.00 92.31 341 ARG A O 1
ATOM 2771 N N . GLU A 1 342 ? 19.149 -0.475 -22.255 1.00 92.50 342 GLU A N 1
ATOM 2772 C CA . GLU A 1 342 ? 19.760 -1.389 -23.237 1.00 92.50 342 GLU A CA 1
ATOM 2773 C C . GLU A 1 342 ? 18.735 -1.938 -24.247 1.00 92.50 342 GLU A C 1
ATOM 2775 O O . GLU A 1 342 ? 19.068 -2.209 -25.398 1.00 92.50 342 GLU A O 1
ATOM 2780 N N . THR A 1 343 ? 17.470 -2.054 -23.836 1.00 90.00 343 THR A N 1
ATOM 2781 C CA . THR A 1 343 ? 16.352 -2.558 -24.652 1.00 90.00 343 THR A CA 1
ATOM 2782 C C . THR A 1 343 ? 15.456 -1.451 -25.225 1.00 90.00 343 THR A C 1
ATOM 2784 O O . THR A 1 343 ? 14.369 -1.737 -25.724 1.00 90.00 343 THR A O 1
ATOM 2787 N N . ASN A 1 344 ? 15.904 -0.189 -25.203 1.00 90.75 344 ASN A N 1
ATOM 2788 C CA . ASN A 1 344 ? 15.170 0.988 -25.699 1.00 90.75 344 ASN A CA 1
ATOM 2789 C C . ASN A 1 344 ? 13.807 1.247 -25.020 1.00 90.75 344 ASN A C 1
ATOM 2791 O O . ASN A 1 344 ? 12.922 1.889 -25.589 1.00 90.75 344 ASN A O 1
ATOM 2795 N N . LEU A 1 345 ? 13.629 0.785 -23.784 1.00 92.44 345 LEU A N 1
ATOM 2796 C CA . LEU A 1 345 ? 12.498 1.130 -22.929 1.00 92.44 345 LEU A CA 1
ATOM 2797 C C . LEU A 1 345 ? 12.810 2.362 -22.074 1.00 92.44 345 LEU A C 1
ATOM 2799 O O . LEU A 1 345 ? 13.922 2.552 -21.577 1.00 92.44 345 LEU A O 1
ATOM 2803 N N . LYS A 1 346 ? 11.785 3.184 -21.822 1.00 91.56 346 LYS A N 1
ATOM 2804 C CA . LYS A 1 346 ? 11.904 4.331 -20.913 1.00 91.56 346 LYS A CA 1
ATOM 2805 C C . LYS A 1 346 ? 12.256 3.846 -19.495 1.00 91.56 346 LYS A C 1
ATOM 2807 O O . LYS A 1 346 ? 11.542 2.973 -18.990 1.00 91.56 346 LYS A O 1
ATOM 2812 N N . PRO A 1 347 ? 13.282 4.400 -18.823 1.00 93.50 347 PRO A N 1
ATOM 2813 C CA . PRO A 1 347 ? 13.543 4.116 -17.413 1.00 93.50 347 PRO A CA 1
ATOM 2814 C C . PRO A 1 347 ? 12.311 4.392 -16.540 1.00 93.50 347 PRO A C 1
ATOM 2816 O O . PRO A 1 347 ? 11.536 5.308 -16.815 1.00 93.50 347 PRO A O 1
ATOM 2819 N N . LEU A 1 348 ? 12.128 3.588 -15.499 1.00 94.38 348 LEU A N 1
ATOM 2820 C CA . LEU A 1 348 ? 11.098 3.788 -14.489 1.00 94.38 348 LEU A CA 1
ATOM 2821 C C . LEU A 1 348 ? 11.542 4.881 -13.517 1.00 94.38 348 LEU A C 1
ATOM 2823 O O . LEU A 1 348 ? 12.678 4.860 -13.038 1.00 94.38 348 LEU A O 1
ATOM 2827 N N . GLU A 1 349 ? 10.630 5.785 -13.174 1.00 94.81 349 GLU A N 1
ATOM 2828 C CA . GLU A 1 349 ? 10.797 6.668 -12.021 1.00 94.81 349 GLU A CA 1
ATOM 2829 C C . GLU A 1 349 ? 10.886 5.795 -10.768 1.00 94.81 349 GLU A C 1
ATOM 2831 O O . GLU A 1 349 ? 10.015 4.964 -10.525 1.00 94.81 349 GLU A O 1
ATOM 2836 N N . ILE A 1 350 ? 11.929 5.959 -9.966 1.00 93.94 350 ILE A N 1
ATOM 2837 C CA . ILE A 1 350 ? 12.124 5.198 -8.733 1.00 93.94 350 ILE A CA 1
ATOM 2838 C C . ILE A 1 350 ? 11.600 6.028 -7.565 1.00 93.94 350 ILE A C 1
ATOM 2840 O O . ILE A 1 350 ? 12.092 7.131 -7.321 1.00 93.94 350 ILE A O 1
ATOM 2844 N N . TYR A 1 351 ? 10.644 5.481 -6.817 1.00 93.88 351 TYR A N 1
ATOM 2845 C CA . TYR A 1 351 ? 10.291 5.991 -5.495 1.00 93.88 351 TYR A CA 1
ATOM 2846 C C . TYR A 1 351 ? 10.721 4.980 -4.434 1.00 93.88 351 TYR A C 1
ATOM 2848 O O . TYR A 1 351 ? 10.150 3.895 -4.324 1.00 93.88 351 TYR A O 1
ATOM 2856 N N . SER A 1 352 ? 11.742 5.337 -3.656 1.00 90.81 352 SER A N 1
ATOM 2857 C CA . SER A 1 352 ? 12.145 4.545 -2.497 1.00 90.81 352 SER A CA 1
ATOM 2858 C C . SER A 1 352 ? 11.391 5.018 -1.272 1.00 90.81 352 SER A C 1
ATOM 2860 O O . SER A 1 352 ? 11.528 6.178 -0.871 1.00 90.81 352 SER A O 1
ATOM 2862 N N . ILE A 1 353 ? 10.649 4.116 -0.634 1.00 86.81 353 ILE A N 1
ATOM 2863 C CA . ILE A 1 353 ? 10.213 4.360 0.739 1.00 86.81 353 ILE A CA 1
ATOM 2864 C C . ILE A 1 353 ? 11.457 4.378 1.633 1.00 86.81 353 ILE A C 1
ATOM 2866 O O . ILE A 1 353 ? 12.411 3.631 1.408 1.00 86.81 353 ILE A O 1
ATOM 2870 N N . SER A 1 354 ? 11.490 5.300 2.586 1.00 74.25 354 SER A N 1
ATOM 2871 C CA . SER A 1 354 ? 12.578 5.424 3.563 1.00 74.25 354 SER A CA 1
ATOM 2872 C C . SER A 1 354 ? 12.372 4.469 4.731 1.00 74.25 354 SER A C 1
ATOM 2874 O O . SER A 1 354 ? 13.307 4.165 5.465 1.00 74.25 354 SER A O 1
ATOM 2876 N N . TYR A 1 355 ? 11.144 3.992 4.908 1.00 63.75 355 TYR A N 1
ATOM 2877 C CA . TYR A 1 355 ? 10.773 3.249 6.085 1.00 63.75 355 TYR A CA 1
ATOM 2878 C C . TYR A 1 355 ? 11.059 1.753 5.976 1.00 63.75 355 TYR A C 1
ATOM 2880 O O . TYR A 1 355 ? 10.195 0.967 5.599 1.00 63.75 355 TYR A O 1
ATOM 2888 N N . PHE A 1 356 ? 12.253 1.371 6.417 1.00 52.53 356 PHE A N 1
ATOM 2889 C CA . PHE A 1 356 ? 12.477 0.184 7.236 1.00 52.53 356 PHE A CA 1
ATOM 2890 C C . PHE A 1 356 ? 13.669 0.511 8.121 1.00 52.53 356 PHE A C 1
ATOM 2892 O O . PHE A 1 356 ? 14.769 0.459 7.607 1.00 52.53 356 PHE A O 1
ATOM 2899 N N . ASP A 1 357 ? 13.443 0.910 9.377 1.00 42.31 357 ASP A N 1
ATOM 2900 C CA . ASP A 1 357 ? 14.349 0.712 10.524 1.00 42.31 357 ASP A CA 1
ATOM 2901 C C . ASP A 1 357 ? 13.888 1.569 11.709 1.00 42.31 357 ASP A C 1
ATOM 2903 O O . ASP A 1 357 ? 14.262 2.719 11.895 1.00 42.31 357 ASP A O 1
ATOM 2907 N N . GLY A 1 358 ? 13.017 0.983 12.527 1.00 35.62 358 GLY A N 1
ATOM 2908 C CA . GLY A 1 358 ? 12.816 1.409 13.905 1.00 35.62 358 GLY A CA 1
ATOM 2909 C C . GLY A 1 358 ? 13.594 0.471 14.814 1.00 35.62 358 GLY A C 1
ATOM 2910 O O . GLY A 1 358 ? 13.006 -0.432 15.397 1.00 35.62 358 GLY A O 1
ATOM 2911 N N . VAL A 1 359 ? 14.909 0.643 14.884 1.00 36.62 359 VAL A N 1
ATOM 2912 C CA . VAL A 1 359 ? 15.696 0.270 16.060 1.00 36.62 359 VAL A CA 1
ATOM 2913 C C . VAL A 1 359 ? 16.657 1.422 16.262 1.00 36.62 359 VAL A C 1
ATOM 2915 O O . VAL A 1 359 ? 17.569 1.567 15.468 1.00 36.62 359 VAL A O 1
ATOM 2918 N N . GLU A 1 360 ? 16.368 2.259 17.255 1.00 36.72 360 GLU A N 1
ATOM 2919 C CA . GLU A 1 360 ? 17.318 3.034 18.069 1.00 36.72 360 GLU A CA 1
ATOM 2920 C C . GLU A 1 360 ? 16.565 4.174 18.758 1.00 36.72 360 GLU A C 1
ATOM 2922 O O . GLU A 1 360 ? 16.759 5.331 18.434 1.00 36.72 360 GLU A O 1
ATOM 2927 N N . GLN A 1 361 ? 15.651 3.828 19.673 1.00 30.44 361 GLN A N 1
ATOM 2928 C CA . GLN A 1 361 ? 15.497 4.455 20.996 1.00 30.44 361 GLN A CA 1
ATOM 2929 C C . GLN A 1 361 ? 14.672 3.487 21.866 1.00 30.44 361 GLN A C 1
ATOM 2931 O O . GLN A 1 361 ? 13.447 3.509 21.864 1.00 30.44 361 GLN A O 1
ATOM 2936 N N . GLY A 1 362 ? 15.364 2.567 22.547 1.00 33.34 362 GLY A N 1
ATOM 2937 C CA . GLY A 1 362 ? 14.876 1.862 23.740 1.00 33.34 362 GLY A CA 1
ATOM 2938 C C . GLY A 1 362 ? 13.508 1.162 23.680 1.00 33.34 362 GLY A C 1
ATOM 2939 O O . GLY A 1 362 ? 12.588 1.582 24.373 1.00 33.34 362 GLY A O 1
ATOM 2940 N N . GLY A 1 363 ? 13.405 0.025 22.979 1.00 37.69 363 GLY A N 1
ATOM 2941 C CA . GLY A 1 363 ? 12.519 -1.068 23.425 1.00 37.69 363 GLY A CA 1
ATOM 2942 C C . GLY A 1 363 ? 11.400 -1.558 22.497 1.00 37.69 363 GLY A C 1
ATOM 2943 O O . GLY A 1 363 ? 10.865 -2.630 22.768 1.00 37.69 363 GLY A O 1
ATOM 2944 N N . ASP A 1 364 ? 11.061 -0.874 21.401 1.00 48.94 364 ASP A N 1
ATOM 2945 C CA . ASP A 1 364 ? 9.981 -1.345 20.515 1.00 48.94 364 ASP A CA 1
ATOM 2946 C C . ASP A 1 364 ? 10.517 -2.312 19.434 1.00 48.94 364 ASP A C 1
ATOM 2948 O O . ASP A 1 364 ? 11.391 -1.990 18.630 1.00 48.94 364 ASP A O 1
ATOM 2952 N N . VAL A 1 365 ? 10.011 -3.550 19.441 1.00 51.00 365 VAL A N 1
ATOM 2953 C CA . VAL A 1 365 ? 10.462 -4.647 18.569 1.00 51.00 365 VAL A CA 1
ATOM 2954 C C . VAL A 1 365 ? 10.095 -4.394 17.098 1.00 51.00 365 VAL A C 1
ATOM 2956 O O . VAL A 1 365 ? 8.946 -4.091 16.777 1.00 51.00 365 VAL A O 1
ATOM 2959 N N . LYS A 1 366 ? 11.049 -4.607 16.173 1.00 66.44 366 LYS A N 1
ATOM 2960 C CA . LYS A 1 366 ? 10.848 -4.516 14.711 1.00 66.44 366 LYS A CA 1
ATOM 2961 C C . LYS A 1 366 ? 9.756 -5.485 14.231 1.00 66.44 366 LYS A C 1
ATOM 2963 O O . LYS A 1 366 ? 10.007 -6.676 14.022 1.00 66.44 366 LYS A O 1
ATOM 2968 N N . LEU A 1 367 ? 8.555 -4.961 13.970 1.00 69.00 367 LEU A N 1
ATOM 2969 C CA . LEU A 1 367 ? 7.462 -5.693 13.319 1.00 69.00 367 LEU A CA 1
ATOM 2970 C C . LEU A 1 367 ? 7.828 -5.997 11.858 1.00 69.00 367 LEU A C 1
ATOM 2972 O O . LEU A 1 367 ? 7.635 -5.185 10.953 1.00 69.00 367 LEU A O 1
ATOM 2976 N N . SER A 1 368 ? 8.369 -7.195 11.645 1.00 77.00 368 SER A N 1
ATOM 2977 C CA . SER A 1 368 ? 8.754 -7.750 10.347 1.00 77.00 368 SER A CA 1
ATOM 2978 C C . SER A 1 368 ? 8.113 -9.118 10.132 1.00 77.00 368 SER A C 1
ATOM 2980 O O . SER A 1 368 ? 7.791 -9.819 11.092 1.00 77.00 368 SER A O 1
ATOM 2982 N N . SER A 1 369 ? 8.009 -9.552 8.876 1.00 82.00 369 SER A N 1
ATOM 2983 C CA . SER A 1 369 ? 7.520 -10.900 8.535 1.00 82.00 369 SER A CA 1
ATOM 2984 C C . SER A 1 369 ? 8.291 -12.006 9.271 1.00 82.00 369 SER A C 1
ATOM 2986 O O . SER A 1 369 ? 7.720 -12.997 9.711 1.00 82.00 369 SER A O 1
ATOM 2988 N N . THR A 1 370 ? 9.607 -11.843 9.441 1.00 82.75 370 THR A N 1
ATOM 2989 C CA . THR A 1 370 ? 10.452 -12.793 10.184 1.00 82.75 370 THR A CA 1
ATOM 2990 C C . THR A 1 370 ? 10.148 -12.793 11.677 1.00 82.75 370 THR A C 1
ATOM 2992 O O . THR A 1 370 ? 10.103 -13.862 12.279 1.00 82.75 370 THR A O 1
ATOM 2995 N N . TYR A 1 371 ? 9.911 -11.623 12.274 1.00 82.69 371 TYR A N 1
ATOM 2996 C CA . TYR A 1 371 ? 9.517 -11.533 13.678 1.00 82.69 371 TYR A CA 1
ATOM 2997 C C . TYR A 1 371 ? 8.140 -12.160 13.920 1.00 82.69 371 TYR A C 1
ATOM 2999 O O . TYR A 1 371 ? 7.980 -12.960 14.834 1.00 82.69 371 TYR A O 1
ATOM 3007 N N . LEU A 1 372 ? 7.164 -11.887 13.052 1.00 82.75 372 LEU A N 1
ATOM 3008 C CA . LEU A 1 372 ? 5.838 -12.496 13.164 1.00 82.75 372 LEU A CA 1
ATOM 3009 C C . LEU A 1 372 ? 5.898 -14.025 13.001 1.00 82.75 372 LEU A C 1
ATOM 3011 O O . LEU A 1 372 ? 5.266 -14.745 13.767 1.00 82.75 372 LEU A O 1
ATOM 3015 N N . ARG A 1 373 ? 6.741 -14.532 12.089 1.00 88.19 373 ARG A N 1
ATOM 3016 C CA . ARG A 1 373 ? 7.034 -15.973 11.979 1.00 88.19 373 ARG A CA 1
ATOM 3017 C C . ARG A 1 373 ? 7.664 -16.551 13.238 1.00 88.19 373 ARG A C 1
ATOM 3019 O O . ARG A 1 373 ? 7.286 -17.636 13.655 1.00 88.19 373 ARG A O 1
ATOM 3026 N N . HIS A 1 374 ? 8.590 -15.828 13.863 1.00 86.25 374 HIS A N 1
ATOM 3027 C CA . HIS A 1 374 ? 9.185 -16.253 15.127 1.00 86.25 374 HIS A CA 1
ATOM 3028 C C . HIS A 1 374 ? 8.136 -16.389 16.241 1.00 86.25 374 HIS A C 1
ATOM 3030 O O . HIS A 1 374 ? 8.168 -17.364 16.987 1.00 86.25 374 HIS A O 1
ATOM 3036 N N . LEU A 1 375 ? 7.184 -15.454 16.327 1.00 84.31 375 LEU A N 1
ATOM 3037 C CA . LEU A 1 375 ? 6.082 -15.543 17.287 1.00 84.31 375 LEU A CA 1
ATOM 3038 C C . LEU A 1 375 ? 5.171 -16.745 17.016 1.00 84.31 375 LEU A C 1
ATOM 3040 O O . LEU A 1 375 ? 4.715 -17.382 17.961 1.00 84.31 375 LEU A O 1
ATOM 3044 N N . ASP A 1 376 ? 4.900 -17.059 15.748 1.00 86.50 376 ASP A N 1
ATOM 3045 C CA . ASP A 1 376 ? 4.117 -18.244 15.380 1.00 86.50 376 ASP A CA 1
ATOM 3046 C C . ASP A 1 376 ? 4.867 -19.539 15.719 1.00 86.50 376 ASP A C 1
ATOM 3048 O O . ASP A 1 376 ? 4.279 -20.447 16.300 1.00 86.50 376 ASP A O 1
ATOM 3052 N N . PHE A 1 377 ? 6.176 -19.585 15.458 1.00 88.38 377 PHE A N 1
ATOM 3053 C CA . PHE A 1 377 ? 7.040 -20.704 15.833 1.00 88.38 377 PHE A CA 1
ATOM 3054 C C . PHE A 1 377 ? 7.016 -20.972 17.347 1.00 88.38 377 PHE A C 1
ATOM 3056 O O . PHE A 1 377 ? 6.820 -22.108 17.770 1.00 88.38 377 PHE A O 1
ATOM 3063 N N . ILE A 1 378 ? 7.150 -19.926 18.175 1.00 88.44 378 ILE A N 1
ATOM 3064 C CA . ILE A 1 378 ? 7.087 -20.058 19.641 1.00 88.44 378 ILE A CA 1
ATOM 3065 C C . ILE A 1 378 ? 5.734 -20.632 20.087 1.00 88.44 378 ILE A C 1
ATOM 3067 O O . ILE A 1 378 ? 5.694 -21.486 20.971 1.00 88.44 378 ILE A O 1
ATOM 3071 N N . LYS A 1 379 ? 4.622 -20.178 19.492 1.00 87.00 379 LYS A N 1
ATOM 3072 C CA . LYS A 1 379 ? 3.284 -20.682 19.846 1.00 87.00 379 LYS A CA 1
ATOM 3073 C C . LYS A 1 379 ? 3.119 -22.161 19.514 1.00 87.00 379 LYS A C 1
ATOM 3075 O O . LYS A 1 379 ? 2.534 -22.871 20.323 1.00 87.00 379 LYS A O 1
ATOM 3080 N N . LEU A 1 380 ? 3.624 -22.603 18.361 1.00 89.06 380 LEU A N 1
ATOM 3081 C CA . LEU A 1 380 ? 3.563 -24.009 17.956 1.00 89.06 380 LEU A CA 1
ATOM 3082 C C . LEU A 1 380 ? 4.314 -24.897 18.955 1.00 89.06 380 LEU A C 1
ATOM 3084 O O . LEU A 1 380 ? 3.737 -25.850 19.465 1.00 89.06 380 LEU A O 1
ATOM 3088 N N . GLN A 1 381 ? 5.528 -24.507 19.359 1.00 86.94 381 GLN A N 1
ATOM 3089 C CA . GLN A 1 381 ? 6.280 -25.260 20.371 1.00 86.94 381 GLN A CA 1
ATOM 3090 C C . GLN A 1 381 ? 5.544 -25.349 21.716 1.00 86.94 381 GLN A C 1
ATOM 3092 O O . GLN A 1 381 ? 5.514 -26.398 22.352 1.00 86.94 381 GLN A O 1
ATOM 3097 N N . GLN A 1 382 ? 4.899 -24.262 22.150 1.00 86.38 382 GLN A N 1
ATOM 3098 C CA . GLN A 1 382 ? 4.123 -24.249 23.395 1.00 86.38 382 GLN A CA 1
ATOM 3099 C C . GLN A 1 382 ? 2.858 -25.116 23.344 1.00 86.38 382 GLN A C 1
ATOM 3101 O O . GLN A 1 382 ? 2.360 -25.505 24.400 1.00 86.38 382 GLN A O 1
ATOM 3106 N N . GLN A 1 383 ? 2.313 -25.372 22.152 1.00 81.00 383 GLN A N 1
ATOM 3107 C CA . GLN A 1 383 ? 1.182 -26.280 21.952 1.00 81.00 383 GLN A CA 1
ATOM 3108 C C . GLN A 1 383 ? 1.656 -27.735 21.978 1.00 81.00 383 GLN A C 1
ATOM 3110 O O . GLN A 1 383 ? 1.085 -28.529 22.714 1.00 81.00 383 GLN A O 1
ATOM 3115 N N . GLU A 1 384 ? 2.771 -28.038 21.309 1.00 76.44 384 GLU A N 1
ATOM 3116 C CA . GLU A 1 384 ? 3.392 -29.372 21.297 1.00 76.44 384 GLU A CA 1
ATOM 3117 C C . GLU A 1 384 ? 3.894 -29.830 22.675 1.00 76.44 384 GLU A C 1
ATOM 3119 O O . GLU A 1 384 ? 3.983 -31.021 22.927 1.00 76.44 384 GLU A O 1
ATOM 3124 N N . THR A 1 385 ? 4.218 -28.908 23.591 1.00 70.38 385 THR A N 1
ATOM 3125 C CA . THR A 1 385 ? 4.656 -29.270 24.959 1.00 70.38 385 THR A CA 1
ATOM 3126 C C . THR A 1 385 ? 3.482 -29.502 25.928 1.00 70.38 385 THR A C 1
ATOM 3128 O O . THR A 1 385 ? 3.701 -29.833 27.093 1.00 70.38 385 THR A O 1
ATOM 3131 N N . LYS A 1 386 ? 2.240 -29.230 25.502 1.00 60.41 386 LYS A N 1
ATOM 3132 C CA . LYS A 1 386 ? 1.021 -29.373 26.323 1.00 60.41 386 LYS A CA 1
ATOM 3133 C C . LYS A 1 386 ? 0.171 -30.589 25.947 1.00 60.41 386 LYS A C 1
ATOM 3135 O O . LYS A 1 386 ? -0.770 -30.887 26.684 1.00 60.41 386 LYS A O 1
ATOM 3140 N N . GLU A 1 387 ? 0.485 -31.232 24.829 1.00 47.75 387 GLU A N 1
ATOM 3141 C CA . GLU A 1 387 ? -0.013 -32.552 24.423 1.00 47.75 387 GLU A CA 1
ATOM 3142 C C . GLU A 1 387 ? 0.968 -33.631 24.892 1.00 47.75 387 GLU A C 1
ATOM 3144 O O . GLU A 1 387 ? 0.484 -34.721 25.276 1.00 47.75 387 GLU A O 1
#

Sequence (387 aa):
MYKTGLIRLLFTESMSKKDAHSIVHYHNFAKLFSCQLQVQDKLYVQFVSHSSFWKNDTINNNRSLESYDSVIGQHYNNTLNRVESIEQTSNSNNSTDDPQSPSTLINQHYQRLKRLESIYDSYYKVLYKFNPKLNVTLIPPSLATNQSSSSSSSSSSSLTSINPKDEIGIDVLFIDQQDQPYIKQQQQQQQQFIKVDSINYPIDNYKYSIYDDTVQMESSDRESWKPIFKGVVLGGTFDRIHPGHKILLTMAALLCSEYMEVGITDNSILKSKKYSELIAPFETRTQITKQFLQNVNPNVEYNMLKLIEPYANTCTSTRLQNIVISPETLKTALYINQVRRETNLKPLEIYSISYFDGVEQGGDVKLSSTYLRHLDFIKLQQQETKE